Protein AF-0000000075447299 (afdb_homodimer)

InterPro domains:
  IPR018713 ER-bound oxygenase mpaB/mpaB'/Rubber oxygenase, catalytic domain [PF09995] (80-231)
  IPR046366 ER-bound oxygenase mpaB/B' [PTHR36124] (1-357)

Radius of gyration: 29.28 Å; Cα contacts (8 Å, |Δi|>4): 1119; chains: 2; bounding box: 53×84×71 Å

Foldseek 3Di:
DWLQVLLVLLLCCCWFAPVPQLLVLLVLLVLQLCQFALSLVCCLPPACLLPLVCNQQQVVLVSVLLCLLNPDGLQDLSVLLSLLLVLVQCVVCVVVVSDDLLSVLLSLLSNLVSSQVRCCVQALHHDDPSNSQSSQSSSVLSCLLNVRDVCVVQVDDFDATSNRVNVSSVVSNVVSCVPTRAADPSSLSSLVSVLVLQLLLAAPVCSVLSNLLVVLVSDDSSCRSNVHDHHDPVSNCVNVVVSVVVSVCCNPPDDTDPGTDDQKDQQDPPPRFIAGLDGRAAQARAAQDPCQCDPPSNVRSVNRVGDGHVPPPCVSVPPHDDSLCRGDPVRRVHCPVVSVVSSVSSNVSRTRGGRHDDPPD/DWLQVLLVLLLCCCWFAPVPQLLVLLVLLVLQLCQFALSLVCCLPPACLLPLVCNQQQVVLVSVLLCLLNPDGLQDLSVLLSLLLVLVQCVVCVVVVSDDLLSVLLSLLSNLVSSQVRCCPQALHHDDPSNSQSSQSSSVLSCLLNVRCVCVVQVDDFDATSNRVNVSSVVSNVVSCVPTRAADPSSLSSLVSVLVLQLLLFAPVCSVLSNQLVVLVSDDSSCRSNVHDHHDPVSNCVNVVVSVVVSVCCNPPDDTDPGTDDQKDQQDPPPRFIAGLDGRAAQARAAQDPCQCDPPSNVRSVNRVGDGHVPPPCVSVPPHDDSLCRGDPVRRVHCPVVSVVSSVSSNVSRTRGHPHDDPPD

Organism: Fusarium oxysporum f. sp. cubense (strain race 4) (NCBI:txid2502994)

Nearest PDB structures (foldseek):
  8s1j-assembly1_A  TM=8.094E-01  e=3.006E-05  Stenotrophomonas maltophilia
  5o1m-assembly1_A  TM=6.918E-01  e=5.631E-04  Streptomyces sp. K30
  2voi-assembly1_A  TM=2.640E-01  e=9.684E+00  Mus musculus
  8s1j-assembly1_A  TM=8.095E-01  e=4.199E-05  Stenotrophomonas maltophilia
  5o1m-assembly1_A  TM=6.885E-01  e=8.599E-04  Streptomyces sp. K30

Secondary structure (DSSP, 8-state):
--HHHHHHHHHHIIIIISHHHHHHHHHHHHHHHTTBHHHHHHHHHHSSTTSTTTHHHHHHHHHHHHHHHHHS-TT-HHHHHHHHHHHHHHHHHHHTTSS-HHHHHHHHHHHHHHHHHHHHHHSSSPPPHHHHHHHHHHHHHHHHHTT--HHHHHS----SSHHHHHHHHHHHHHHHHHHHB---HHHHHHHHHHHHHHHHTS-GGGHHHHHHHHHHHHHHHHHHHHTPPPPPHHHHHHHHHHHHHHHHHHHHTPPPPSS----BPPPPTTT--B-BS--SSS-TT----HHHHHSHHHHHHHHTT-PPEEEE-GGG-TT-B-GGG-S-GGGTT--HHHHHHHHHHHHHH---S--S-----/--HHHHHHHHHHIIIIISHHHHHHHHHHHHHHHTTBHHHHHHHHHHSSTTSTTTHHHHHHHHHHHHHHHHHS-TT-HHHHHHHHHHHHHHHHHHHTTSS-HHHHHHHHHHHHHHHHHHHHHHSSSPPPHHHHHHHHHHHHHHHHHTT--HHHHHS----SSHHHHHHHHHHHHHHHHHHHB---HHHHHHHHHHHHHHHHTS-GGGHHHHHHHHHHHHHHHHHHHHTPPPPPHHHHHHHHHHHHHHHHHHHHTPPPPSS----BPPPPTTT--B-BS--SSS-TT----HHHHHSHHHHHHHHTT-PPEEEE-GGG-TT-B-GGG-S-GGGTT--HHHHHHHHHHHHHH---S--S-----

pLDDT: mean 91.8, std 7.38, range [33.31, 98.69]

Sequence (722 aa):
MTNQDAFQVVQNIARFEFPLFYDLAVRLALFETYAVQNVAHVLYGGSDLANRKKAPKRYADTEAVYVCFANFPPTSPVLHKAVARTNFLHAPYIKSGKIKQEDLLYVLYASFAEPVRFLNIYEYRKLTGMEVASLSTLWKYVADMMDIDYRTVLGKNEWTDGLEFFEDMTRFGGDYEDKYLRPTPEIQKLGHVLMEMLLDSYPKIASPLGYPAACVLMGPRLRRAFGFPEPGLAITVLTYSLLLVRKLIVRYLCLPRLAPSIYLSDPDEQTGRIKSYHYMKEPFYVPPTFWQRWNPEAIITWLSGGLLPGDGGPSMKSEGFLFEDLGPDKVVGKGVEETKGFEAIVKTKAFAGCPYKSSENMTNQDAFQVVQNIARFEFPLFYDLAVRLALFETYAVQNVAHVLYGGSDLANRKKAPKRYADTEAVYVCFANFPPTSPVLHKAVARTNFLHAPYIKSGKIKQEDLLYVLYASFAEPVRFLNIYEYRKLTGMEVASLSTLWKYVADMMDIDYRTVLGKNEWTDGLEFFEDMTRFGGDYEDKYLRPTPEIQKLGHVLMEMLLDSYPKIASPLGYPAACVLMGPRLRRAFGFPEPGLAITVLTYSLLLVRKLIVRYLCLPRLAPSIYLSDPDEQTGRIKSYHYMKEPFYVPPTFWQRWNPEAIITWLSGGLLPGDGGPSMKSEGFLFEDLGPDKVVGKGVEETKGFEAIVKTKAFAGCPYKSSEN

Structure (mmCIF, N/CA/C/O backbone):
data_AF-0000000075447299-model_v1
#
loop_
_entity.id
_entity.type
_entity.pdbx_description
1 polymer "ER-bound oxygenase mpaB/mpaB'/Rubber oxygenase catalytic domain-containing protein"
#
loop_
_atom_site.group_PDB
_atom_site.id
_atom_site.type_symbol
_atom_site.label_atom_id
_atom_site.label_alt_id
_atom_site.label_comp_id
_atom_site.label_asym_id
_atom_site.label_entity_id
_atom_site.label_seq_id
_atom_site.pdbx_PDB_ins_code
_atom_site.Cartn_x
_atom_site.Cartn_y
_atom_site.Cartn_z
_atom_site.occupancy
_atom_site.B_iso_or_equiv
_atom_site.auth_seq_id
_atom_site.auth_comp_id
_atom_site.auth_asym_id
_atom_site.auth_atom_id
_atom_site.pdbx_PDB_model_num
ATOM 1 N N . MET A 1 1 ? 4.699 32.562 -8.969 1 93 1 MET A N 1
ATOM 2 C CA . MET A 1 1 ? 3.787 32.812 -7.855 1 93 1 MET A CA 1
ATOM 3 C C . MET A 1 1 ? 4.551 33.219 -6.602 1 93 1 MET A C 1
ATOM 5 O O . MET A 1 1 ? 5.613 32.688 -6.309 1 93 1 MET A O 1
ATOM 9 N N . THR A 1 2 ? 4.051 34.188 -5.863 1 96.62 2 THR A N 1
ATOM 10 C CA . THR A 1 2 ? 4.691 34.625 -4.625 1 96.62 2 THR A CA 1
ATOM 11 C C . THR A 1 2 ? 4.25 33.75 -3.451 1 96.62 2 THR A C 1
ATOM 13 O O . THR A 1 2 ? 3.268 33 -3.555 1 96.62 2 THR A O 1
ATOM 16 N N . ASN A 1 3 ? 5.02 33.781 -2.373 1 97.75 3 ASN A N 1
ATOM 17 C CA . ASN A 1 3 ? 4.598 33.125 -1.153 1 97.75 3 ASN A CA 1
ATOM 18 C C . ASN A 1 3 ? 3.236 33.594 -0.676 1 97.75 3 ASN A C 1
ATOM 20 O O . ASN A 1 3 ? 2.424 32.812 -0.186 1 97.75 3 ASN A O 1
ATOM 24 N N . GLN A 1 4 ? 3.014 34.906 -0.818 1 97.75 4 GLN A N 1
ATOM 25 C CA . GLN A 1 4 ? 1.732 35.5 -0.434 1 97.75 4 GLN A CA 1
ATOM 26 C C . GLN A 1 4 ? 0.6 34.969 -1.305 1 97.75 4 GLN A C 1
ATOM 28 O O . GLN A 1 4 ? -0.485 34.656 -0.804 1 97.75 4 GLN A O 1
ATOM 33 N N . ASP A 1 5 ? 0.887 34.875 -2.588 1 97.75 5 ASP A N 1
ATOM 34 C CA . ASP A 1 5 ? -0.101 34.281 -3.494 1 97.75 5 ASP A CA 1
ATOM 35 C C . ASP A 1 5 ? -0.436 32.844 -3.096 1 97.75 5 ASP A C 1
ATOM 37 O O . ASP A 1 5 ? -1.606 32.469 -3.072 1 97.75 5 ASP A O 1
ATOM 41 N N . ALA A 1 6 ? 0.582 32.094 -2.859 1 98.12 6 ALA A N 1
ATOM 42 C CA . ALA A 1 6 ? 0.397 30.703 -2.469 1 98.12 6 ALA A CA 1
ATOM 43 C C . ALA A 1 6 ? -0.437 30.594 -1.194 1 98.12 6 ALA A C 1
ATOM 45 O O . ALA A 1 6 ? -1.342 29.766 -1.105 1 98.12 6 ALA A O 1
ATOM 46 N N . PHE A 1 7 ? -0.138 31.453 -0.275 1 97.81 7 PHE A N 1
ATOM 47 C CA . PHE A 1 7 ? -0.872 31.484 0.985 1 97.81 7 PHE A CA 1
ATOM 48 C C . PHE A 1 7 ? -2.355 31.734 0.74 1 97.81 7 PHE A C 1
ATOM 50 O O . PHE A 1 7 ? -3.207 31.031 1.294 1 97.81 7 PHE A O 1
ATOM 57 N N . GLN A 1 8 ? -2.648 32.656 -0.088 1 97.75 8 GLN A N 1
ATOM 58 C CA . GLN A 1 8 ? -4.039 33 -0.354 1 97.75 8 GLN A CA 1
ATOM 59 C C . GLN A 1 8 ? -4.785 31.844 -1.012 1 97.75 8 GLN A C 1
ATOM 61 O O . GLN A 1 8 ? -5.941 31.578 -0.683 1 97.75 8 GLN A O 1
ATOM 66 N N . VAL A 1 9 ? -4.137 31.188 -1.918 1 98.06 9 VAL A N 1
ATOM 67 C CA . VAL A 1 9 ? -4.746 30.047 -2.594 1 98.06 9 VAL A CA 1
ATOM 68 C C . VAL A 1 9 ? -5.008 28.922 -1.587 1 98.06 9 VAL A C 1
ATOM 70 O O . VAL A 1 9 ? -6.082 28.312 -1.583 1 98.06 9 VAL A O 1
ATOM 73 N N . VAL A 1 10 ? -4.062 28.641 -0.715 1 97.94 10 VAL A N 1
ATOM 74 C CA . VAL A 1 10 ? -4.199 27.562 0.264 1 97.94 10 VAL A CA 1
ATOM 75 C C . VAL A 1 10 ? -5.281 27.922 1.279 1 97.94 10 VAL A C 1
ATOM 77 O O . VAL A 1 10 ? -6.02 27.062 1.749 1 97.94 10 VAL A O 1
ATOM 80 N N . GLN A 1 11 ? -5.383 29.203 1.574 1 96 11 GLN A N 1
ATOM 81 C CA . GLN A 1 11 ? -6.457 29.656 2.457 1 96 11 GLN A CA 1
ATOM 82 C C . GLN A 1 11 ? -7.824 29.328 1.862 1 96 11 GLN A C 1
ATOM 84 O O . GLN A 1 11 ? -8.742 28.922 2.582 1 96 11 GLN A O 1
ATOM 89 N N . ASN A 1 12 ? -7.902 29.562 0.616 1 96.5 12 ASN A N 1
ATOM 90 C CA . ASN A 1 12 ? -9.156 29.234 -0.054 1 96.5 12 ASN A CA 1
ATOM 91 C C . ASN A 1 12 ? -9.445 27.734 0.006 1 96.5 12 ASN A C 1
ATOM 93 O O . ASN A 1 12 ? -10.594 27.328 0.215 1 96.5 12 ASN A O 1
ATOM 97 N N . ILE A 1 13 ? -8.453 26.906 -0.137 1 96.94 13 ILE A N 1
ATOM 98 C CA . ILE A 1 13 ? -8.586 25.453 -0.084 1 96.94 13 ILE A CA 1
ATOM 99 C C . ILE A 1 13 ? -9.016 25.016 1.318 1 96.94 13 ILE A C 1
ATOM 101 O O . ILE A 1 13 ? -9.984 24.281 1.478 1 96.94 13 ILE A O 1
ATOM 105 N N . ALA A 1 14 ? -8.367 25.578 2.307 1 95.5 14 ALA A N 1
ATOM 106 C CA . ALA A 1 14 ? -8.477 25.109 3.684 1 95.5 14 ALA A CA 1
ATOM 107 C C . ALA A 1 14 ? -9.727 25.672 4.355 1 95.5 14 ALA A C 1
ATOM 109 O O . ALA A 1 14 ? -10.289 25.047 5.262 1 95.5 14 ALA A O 1
ATOM 110 N N . ARG A 1 15 ? -10.203 26.844 3.871 1 94.31 15 ARG A N 1
ATOM 111 C CA . ARG A 1 15 ? -11.258 27.516 4.625 1 94.31 15 ARG A CA 1
ATOM 112 C C . ARG A 1 15 ? -12.562 27.531 3.84 1 94.31 15 ARG A C 1
ATOM 114 O O . ARG A 1 15 ? -13.648 27.656 4.422 1 94.31 15 ARG A O 1
ATOM 121 N N . PHE A 1 16 ? -12.438 27.359 2.523 1 94.5 16 PHE A N 1
ATOM 122 C CA . PHE A 1 16 ? -13.641 27.531 1.721 1 94.5 16 PHE A CA 1
ATOM 123 C C . PHE A 1 16 ? -13.914 26.266 0.898 1 94.5 16 PHE A C 1
ATOM 125 O O . PHE A 1 16 ? -14.969 25.641 1.046 1 94.5 16 PHE A O 1
ATOM 132 N N . GLU A 1 17 ? -12.992 25.781 0.147 1 94.62 17 GLU A N 1
ATOM 133 C CA . GLU A 1 17 ? -13.25 24.75 -0.856 1 94.62 17 GLU A CA 1
ATOM 134 C C . GLU A 1 17 ? -13.328 23.359 -0.218 1 94.62 17 GLU A C 1
ATOM 136 O O . GLU A 1 17 ? -14.25 22.594 -0.497 1 94.62 17 GLU A O 1
ATOM 141 N N . PHE A 1 18 ? -12.305 23.078 0.611 1 96.38 18 PHE A N 1
ATOM 142 C CA . PHE A 1 18 ? -12.195 21.703 1.104 1 96.38 18 PHE A CA 1
ATOM 143 C C . PHE A 1 18 ? -11.836 21.688 2.584 1 96.38 18 PHE A C 1
ATOM 145 O O . PHE A 1 18 ? -10.898 21 2.994 1 96.38 18 PHE A O 1
ATOM 152 N N . PRO A 1 19 ? -12.492 22.406 3.445 1 93.12 19 PRO A N 1
ATOM 153 C CA . PRO A 1 19 ? -12.039 22.516 4.832 1 93.12 19 PRO A CA 1
ATOM 154 C C . PRO A 1 19 ? -11.992 21.172 5.555 1 93.12 19 PRO A C 1
ATOM 156 O O . PRO A 1 19 ? -10.969 20.812 6.145 1 93.12 19 PRO A O 1
ATOM 159 N N . LEU A 1 20 ? -13.031 20.359 5.465 1 91.19 20 LEU A N 1
ATOM 160 C CA . LEU A 1 20 ? -13.125 19.094 6.203 1 91.19 20 LEU A CA 1
ATOM 161 C C . LEU A 1 20 ? -12.07 18.109 5.715 1 91.19 20 LEU A C 1
ATOM 163 O O . LEU A 1 20 ? -11.312 17.562 6.516 1 91.19 20 LEU A O 1
ATOM 167 N N . PHE A 1 21 ? -11.984 17.922 4.406 1 95.44 21 PHE A N 1
ATOM 168 C CA . PHE A 1 21 ? -11.117 16.875 3.875 1 95.44 21 PHE A CA 1
ATOM 169 C C . PHE A 1 21 ? -9.672 17.344 3.807 1 95.44 21 PHE A C 1
ATOM 171 O O . PHE A 1 21 ? -8.742 16.531 3.842 1 95.44 21 PHE A O 1
ATOM 178 N N . TYR A 1 22 ? -9.469 18.672 3.732 1 95.69 22 TYR A N 1
ATOM 179 C CA . TYR A 1 22 ? -8.102 19.156 3.881 1 95.69 22 TYR A CA 1
ATOM 180 C C . TYR A 1 22 ? -7.566 18.859 5.277 1 95.69 22 TYR A C 1
ATOM 182 O O . TYR A 1 22 ? -6.441 18.375 5.43 1 95.69 22 TYR A O 1
ATOM 190 N N . ASP A 1 23 ? -8.352 19.125 6.258 1 92.25 23 ASP A N 1
ATOM 191 C CA . ASP A 1 23 ? -7.977 18.828 7.633 1 92.25 23 ASP A CA 1
ATOM 192 C C . ASP A 1 23 ? -7.703 17.328 7.816 1 92.25 23 ASP A C 1
ATOM 194 O O . ASP A 1 23 ? -6.688 16.953 8.398 1 92.25 23 ASP A O 1
ATOM 198 N N . LEU A 1 24 ? -8.625 16.531 7.332 1 91.19 24 LEU A N 1
ATOM 199 C CA . LEU A 1 24 ? -8.469 15.086 7.445 1 91.19 24 LEU A CA 1
ATOM 200 C C . LEU A 1 24 ? -7.203 14.617 6.738 1 91.19 24 LEU A C 1
ATOM 202 O O . LEU A 1 24 ? -6.5 13.734 7.238 1 91.19 24 LEU A O 1
ATOM 206 N N . ALA A 1 25 ? -6.973 15.172 5.578 1 95.62 25 ALA A N 1
ATOM 207 C CA . ALA A 1 25 ? -5.797 14.797 4.797 1 95.62 25 ALA A CA 1
ATOM 208 C C . ALA A 1 25 ? -4.512 15.141 5.551 1 95.62 25 ALA A C 1
ATOM 210 O O . ALA A 1 25 ? -3.541 14.383 5.508 1 95.62 25 ALA A O 1
ATOM 211 N N . VAL A 1 26 ? -4.473 16.234 6.184 1 93.69 26 VAL A N 1
ATOM 212 C CA . VAL A 1 26 ? -3.305 16.641 6.961 1 93.69 26 VAL A CA 1
ATOM 213 C C . VAL A 1 26 ? -3.127 15.703 8.156 1 93.69 26 VAL A C 1
ATOM 215 O O . VAL A 1 26 ? -2 15.344 8.508 1 93.69 26 VAL A O 1
ATOM 218 N N . ARG A 1 27 ? -4.211 15.32 8.75 1 88.94 27 ARG A N 1
ATOM 219 C CA . ARG A 1 27 ? -4.148 14.359 9.844 1 88.94 27 ARG A CA 1
ATOM 220 C C . ARG A 1 27 ? -3.594 13.023 9.367 1 88.94 27 ARG A C 1
ATOM 222 O O . ARG A 1 27 ? -2.791 12.391 10.055 1 88.94 27 ARG A O 1
ATOM 229 N N . LEU A 1 28 ? -4.07 12.625 8.25 1 91.88 28 LEU A N 1
ATOM 230 C CA . LEU A 1 28 ? -3.559 11.383 7.668 1 91.88 28 LEU A CA 1
ATOM 231 C C . LEU A 1 28 ? -2.068 11.5 7.363 1 91.88 28 LEU A C 1
ATOM 233 O O . LEU A 1 28 ? -1.315 10.539 7.543 1 91.88 28 LEU A O 1
ATOM 237 N N . ALA A 1 29 ? -1.699 12.656 6.852 1 94.56 29 ALA A N 1
ATOM 238 C CA . ALA A 1 29 ? -0.283 12.922 6.605 1 94.56 29 ALA A CA 1
ATOM 239 C C . ALA A 1 29 ? 0.537 12.734 7.879 1 94.56 29 ALA A C 1
ATOM 241 O O . ALA A 1 29 ? 1.611 12.133 7.855 1 94.56 29 ALA A O 1
ATOM 242 N N . LEU A 1 30 ? 0.061 13.258 8.945 1 90.5 30 LEU A N 1
ATOM 243 C CA . LEU A 1 30 ? 0.747 13.125 10.227 1 90.5 30 LEU A CA 1
ATOM 244 C C . LEU A 1 30 ? 0.858 11.656 10.633 1 90.5 30 LEU A C 1
ATOM 246 O O . LEU A 1 30 ? 1.905 11.219 11.117 1 90.5 30 LEU A O 1
ATOM 250 N N . PHE A 1 31 ? -0.173 10.914 10.406 1 89 31 PHE A N 1
ATOM 251 C CA . PHE A 1 31 ? -0.156 9.484 10.695 1 89 31 PHE A CA 1
ATOM 252 C C . PHE A 1 31 ? 0.911 8.781 9.867 1 89 31 PHE A C 1
ATOM 254 O O . PHE A 1 31 ? 1.61 7.898 10.375 1 89 31 PHE A O 1
ATOM 261 N N . GLU A 1 32 ? 0.984 9.148 8.664 1 94.06 32 GLU A N 1
ATOM 262 C CA . GLU A 1 32 ? 1.965 8.562 7.758 1 94.06 32 GLU A CA 1
ATOM 263 C C . GLU A 1 32 ? 3.389 8.805 8.25 1 94.06 32 GLU A C 1
ATOM 265 O O . GLU A 1 32 ? 4.25 7.93 8.133 1 94.06 32 GLU A O 1
ATOM 270 N N . THR A 1 33 ? 3.615 9.969 8.805 1 95.19 33 THR A N 1
ATOM 271 C CA . THR A 1 33 ? 4.961 10.305 9.258 1 95.19 33 THR A CA 1
ATOM 272 C C . THR A 1 33 ? 5.328 9.508 10.5 1 95.19 33 THR A C 1
ATOM 274 O O . THR A 1 33 ? 6.508 9.312 10.797 1 95.19 33 THR A O 1
ATOM 277 N N . TYR A 1 34 ? 4.312 9 11.203 1 94.38 34 TYR A N 1
ATOM 278 C CA . TYR A 1 34 ? 4.562 8.18 12.391 1 94.38 34 TYR A CA 1
ATOM 279 C C . TYR A 1 34 ? 4.938 6.758 11.992 1 94.38 34 TYR A C 1
ATOM 281 O O . TYR A 1 34 ? 5.406 5.98 12.828 1 94.38 34 TYR A O 1
ATOM 289 N N . ALA A 1 35 ? 4.828 6.457 10.742 1 96 35 ALA A N 1
ATOM 290 C CA . ALA A 1 35 ? 5.035 5.09 10.266 1 96 35 ALA A CA 1
ATOM 291 C C . ALA A 1 35 ? 6.43 4.922 9.672 1 96 35 ALA A C 1
ATOM 293 O O . ALA A 1 35 ? 6.75 3.867 9.117 1 96 35 ALA A O 1
ATOM 294 N N . VAL A 1 36 ? 7.246 5.949 9.727 1 96.31 36 VAL A N 1
ATOM 295 C CA . VAL A 1 36 ? 8.609 5.812 9.227 1 96.31 36 VAL A CA 1
ATOM 296 C C . VAL A 1 36 ? 9.578 5.688 10.391 1 96.31 36 VAL A C 1
ATOM 298 O O . VAL A 1 36 ? 9.43 6.371 11.406 1 96.31 36 VAL A O 1
ATOM 301 N N . GLN A 1 37 ? 10.531 4.836 10.289 1 94.75 37 GLN A N 1
ATOM 302 C CA . GLN A 1 37 ? 11.375 4.32 11.367 1 94.75 37 GLN A CA 1
ATOM 303 C C . GLN A 1 37 ? 12.055 5.453 12.125 1 94.75 37 GLN A C 1
ATOM 305 O O . GLN A 1 37 ? 11.945 5.547 13.344 1 94.75 37 GLN A O 1
ATOM 310 N N . ASN A 1 38 ? 12.703 6.383 11.461 1 92.56 38 ASN A N 1
ATOM 311 C CA . ASN A 1 38 ? 13.469 7.441 12.109 1 92.56 38 ASN A CA 1
ATOM 312 C C . ASN A 1 38 ? 12.578 8.375 12.914 1 92.56 38 ASN A C 1
ATOM 314 O O . ASN A 1 38 ? 12.906 8.734 14.047 1 92.56 38 ASN A O 1
ATOM 318 N N . VAL A 1 39 ? 11.469 8.742 12.352 1 93.88 39 VAL A N 1
ATOM 319 C CA . VAL A 1 39 ? 10.523 9.633 13.008 1 93.88 39 VAL A CA 1
ATOM 320 C C . VAL A 1 39 ? 9.867 8.922 14.188 1 93.88 39 VAL A C 1
ATOM 322 O O . VAL A 1 39 ? 9.758 9.484 15.281 1 93.88 39 VAL A O 1
ATOM 325 N N . ALA A 1 40 ? 9.516 7.691 13.953 1 94.81 40 ALA A N 1
ATOM 326 C CA . ALA A 1 40 ? 8.867 6.898 15 1 94.81 40 ALA A CA 1
ATOM 327 C C . ALA A 1 40 ? 9.797 6.719 16.203 1 94.81 40 ALA A C 1
ATOM 329 O O . ALA A 1 40 ? 9.336 6.73 17.344 1 94.81 40 ALA A O 1
ATOM 330 N N . HIS A 1 41 ? 11.023 6.477 15.953 1 93.31 41 HIS A N 1
ATOM 331 C CA . HIS A 1 41 ? 11.992 6.285 17.031 1 93.31 41 HIS A CA 1
ATOM 332 C C . HIS A 1 41 ? 12.047 7.5 17.953 1 93.31 41 HIS A C 1
ATOM 334 O O . HIS A 1 41 ? 12.039 7.359 19.172 1 93.31 41 HIS A O 1
ATOM 340 N N . VAL A 1 42 ? 12.062 8.656 17.344 1 91.69 42 VAL A N 1
ATOM 341 C CA . VAL A 1 42 ? 12.117 9.891 18.125 1 91.69 42 VAL A CA 1
ATOM 342 C C . VAL A 1 42 ? 10.805 10.102 18.875 1 91.69 42 VAL A C 1
ATOM 344 O O . VAL A 1 42 ? 10.805 10.492 20.047 1 91.69 42 VAL A O 1
ATOM 347 N N . LEU A 1 43 ? 9.711 9.82 18.203 1 90.38 43 LEU A N 1
ATOM 348 C CA . LEU A 1 43 ? 8.398 10.031 18.812 1 90.38 43 LEU A CA 1
ATOM 349 C C . LEU A 1 43 ? 8.156 9.039 19.938 1 90.38 43 LEU A C 1
ATOM 351 O O . LEU A 1 43 ? 7.555 9.391 20.953 1 90.38 43 LEU A O 1
ATOM 355 N N . TYR A 1 44 ? 8.562 7.852 19.781 1 89.94 44 TYR A N 1
ATOM 356 C CA . TYR A 1 44 ? 8.375 6.816 20.797 1 89.94 44 TYR A CA 1
ATOM 357 C C . TYR A 1 44 ? 9.219 7.105 22.031 1 89.94 44 TYR A C 1
ATOM 359 O O . TYR A 1 44 ? 8.758 6.926 23.156 1 89.94 44 TYR A O 1
ATOM 367 N N . GLY A 1 45 ? 10.469 7.453 21.844 1 83.81 45 GLY A N 1
ATOM 368 C CA . GLY A 1 45 ? 11.406 7.629 22.938 1 83.81 45 GLY A CA 1
ATOM 369 C C . GLY A 1 45 ? 11.352 9.016 23.562 1 83.81 45 GLY A C 1
ATOM 370 O O . GLY A 1 45 ? 11.586 9.172 24.766 1 83.81 45 GLY A O 1
ATOM 371 N N . GLY A 1 46 ? 11.078 9.961 22.75 1 76.94 46 GLY A N 1
ATOM 372 C CA . GLY A 1 46 ? 11.305 11.328 23.188 1 76.94 46 GLY A CA 1
ATOM 373 C C . GLY A 1 46 ? 10.023 12.141 23.297 1 76.94 46 GLY A C 1
ATOM 374 O O . GLY A 1 46 ? 10.031 13.242 23.859 1 76.94 46 GLY A O 1
ATOM 375 N N . SER A 1 47 ? 9.055 11.492 22.766 1 76.25 47 SER A N 1
ATOM 376 C CA . SER A 1 47 ? 7.828 12.273 22.75 1 76.25 47 SER A CA 1
ATOM 377 C C . SER A 1 47 ? 6.77 11.672 23.672 1 76.25 47 SER A C 1
ATOM 379 O O . SER A 1 47 ? 6.992 10.617 24.266 1 76.25 47 SER A O 1
ATOM 381 N N . ASP A 1 48 ? 5.734 12.414 23.844 1 81.31 48 ASP A N 1
ATOM 382 C CA . ASP A 1 48 ? 4.637 12 24.719 1 81.31 48 ASP A CA 1
ATOM 383 C C . ASP A 1 48 ? 3.6 11.188 23.953 1 81.31 48 ASP A C 1
ATOM 385 O O . ASP A 1 48 ? 2.59 10.758 24.516 1 81.31 48 ASP A O 1
ATOM 389 N N . LEU A 1 49 ? 3.908 10.883 22.734 1 83.12 49 LEU A N 1
ATOM 390 C CA . LEU A 1 49 ? 2.889 10.297 21.875 1 83.12 49 LEU A CA 1
ATOM 391 C C . LEU A 1 49 ? 2.695 8.812 22.188 1 83.12 49 LEU A C 1
ATOM 393 O O . LEU A 1 49 ? 1.612 8.266 21.969 1 83.12 49 LEU A O 1
ATOM 397 N N . ALA A 1 50 ? 3.697 8.164 22.672 1 86.25 50 ALA A N 1
ATOM 398 C CA . ALA A 1 50 ? 3.602 6.734 22.969 1 86.25 50 ALA A CA 1
ATOM 399 C C . ALA A 1 50 ? 2.83 6.496 24.266 1 86.25 50 ALA A C 1
ATOM 401 O O . ALA A 1 50 ? 2.432 5.367 24.547 1 86.25 50 ALA A O 1
ATOM 402 N N . ASN A 1 51 ? 2.719 7.594 24.969 1 87 51 ASN A N 1
ATOM 403 C CA . ASN A 1 51 ? 1.973 7.523 26.234 1 87 51 ASN A CA 1
ATOM 404 C C . ASN A 1 51 ? 0.508 7.906 26.031 1 87 51 ASN A C 1
ATOM 406 O O . ASN A 1 51 ? 0.196 9.062 25.766 1 87 51 ASN A O 1
ATOM 410 N N . ARG A 1 52 ? -0.368 7.051 26.344 1 84.44 52 ARG A N 1
ATOM 411 C CA . ARG A 1 52 ? -1.797 7.211 26.094 1 84.44 52 ARG A CA 1
ATOM 412 C C . ARG A 1 52 ? -2.354 8.414 26.844 1 84.44 52 ARG A C 1
ATOM 414 O O . ARG A 1 52 ? -3.264 9.094 26.359 1 84.44 52 ARG A O 1
ATOM 421 N N . LYS A 1 53 ? -1.852 8.641 27.984 1 85.62 53 LYS A N 1
ATOM 422 C CA . LYS A 1 53 ? -2.359 9.727 28.812 1 85.62 53 LYS A CA 1
ATOM 423 C C . LYS A 1 53 ? -1.878 11.086 28.312 1 85.62 53 LYS A C 1
ATOM 425 O O . LYS A 1 53 ? -2.57 12.094 28.453 1 85.62 53 LYS A O 1
ATOM 430 N N . LYS A 1 54 ? -0.75 11.07 27.641 1 89.44 54 LYS A N 1
ATOM 431 C CA . LYS A 1 54 ? -0.148 12.336 27.219 1 89.44 54 LYS A CA 1
ATOM 432 C C . LYS A 1 54 ? -0.352 12.57 25.734 1 89.44 54 LYS A C 1
ATOM 434 O O . LYS A 1 54 ? -0.189 13.688 25.25 1 89.44 54 LYS A O 1
ATOM 439 N N . ALA A 1 55 ? -0.78 11.594 25.047 1 89.06 55 ALA A N 1
ATOM 440 C CA . ALA A 1 55 ? -0.866 11.617 23.594 1 89.06 55 ALA A CA 1
ATOM 441 C C . ALA A 1 55 ? -1.865 12.664 23.125 1 89.06 55 ALA A C 1
ATOM 443 O O . ALA A 1 55 ? -1.615 13.367 22.141 1 89.06 55 ALA A O 1
ATOM 444 N N . PRO A 1 56 ? -2.975 12.867 23.859 1 87.88 56 PRO A N 1
ATOM 445 C CA . PRO A 1 56 ? -3.949 13.844 23.359 1 87.88 56 PRO A CA 1
ATOM 446 C C . PRO A 1 56 ? -3.395 15.266 23.328 1 87.88 56 PRO A C 1
ATOM 448 O O . PRO A 1 56 ? -3.596 15.992 22.359 1 87.88 56 PRO A O 1
ATOM 451 N N . LYS A 1 57 ? -2.725 15.633 24.344 1 90 57 LYS A N 1
ATOM 452 C CA . LYS A 1 57 ? -2.137 16.969 24.344 1 90 57 LYS A CA 1
ATOM 453 C C . LYS A 1 57 ? -1.068 17.094 23.266 1 90 57 LYS A C 1
ATOM 455 O O . LYS A 1 57 ? -0.988 18.125 22.578 1 90 57 LYS A O 1
ATOM 460 N N . ARG A 1 58 ? -0.225 16.094 23.203 1 90.31 58 ARG A N 1
ATOM 461 C CA . ARG A 1 58 ? 0.822 16.109 22.188 1 90.31 58 ARG A CA 1
ATOM 462 C C . ARG A 1 58 ? 0.229 16.266 20.781 1 90.31 58 ARG A C 1
ATOM 464 O O . ARG A 1 58 ? 0.778 16.984 19.953 1 90.31 58 ARG A O 1
ATOM 471 N N . TYR A 1 59 ? -0.825 15.594 20.594 1 88.69 59 TYR A N 1
ATOM 472 C CA . TYR A 1 59 ? -1.512 15.703 19.312 1 88.69 59 TYR A CA 1
ATOM 473 C C . TYR A 1 59 ? -2.1 17.094 19.125 1 88.69 59 TYR A C 1
ATOM 475 O O . TYR A 1 59 ? -1.979 17.688 18.047 1 88.69 59 TYR A O 1
ATOM 483 N N . ALA A 1 60 ? -2.721 17.625 20.109 1 90.06 60 ALA A N 1
ATOM 484 C CA . ALA A 1 60 ? -3.32 18.969 20.047 1 90.06 60 ALA A CA 1
ATOM 485 C C . ALA A 1 60 ? -2.264 20.031 19.797 1 90.06 60 ALA A C 1
ATOM 487 O O . ALA A 1 60 ? -2.51 20.984 19.047 1 90.06 60 ALA A O 1
ATOM 488 N N . ASP A 1 61 ? -1.123 19.859 20.438 1 93.25 61 ASP A N 1
ATOM 489 C CA . ASP A 1 61 ? -0.021 20.797 20.234 1 93.25 61 ASP A CA 1
ATOM 490 C C . ASP A 1 61 ? 0.424 20.781 18.766 1 93.25 61 ASP A C 1
ATOM 492 O O . ASP A 1 61 ? 0.648 21.844 18.188 1 93.25 61 ASP A O 1
ATOM 496 N N . THR A 1 62 ? 0.521 19.594 18.234 1 92.75 62 THR A N 1
ATOM 497 C CA . THR A 1 62 ? 0.931 19.453 16.844 1 92.75 62 THR A CA 1
ATOM 498 C C . THR A 1 62 ? -0.109 20.062 15.914 1 92.75 62 THR A C 1
ATOM 500 O O . THR A 1 62 ? 0.241 20.766 14.961 1 92.75 62 THR A O 1
ATOM 503 N N . GLU A 1 63 ? -1.277 19.797 16.188 1 91.31 63 GLU A N 1
ATOM 504 C CA 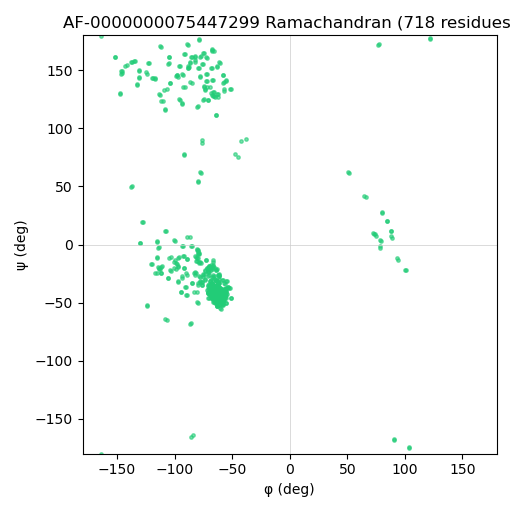. GLU A 1 63 ? -2.359 20.344 15.383 1 91.31 63 GLU A CA 1
ATOM 505 C C . GLU A 1 63 ? -2.346 21.875 15.406 1 91.31 63 GLU A C 1
ATOM 507 O O . GLU A 1 63 ? -2.52 22.516 14.367 1 91.31 63 GLU A O 1
ATOM 512 N N . ALA A 1 64 ? -2.143 22.438 16.547 1 92.94 64 ALA A N 1
ATOM 513 C CA . ALA A 1 64 ? -2.107 23.891 16.688 1 92.94 64 ALA A CA 1
ATOM 514 C C . ALA A 1 64 ? -1.021 24.516 15.812 1 92.94 64 ALA A C 1
ATOM 516 O O . ALA A 1 64 ? -1.267 25.5 15.109 1 92.94 64 ALA A O 1
ATOM 517 N N . VAL A 1 65 ? 0.076 23.922 15.844 1 94.38 65 VAL A N 1
ATOM 518 C CA . VAL A 1 65 ? 1.204 24.422 15.07 1 94.38 65 VAL A CA 1
ATOM 519 C C . VAL A 1 65 ? 0.922 24.266 13.578 1 94.38 65 VAL A C 1
ATOM 521 O O . VAL A 1 65 ? 1.158 25.188 12.797 1 94.38 65 VAL A O 1
ATOM 524 N N . TYR A 1 66 ? 0.383 23.141 13.188 1 93.69 66 TYR A N 1
ATOM 525 C CA . TYR A 1 66 ? 0.097 22.875 11.789 1 93.69 66 TYR A CA 1
ATOM 526 C C . TYR A 1 66 ? -0.939 23.844 11.242 1 93.69 66 TYR A C 1
ATOM 528 O O . TYR A 1 66 ? -0.812 24.328 10.117 1 93.69 66 TYR A O 1
ATOM 536 N N . VAL A 1 67 ? -1.918 24.094 12.039 1 93 67 VAL A N 1
ATOM 537 C CA . VAL A 1 67 ? -2.947 25.031 11.602 1 93 67 VAL A CA 1
ATOM 538 C C . VAL A 1 67 ? -2.354 26.422 11.477 1 93 67 VAL A C 1
ATOM 540 O O . VAL A 1 67 ? -2.703 27.172 10.562 1 93 67 VAL A O 1
ATOM 543 N N . CYS A 1 68 ? -1.416 26.828 12.32 1 94.06 68 CYS A N 1
ATOM 544 C CA . CYS A 1 68 ? -0.747 28.125 12.219 1 94.06 68 CYS A CA 1
ATOM 545 C C . CYS A 1 68 ? -0.013 28.25 10.891 1 94.06 68 CYS A C 1
ATOM 547 O O . CYS A 1 68 ? -0.04 29.312 10.266 1 94.06 68 CYS A O 1
ATOM 549 N N . PHE A 1 69 ? 0.568 27.172 10.438 1 94.06 69 PHE A N 1
ATOM 550 C CA . PHE A 1 69 ? 1.342 27.188 9.203 1 94.06 69 PHE A CA 1
ATOM 551 C C . PHE A 1 69 ? 0.458 27.547 8.016 1 94.06 69 PHE A C 1
ATOM 553 O O . PHE A 1 69 ? 0.903 28.219 7.086 1 94.06 69 PHE A O 1
ATOM 560 N N . ALA A 1 70 ? -0.762 27.141 8.078 1 90.88 70 ALA A N 1
ATOM 561 C CA . ALA A 1 70 ? -1.655 27.328 6.938 1 90.88 70 ALA A CA 1
ATOM 562 C C . ALA A 1 70 ? -2.539 28.562 7.133 1 90.88 70 ALA A C 1
ATOM 564 O O . ALA A 1 70 ? -3.117 29.078 6.176 1 90.88 70 ALA A O 1
ATOM 565 N N . ASN A 1 71 ? -2.633 29.078 8.344 1 92.06 71 ASN A N 1
ATOM 566 C CA . ASN A 1 71 ? -3.646 30.078 8.656 1 92.06 71 ASN A CA 1
ATOM 567 C C . ASN A 1 71 ? -3.064 31.484 8.648 1 92.06 71 ASN A C 1
ATOM 569 O O . ASN A 1 71 ? -3.805 32.469 8.555 1 92.06 71 ASN A O 1
ATOM 573 N N . PHE A 1 72 ? -1.756 31.641 8.789 1 94.88 72 PHE A N 1
ATOM 574 C CA . PHE A 1 72 ? -1.157 32.969 8.867 1 94.88 72 PHE A CA 1
ATOM 575 C C . PHE A 1 72 ? -0.215 33.188 7.691 1 94.88 72 PHE A C 1
ATOM 577 O O . PHE A 1 72 ? 0.473 32.281 7.246 1 94.88 72 PHE A O 1
ATOM 584 N N . PRO A 1 73 ? -0.226 34.406 7.207 1 95.94 73 PRO A N 1
ATOM 585 C CA . PRO A 1 73 ? 0.577 34.688 6.02 1 95.94 73 PRO A CA 1
ATOM 586 C C . PRO A 1 73 ? 2.078 34.562 6.273 1 95.94 73 PRO A C 1
ATOM 588 O O . PRO A 1 73 ? 2.516 34.562 7.426 1 95.94 73 PRO A O 1
ATOM 591 N N . PRO A 1 74 ? 2.865 34.531 5.242 1 96.06 74 PRO A N 1
ATOM 592 C CA . PRO A 1 74 ? 4.289 34.188 5.332 1 96.06 74 PRO A CA 1
ATOM 593 C C . PRO A 1 74 ? 5.074 35.156 6.203 1 96.06 74 PRO A C 1
ATOM 595 O O . PRO A 1 74 ? 6.09 34.781 6.789 1 96.06 74 PRO A O 1
ATOM 598 N N . THR A 1 75 ? 4.648 36.375 6.336 1 95.62 75 THR A N 1
ATOM 599 C CA . THR A 1 75 ? 5.422 37.375 7.086 1 95.62 75 THR A CA 1
ATOM 600 C C . THR A 1 75 ? 4.746 37.688 8.422 1 95.62 75 THR A C 1
ATOM 602 O O . THR A 1 75 ? 5.078 38.688 9.07 1 95.62 75 THR A O 1
ATOM 605 N N . SER A 1 76 ? 3.799 36.906 8.789 1 95.69 76 SER A N 1
ATOM 606 C CA . SER A 1 76 ? 3.088 37.125 10.047 1 95.69 76 SER A CA 1
ATOM 607 C C . SER A 1 76 ? 3.975 36.781 11.242 1 95.69 76 SER A C 1
ATOM 609 O O . SER A 1 76 ? 4.645 35.75 11.258 1 95.69 76 SER A O 1
ATOM 611 N N . PRO A 1 77 ? 3.951 37.656 12.258 1 95.06 77 PRO A N 1
ATOM 612 C CA . PRO A 1 77 ? 4.691 37.312 13.484 1 95.06 77 PRO A CA 1
ATOM 613 C C . PRO A 1 77 ? 4.188 36.062 14.164 1 95.06 77 PRO A C 1
ATOM 615 O O . PRO A 1 77 ? 4.973 35.344 14.789 1 95.06 77 PRO A O 1
ATOM 618 N N . VAL A 1 78 ? 2.928 35.75 14.047 1 96.06 78 VAL A N 1
ATOM 619 C CA . VAL A 1 78 ? 2.363 34.562 14.656 1 96.06 78 VAL A CA 1
ATOM 620 C C . VAL A 1 78 ? 2.973 33.312 14 1 96.06 78 VAL A C 1
ATOM 622 O O . VAL A 1 78 ? 3.359 32.375 14.695 1 96.06 78 VAL A O 1
ATOM 625 N N . LEU A 1 79 ? 3.021 33.344 12.672 1 96.81 79 LEU A N 1
ATOM 626 C CA . LEU A 1 79 ? 3.652 32.25 11.969 1 96.81 79 LEU A CA 1
ATOM 627 C C . LEU A 1 79 ? 5.109 32.094 12.383 1 96.81 79 LEU A C 1
ATOM 629 O O . LEU A 1 79 ? 5.59 30.969 12.586 1 96.81 79 LEU A O 1
ATOM 633 N N . HIS A 1 80 ? 5.812 33.219 12.539 1 97.44 80 HIS A N 1
ATOM 634 C CA . HIS A 1 80 ? 7.215 33.188 12.93 1 97.44 80 HIS A CA 1
ATOM 635 C C . HIS A 1 80 ? 7.391 32.531 14.297 1 97.44 80 HIS A C 1
ATOM 637 O O . HIS A 1 80 ? 8.312 31.75 14.5 1 97.44 80 HIS A O 1
ATOM 643 N N . LYS A 1 81 ? 6.508 32.844 15.188 1 96.25 81 LYS A N 1
ATOM 644 C CA . LYS A 1 81 ? 6.562 32.25 16.531 1 96.25 81 LYS A CA 1
ATOM 645 C C . LYS A 1 81 ? 6.293 30.766 16.484 1 96.25 81 LYS A C 1
ATOM 647 O O . LYS A 1 81 ? 6.926 30 17.219 1 96.25 81 LYS A O 1
ATOM 652 N N . ALA A 1 82 ? 5.305 30.375 15.703 1 96.75 82 ALA A N 1
ATOM 653 C CA . ALA A 1 82 ? 4.996 28.953 15.555 1 96.75 82 ALA A CA 1
ATOM 654 C C . ALA A 1 82 ? 6.207 28.188 15.039 1 96.75 82 ALA A C 1
ATOM 656 O O . ALA A 1 82 ? 6.551 27.125 15.578 1 96.75 82 ALA A O 1
ATOM 657 N N . VAL A 1 83 ? 6.855 28.703 13.984 1 97.69 83 VAL A N 1
ATOM 658 C CA . VAL A 1 83 ? 8.023 28.062 13.391 1 97.69 83 VAL A CA 1
ATOM 659 C C . VAL A 1 83 ? 9.172 28.047 14.398 1 97.69 83 VAL A C 1
ATOM 661 O O . VAL A 1 83 ? 9.859 27.031 14.547 1 97.69 83 VAL A O 1
ATOM 664 N N . ALA A 1 84 ? 9.359 29.172 15.078 1 97.31 84 ALA A N 1
ATOM 665 C CA . ALA A 1 84 ? 10.43 29.281 16.062 1 97.31 84 ALA A CA 1
ATOM 666 C C . ALA A 1 84 ? 10.266 28.25 17.172 1 97.31 84 ALA A C 1
ATOM 668 O O . ALA A 1 84 ? 11.242 27.625 17.594 1 97.31 84 ALA A O 1
ATOM 669 N N . ARG A 1 85 ? 9.055 28.125 17.719 1 96.56 85 ARG A N 1
ATOM 670 C CA . ARG A 1 85 ? 8.797 27.141 18.766 1 96.56 85 ARG A CA 1
ATOM 671 C C . ARG A 1 85 ? 9.062 25.734 18.25 1 96.56 85 ARG A C 1
ATOM 673 O O . ARG A 1 85 ? 9.625 24.906 18.969 1 96.56 85 ARG A O 1
ATOM 680 N N . THR A 1 86 ? 8.641 25.438 17.047 1 96.31 86 THR A N 1
ATOM 681 C CA . THR A 1 86 ? 8.891 24.141 16.422 1 96.31 86 THR A CA 1
ATOM 682 C C . THR A 1 86 ? 10.391 23.875 16.328 1 96.31 86 THR A C 1
ATOM 684 O O . THR A 1 86 ? 10.852 22.781 16.656 1 96.31 86 THR A O 1
ATOM 687 N N . ASN A 1 87 ? 11.117 24.906 15.859 1 96.62 87 ASN A N 1
ATOM 688 C CA . ASN A 1 87 ? 12.57 24.766 15.766 1 96.62 87 ASN A CA 1
ATOM 689 C C . ASN A 1 87 ? 13.195 24.5 17.125 1 96.62 87 ASN A C 1
ATOM 691 O O . ASN A 1 87 ? 14.094 23.672 17.25 1 96.62 87 ASN A O 1
ATOM 695 N N . PHE A 1 88 ? 12.758 25.203 18.109 1 95.81 88 PHE A N 1
ATOM 696 C CA . PHE A 1 88 ? 13.266 25.031 19.469 1 95.81 88 PHE A CA 1
ATOM 697 C C . PHE A 1 88 ? 13.055 23.594 19.938 1 95.81 88 PHE A C 1
ATOM 699 O O . PHE A 1 88 ? 13.984 22.969 20.469 1 95.81 88 PHE A O 1
ATOM 706 N N . LEU A 1 89 ? 11.875 23.078 19.734 1 93.44 89 LEU A N 1
ATOM 707 C CA . LEU A 1 89 ? 11.523 21.734 20.203 1 93.44 89 LEU A CA 1
ATOM 708 C C . LEU A 1 89 ? 12.312 20.672 19.453 1 93.44 89 LEU A C 1
ATOM 710 O O . LEU A 1 89 ? 12.578 19.594 20 1 93.44 89 LEU A O 1
ATOM 714 N N . HIS A 1 90 ? 12.734 20.922 18.203 1 94.31 90 HIS A N 1
ATOM 715 C CA . HIS A 1 90 ? 13.422 19.938 17.375 1 94.31 90 HIS A CA 1
ATOM 716 C C . HIS A 1 90 ? 14.93 20.047 17.547 1 94.31 90 HIS A C 1
ATOM 718 O O . HIS A 1 90 ? 15.656 19.078 17.25 1 94.31 90 HIS A O 1
ATOM 724 N N . ALA A 1 91 ? 15.414 21.141 18.016 1 94.81 91 ALA A N 1
ATOM 725 C CA . ALA A 1 91 ? 16.844 21.484 18.016 1 94.81 91 ALA A CA 1
ATOM 726 C C . ALA A 1 91 ? 17.656 20.422 18.766 1 94.81 91 ALA A C 1
ATOM 728 O O . ALA A 1 91 ? 18.688 19.969 18.266 1 94.81 91 ALA A O 1
ATOM 729 N N . PRO A 1 92 ? 17.219 19.984 19.984 1 92.94 92 PRO A N 1
ATOM 730 C CA . PRO A 1 92 ? 18.031 19.016 20.703 1 92.94 92 PRO A CA 1
ATOM 731 C C . PRO A 1 92 ? 18.172 17.688 19.953 1 92.94 92 PRO A C 1
ATOM 733 O O . PRO A 1 92 ? 19.219 17.047 20 1 92.94 92 PRO A O 1
ATOM 736 N N . TYR A 1 93 ? 17.234 17.297 19.234 1 93.81 93 TYR A N 1
ATOM 737 C CA . TYR A 1 93 ? 17.234 16.031 18.516 1 93.81 93 TYR A CA 1
ATOM 738 C C . TYR A 1 93 ? 18.047 16.141 17.234 1 93.81 93 TYR A C 1
ATOM 740 O O . TYR A 1 93 ? 18.641 15.156 16.781 1 93.81 93 TYR A O 1
ATOM 748 N N . ILE A 1 94 ? 17.984 17.297 16.625 1 94.88 94 ILE A N 1
ATOM 749 C CA . ILE A 1 94 ? 18.812 17.547 15.453 1 94.88 94 ILE A CA 1
ATOM 750 C C . ILE A 1 94 ? 20.297 17.547 15.852 1 94.88 94 ILE A C 1
ATOM 752 O O . ILE A 1 94 ? 21.125 16.906 15.203 1 94.88 94 ILE A O 1
ATOM 756 N N . LYS A 1 95 ? 20.578 18.219 16.922 1 95.06 95 LYS A N 1
ATOM 757 C CA . LYS A 1 95 ? 21.953 18.328 17.422 1 95.06 95 LYS A CA 1
ATOM 758 C C . LYS A 1 95 ? 22.5 16.953 17.781 1 95.06 95 LYS A C 1
ATOM 760 O O . LYS A 1 95 ? 23.688 16.672 17.547 1 95.06 95 LYS A O 1
ATOM 765 N N . SER A 1 96 ? 21.688 16.078 18.328 1 94.12 96 SER A N 1
ATOM 766 C CA . SER A 1 96 ? 22.125 14.75 18.75 1 94.12 96 SER A CA 1
ATOM 767 C C . SER A 1 96 ? 22.156 13.773 17.578 1 94.12 96 SER A C 1
ATOM 769 O O . SER A 1 96 ? 22.594 12.633 17.734 1 94.12 96 SER A O 1
ATOM 771 N N . GLY A 1 97 ? 21.625 14.148 16.438 1 93.44 97 GLY A N 1
ATOM 772 C CA . GLY A 1 97 ? 21.656 13.297 15.258 1 93.44 97 GLY A CA 1
ATOM 773 C C . GLY A 1 97 ? 20.469 12.352 15.172 1 93.44 97 GLY A C 1
ATOM 774 O O . GLY A 1 97 ? 20.391 11.523 14.258 1 93.44 97 GLY A O 1
ATOM 775 N N . LYS A 1 98 ? 19.562 12.539 16.094 1 93.25 98 LYS A N 1
ATOM 776 C CA . LYS A 1 98 ? 18.406 11.656 16.109 1 93.25 98 LYS A CA 1
ATOM 777 C C . LYS A 1 98 ? 17.391 12.047 15.031 1 93.25 98 LYS A C 1
ATOM 779 O O . LYS A 1 98 ? 16.609 11.211 14.578 1 93.25 98 LYS A O 1
ATOM 784 N N . ILE A 1 99 ? 17.312 13.336 14.719 1 95.25 99 ILE A N 1
ATOM 785 C CA . ILE A 1 99 ? 16.531 13.836 13.594 1 95.25 99 ILE A CA 1
ATOM 786 C C . ILE A 1 99 ? 17.469 14.312 12.484 1 95.25 99 ILE A C 1
ATOM 788 O O . ILE A 1 99 ? 18.281 15.211 12.688 1 95.25 99 ILE A O 1
ATOM 792 N N . LYS A 1 100 ? 17.406 13.695 11.414 1 95.88 100 LYS A N 1
ATOM 793 C CA . LYS A 1 100 ? 18.188 14.078 10.25 1 95.88 100 LYS A CA 1
ATOM 794 C C . LYS A 1 100 ? 17.406 15.039 9.352 1 95.88 100 LYS A C 1
ATOM 796 O O . LYS A 1 100 ? 16.188 15.141 9.469 1 95.88 100 LYS A O 1
ATOM 801 N N . GLN A 1 101 ? 18.078 15.688 8.477 1 96.69 101 GLN A N 1
ATOM 802 C CA . GLN A 1 101 ? 17.469 16.625 7.551 1 96.69 101 GLN A CA 1
ATOM 803 C C . GLN A 1 101 ? 16.484 15.93 6.621 1 96.69 101 GLN A C 1
ATOM 805 O O . GLN A 1 101 ? 15.445 16.5 6.273 1 96.69 101 GLN A O 1
ATOM 810 N N . GLU A 1 102 ? 16.797 14.727 6.195 1 96.81 102 GLU A N 1
ATOM 811 C CA . GLU A 1 102 ? 15.898 13.984 5.32 1 96.81 102 GLU A CA 1
ATOM 812 C C . GLU A 1 102 ? 14.578 13.664 6.023 1 96.81 102 GLU A C 1
ATOM 814 O O . GLU A 1 102 ? 13.531 13.586 5.387 1 96.81 102 GLU A O 1
ATOM 819 N N . ASP A 1 103 ? 14.656 13.492 7.367 1 97 103 ASP A N 1
ATOM 820 C CA . ASP A 1 103 ? 13.438 13.242 8.133 1 97 103 ASP A CA 1
ATOM 821 C C . ASP A 1 103 ? 12.523 14.461 8.133 1 97 103 ASP A C 1
ATOM 823 O O . ASP A 1 103 ? 11.312 14.344 7.934 1 97 103 ASP A O 1
ATOM 827 N N . LEU A 1 104 ? 13.125 15.609 8.383 1 96.94 104 LEU A N 1
ATOM 828 C CA . LEU A 1 104 ? 12.375 16.859 8.375 1 96.94 104 LEU A CA 1
ATOM 829 C C . LEU A 1 104 ? 11.75 17.109 7.004 1 96.94 104 LEU A C 1
ATOM 831 O O . LEU A 1 104 ? 10.594 17.516 6.91 1 96.94 104 LEU A O 1
ATOM 835 N N . LEU A 1 105 ? 12.578 16.875 5.996 1 97.12 105 LEU A N 1
ATOM 836 C CA . LEU A 1 105 ? 12.109 17.094 4.633 1 97.12 105 LEU A CA 1
ATOM 837 C C . LEU A 1 105 ? 10.945 16.156 4.309 1 97.12 105 LEU A C 1
ATOM 839 O O . LEU A 1 105 ? 10 16.562 3.619 1 97.12 105 LEU A O 1
ATOM 843 N N . TYR A 1 106 ? 10.977 14.93 4.754 1 97.56 106 TYR A N 1
ATOM 844 C CA . TYR A 1 106 ? 9.891 13.984 4.5 1 97.56 106 TYR A CA 1
ATOM 845 C C . TYR A 1 106 ? 8.602 14.445 5.164 1 97.56 106 TYR A C 1
ATOM 847 O O . TYR A 1 106 ? 7.523 14.359 4.57 1 97.56 106 TYR A O 1
ATOM 855 N N . VAL A 1 107 ? 8.727 14.875 6.418 1 97.06 107 VAL A N 1
ATOM 856 C CA . VAL A 1 107 ? 7.535 15.344 7.121 1 97.06 107 VAL A CA 1
ATOM 857 C C . VAL A 1 107 ? 6.922 16.516 6.367 1 97.06 107 VAL A C 1
ATOM 859 O O . VAL A 1 107 ? 5.703 16.594 6.199 1 97.06 107 VAL A O 1
ATOM 862 N N . LEU A 1 108 ? 7.75 17.438 5.887 1 95.69 108 LEU A N 1
ATOM 863 C CA . LEU A 1 108 ? 7.281 18.562 5.082 1 95.69 108 LEU A CA 1
ATOM 864 C C . LEU A 1 108 ? 6.598 18.062 3.809 1 95.69 108 LEU A C 1
ATOM 866 O O . LEU A 1 108 ? 5.512 18.531 3.463 1 95.69 108 LEU A O 1
ATOM 870 N N . TYR A 1 109 ? 7.18 17.109 3.178 1 97.31 109 TYR A N 1
ATOM 871 C CA . TYR A 1 109 ? 6.629 16.516 1.962 1 97.31 109 TYR A CA 1
ATOM 872 C C . TYR A 1 109 ? 5.25 15.922 2.223 1 97.31 109 TYR A C 1
ATOM 874 O O . TYR A 1 109 ? 4.297 16.203 1.496 1 97.31 109 TYR A O 1
ATOM 882 N N . ALA A 1 110 ? 5.176 15.039 3.201 1 97.5 110 ALA A N 1
ATOM 883 C CA . ALA A 1 110 ? 3.918 14.367 3.51 1 97.5 110 ALA A CA 1
ATOM 884 C C . ALA A 1 110 ? 2.805 15.383 3.77 1 97.5 110 ALA A C 1
ATOM 886 O O . ALA A 1 110 ? 1.646 15.141 3.426 1 97.5 110 ALA A O 1
ATOM 887 N N . SER A 1 111 ? 3.152 16.547 4.309 1 97.19 111 SER A N 1
ATOM 888 C CA . SER A 1 111 ? 2.195 17.547 4.754 1 97.19 111 SER A CA 1
ATOM 889 C C . SER A 1 111 ? 1.502 18.219 3.566 1 97.19 111 SER A C 1
ATOM 891 O O . SER A 1 111 ? 0.431 18.797 3.719 1 97.19 111 SER A O 1
ATOM 893 N N . PHE A 1 112 ? 2.117 18.156 2.41 1 97.62 112 PHE A N 1
ATOM 894 C CA . PHE A 1 112 ? 1.393 18.719 1.276 1 97.62 112 PHE A CA 1
ATOM 895 C C . PHE A 1 112 ? 1.08 17.641 0.244 1 97.62 112 PHE A C 1
ATOM 897 O O . PHE A 1 112 ? 0.115 17.766 -0.514 1 97.62 112 PHE A O 1
ATOM 904 N N . ALA A 1 113 ? 1.814 16.578 0.17 1 97.81 113 ALA A N 1
ATOM 905 C CA . ALA A 1 113 ? 1.597 15.531 -0.831 1 97.81 113 ALA A CA 1
ATOM 906 C C . ALA A 1 113 ? 0.314 14.758 -0.545 1 97.81 113 ALA A C 1
ATOM 908 O O . ALA A 1 113 ? -0.461 14.469 -1.46 1 97.81 113 ALA A O 1
ATOM 909 N N . GLU A 1 114 ? 0.104 14.375 0.696 1 97 114 GLU A N 1
ATOM 910 C CA . GLU A 1 114 ? -1.084 13.602 1.052 1 97 114 GLU A CA 1
ATOM 911 C C . GLU A 1 114 ? -2.357 14.414 0.827 1 97 114 GLU A C 1
ATOM 913 O O . GLU A 1 114 ? -3.332 13.906 0.271 1 97 114 GLU A O 1
ATOM 918 N N . PRO A 1 115 ? -2.367 15.664 1.25 1 97.81 115 PRO A N 1
ATOM 919 C CA . PRO A 1 115 ? -3.547 16.469 0.923 1 97.81 115 PRO A CA 1
ATOM 920 C C . PRO A 1 115 ? -3.818 16.531 -0.579 1 97.81 115 PRO A C 1
ATOM 922 O O . PRO A 1 115 ? -4.973 16.453 -1.006 1 97.81 115 PRO A O 1
ATOM 925 N N . VAL A 1 116 ? -2.781 16.719 -1.376 1 98.38 116 VAL A N 1
ATOM 926 C CA . VAL A 1 116 ? -2.969 16.75 -2.822 1 98.38 116 VAL A CA 1
ATOM 927 C C . VAL A 1 116 ? -3.602 15.445 -3.297 1 98.38 116 VAL A C 1
ATOM 929 O O . VAL A 1 116 ? -4.594 15.461 -4.027 1 98.38 116 VAL A O 1
ATOM 932 N N . ARG A 1 117 ? -3.098 14.344 -2.881 1 96.94 117 ARG A N 1
ATOM 933 C CA . ARG A 1 117 ? -3.613 13.039 -3.287 1 96.94 117 ARG A CA 1
ATOM 934 C C . ARG A 1 117 ? -5.047 12.844 -2.807 1 96.94 117 ARG A C 1
ATOM 936 O O . ARG A 1 117 ? -5.922 12.461 -3.586 1 96.94 117 ARG A O 1
ATOM 943 N N . PHE A 1 118 ? -5.254 13.039 -1.547 1 97.5 118 PHE A N 1
ATOM 944 C CA . PHE A 1 118 ? -6.523 12.773 -0.887 1 97.5 118 PHE A CA 1
ATOM 945 C C . PHE A 1 118 ? -7.641 13.609 -1.5 1 97.5 118 PHE A C 1
ATOM 947 O O . PHE A 1 118 ? -8.719 13.094 -1.8 1 97.5 118 PHE A O 1
ATOM 954 N N . LEU A 1 119 ? -7.375 14.875 -1.646 1 98.31 119 LEU A N 1
ATOM 955 C CA . LEU A 1 119 ? -8.383 15.766 -2.207 1 98.31 119 LEU A CA 1
ATOM 956 C C . LEU A 1 119 ? -8.711 15.383 -3.646 1 98.31 119 LEU A C 1
ATOM 958 O O . LEU A 1 119 ? -9.875 15.398 -4.051 1 98.31 119 LEU A O 1
ATOM 962 N N . ASN A 1 120 ? -7.707 15.062 -4.41 1 97.81 120 ASN A N 1
ATOM 963 C CA . ASN A 1 120 ? -7.906 14.703 -5.812 1 97.81 120 ASN A CA 1
ATOM 964 C C . ASN A 1 120 ? -8.773 13.461 -5.957 1 97.81 120 ASN A C 1
ATOM 966 O O . ASN A 1 120 ? -9.484 13.305 -6.953 1 97.81 120 ASN A O 1
ATOM 970 N N . ILE A 1 121 ? -8.758 12.648 -4.969 1 97.12 121 ILE A N 1
ATOM 971 C CA . ILE A 1 121 ? -9.477 11.383 -5.059 1 97.12 121 ILE A CA 1
ATOM 972 C C . ILE A 1 121 ? -10.867 11.547 -4.449 1 97.12 121 ILE A C 1
ATOM 974 O O . ILE A 1 121 ? -11.859 11.086 -5.023 1 97.12 121 ILE A O 1
ATOM 978 N N . TYR A 1 122 ? -10.992 12.25 -3.352 1 97.62 122 TYR A N 1
ATOM 979 C CA . TYR A 1 122 ? -12.188 12.086 -2.531 1 97.62 122 TYR A CA 1
ATOM 980 C C . TYR A 1 122 ? -13.055 13.344 -2.568 1 97.62 122 TYR A C 1
ATOM 982 O O . TYR A 1 122 ? -14.219 13.32 -2.17 1 97.62 122 TYR A O 1
ATOM 990 N N . GLU A 1 123 ? -12.5 14.445 -2.951 1 97.44 123 GLU A N 1
ATOM 991 C CA . GLU A 1 123 ? -13.289 15.68 -2.957 1 97.44 123 GLU A CA 1
ATOM 992 C C . GLU A 1 123 ? -14.023 15.859 -4.281 1 97.44 123 GLU A C 1
ATOM 994 O O . GLU A 1 123 ? -13.797 15.102 -5.23 1 97.44 123 GLU A O 1
ATOM 999 N N . TYR A 1 124 ? -14.883 16.828 -4.367 1 95.81 124 TYR A N 1
ATOM 1000 C CA . TYR A 1 124 ? -15.867 16.969 -5.43 1 95.81 124 TYR A CA 1
ATOM 1001 C C . TYR A 1 124 ? -15.203 17.391 -6.738 1 95.81 124 TYR A C 1
ATOM 1003 O O . TYR A 1 124 ? -15.789 17.25 -7.812 1 95.81 124 TYR A O 1
ATOM 1011 N N . ARG A 1 125 ? -13.961 17.828 -6.711 1 96.25 125 ARG A N 1
ATOM 1012 C CA . ARG A 1 125 ? -13.164 18.125 -7.895 1 96.25 125 ARG A CA 1
ATOM 1013 C C . ARG A 1 125 ? -11.68 17.938 -7.617 1 96.25 125 ARG A C 1
ATOM 1015 O O . ARG A 1 125 ? -11.25 17.938 -6.461 1 96.25 125 ARG A O 1
ATOM 1022 N N . LYS A 1 126 ? -10.93 17.812 -8.672 1 97.19 126 LYS A N 1
ATOM 1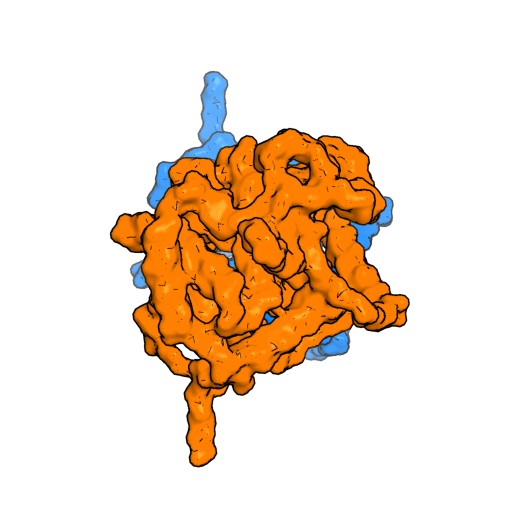023 C CA . LYS A 1 126 ? -9.477 17.734 -8.555 1 97.19 126 LYS A CA 1
ATOM 1024 C C . LYS A 1 126 ? -8.867 19.125 -8.344 1 97.19 126 LYS A C 1
ATOM 1026 O O . LYS A 1 126 ? -9.438 20.125 -8.758 1 97.19 126 LYS A O 1
ATOM 1031 N N . LEU A 1 127 ? -7.742 19.125 -7.684 1 98.44 127 LEU A N 1
ATOM 1032 C CA . LEU A 1 127 ? -6.98 20.359 -7.559 1 98.44 127 LEU A CA 1
ATOM 1033 C C . LEU A 1 127 ? -6.426 20.797 -8.914 1 98.44 127 LEU A C 1
ATOM 1035 O O . LEU A 1 127 ? -6.008 19.969 -9.719 1 98.44 127 LEU A O 1
ATOM 1039 N N . THR A 1 128 ? -6.438 22.078 -9.141 1 98.19 128 THR A N 1
ATOM 1040 C CA . THR A 1 128 ? -5.77 22.625 -10.32 1 98.19 128 THR A CA 1
ATOM 1041 C C . THR A 1 128 ? -4.258 22.625 -10.125 1 98.19 128 THR A C 1
ATOM 1043 O O . THR A 1 128 ? -3.766 22.5 -9 1 98.19 128 THR A O 1
ATOM 1046 N N . GLY A 1 129 ? -3.6 22.797 -11.242 1 97.94 129 GLY A N 1
ATOM 1047 C CA . GLY A 1 129 ? -2.152 22.922 -11.164 1 97.94 129 GLY A CA 1
ATOM 1048 C C . GLY A 1 129 ? -1.694 24.047 -10.25 1 97.94 129 GLY A C 1
ATOM 1049 O O . GLY A 1 129 ? -0.708 23.891 -9.523 1 97.94 129 GLY A O 1
ATOM 1050 N N . MET A 1 130 ? -2.383 25.094 -10.32 1 98 130 MET A N 1
ATOM 1051 C CA . MET A 1 130 ? -2.066 26.25 -9.484 1 98 130 MET A CA 1
ATOM 1052 C C . MET A 1 130 ? -2.244 25.922 -8.008 1 98 130 MET A C 1
ATOM 1054 O O . MET A 1 130 ? -1.432 26.328 -7.172 1 98 130 MET A O 1
ATOM 1058 N N . GLU A 1 131 ? -3.275 25.203 -7.691 1 98.56 131 GLU A N 1
ATOM 1059 C CA . GLU A 1 131 ? -3.535 24.828 -6.309 1 98.56 131 GLU A CA 1
ATOM 1060 C C . GLU A 1 131 ? -2.463 23.875 -5.789 1 98.56 131 GLU A C 1
ATOM 1062 O O . GLU A 1 131 ? -2.006 24 -4.652 1 98.56 131 GLU A O 1
ATOM 1067 N N . VAL A 1 132 ? -2.072 22.938 -6.617 1 98.62 132 VAL A N 1
ATOM 1068 C CA . VAL A 1 132 ? -1.01 22.016 -6.242 1 98.62 132 VAL A CA 1
ATOM 1069 C C . VAL A 1 132 ? 0.292 22.781 -6.02 1 98.62 132 VAL A C 1
ATOM 1071 O O . VAL A 1 132 ? 0.978 22.562 -5.016 1 98.62 132 VAL A O 1
ATOM 1074 N N . ALA A 1 133 ? 0.595 23.672 -6.93 1 98.5 133 ALA A N 1
ATOM 1075 C CA . ALA A 1 133 ? 1.791 24.5 -6.812 1 98.5 133 ALA A CA 1
ATOM 1076 C C . ALA A 1 133 ? 1.749 25.344 -5.539 1 98.5 133 ALA A C 1
ATOM 1078 O O . ALA A 1 133 ? 2.777 25.562 -4.891 1 98.5 133 ALA A O 1
ATOM 1079 N N . SER A 1 134 ? 0.619 25.828 -5.199 1 98.56 134 SER A N 1
ATOM 1080 C CA . SER A 1 134 ? 0.469 26.672 -4.023 1 98.56 134 SER A CA 1
ATOM 1081 C C . SER A 1 134 ? 0.667 25.875 -2.736 1 98.56 134 SER A C 1
ATOM 1083 O O . SER A 1 134 ? 1.3 26.359 -1.794 1 98.56 134 SER A O 1
ATOM 1085 N N . LEU A 1 135 ? 0.109 24.688 -2.697 1 98.5 135 LEU A N 1
ATOM 1086 C CA . LEU A 1 135 ? 0.287 23.828 -1.524 1 98.5 135 LEU A CA 1
ATOM 1087 C C . LEU A 1 135 ? 1.762 23.516 -1.299 1 98.5 135 LEU A C 1
ATOM 1089 O O . LEU A 1 135 ? 2.262 23.641 -0.177 1 98.5 135 LEU A O 1
ATOM 1093 N N . SER A 1 136 ? 2.434 23.172 -2.377 1 98.06 136 SER A N 1
ATOM 1094 C CA . SER A 1 136 ? 3.854 22.859 -2.25 1 98.06 136 SER A CA 1
ATOM 1095 C C . SER A 1 136 ? 4.66 24.094 -1.895 1 98.06 136 SER A C 1
ATOM 1097 O O . SER A 1 136 ? 5.605 24.031 -1.105 1 98.06 136 SER A O 1
ATOM 1099 N N . THR A 1 137 ? 4.297 25.25 -2.426 1 98.12 137 THR A N 1
ATOM 1100 C CA . THR A 1 137 ? 5 26.5 -2.162 1 98.12 137 THR A CA 1
ATOM 1101 C C . THR A 1 137 ? 4.836 26.922 -0.704 1 98.12 137 THR A C 1
ATOM 1103 O O . THR A 1 137 ? 5.781 27.406 -0.081 1 98.12 137 THR A O 1
ATOM 1106 N N . LEU A 1 138 ? 3.682 26.766 -0.178 1 97.94 138 LEU A N 1
ATOM 1107 C CA . LEU A 1 138 ? 3.453 27.094 1.224 1 97.94 138 LEU A CA 1
ATOM 1108 C C . LEU A 1 138 ? 4.379 26.297 2.131 1 97.94 138 LEU A C 1
ATOM 1110 O O . LEU A 1 138 ? 5.059 26.859 2.99 1 97.94 138 LEU A O 1
ATOM 1114 N N . TRP A 1 139 ? 4.398 25.062 1.934 1 96.56 139 TRP A N 1
ATOM 1115 C CA . TRP A 1 139 ? 5.219 24.219 2.791 1 96.56 139 TRP A CA 1
ATOM 1116 C C . TRP A 1 139 ? 6.703 24.438 2.516 1 96.56 139 TRP A C 1
ATOM 1118 O O . TRP A 1 139 ? 7.539 24.25 3.402 1 96.56 139 TRP A O 1
ATOM 1128 N N . LYS A 1 140 ? 7.016 24.859 1.302 1 96.69 140 LYS A N 1
ATOM 1129 C CA . LYS A 1 140 ? 8.398 25.203 1.001 1 96.69 140 LYS A CA 1
ATOM 1130 C C . LYS A 1 140 ? 8.859 26.391 1.828 1 96.69 140 LYS A C 1
ATOM 1132 O O . LYS A 1 140 ? 9.961 26.375 2.391 1 96.69 140 LYS A O 1
ATOM 1137 N N . TYR A 1 141 ? 8.039 27.469 1.855 1 96.62 141 TYR A N 1
ATOM 1138 C CA . TYR A 1 141 ? 8.523 28.609 2.605 1 96.62 141 TYR A CA 1
ATOM 1139 C C . TYR A 1 141 ? 8.5 28.344 4.105 1 96.62 141 TYR A C 1
ATOM 1141 O O . TYR A 1 141 ? 9.25 28.953 4.867 1 96.62 141 TYR A O 1
ATOM 1149 N N . VAL A 1 142 ? 7.656 27.391 4.609 1 96.62 142 VAL A N 1
ATOM 1150 C CA . VAL A 1 142 ? 7.766 26.922 5.988 1 96.62 142 VAL A CA 1
ATOM 1151 C C . VAL A 1 142 ? 9.102 26.219 6.191 1 96.62 142 VAL A C 1
ATOM 1153 O O . VAL A 1 142 ? 9.797 26.484 7.176 1 96.62 142 VAL A O 1
ATOM 1156 N N . ALA A 1 143 ? 9.414 25.391 5.273 1 95.81 143 ALA A N 1
ATOM 1157 C CA . ALA A 1 143 ? 10.688 24.672 5.32 1 95.81 143 ALA A CA 1
ATOM 1158 C C . ALA A 1 143 ? 11.859 25.656 5.32 1 95.81 143 ALA A C 1
ATOM 1160 O O . ALA A 1 143 ? 12.852 25.438 6.02 1 95.81 143 ALA A O 1
ATOM 1161 N N . ASP A 1 144 ? 11.742 26.688 4.488 1 96.06 144 ASP A N 1
ATOM 1162 C CA . ASP A 1 144 ? 12.781 27.719 4.438 1 96.06 144 ASP A CA 1
ATOM 1163 C C . ASP A 1 144 ? 12.945 28.391 5.793 1 96.06 144 ASP A C 1
ATOM 1165 O O . ASP A 1 144 ? 14.07 28.594 6.266 1 96.06 144 ASP A O 1
ATOM 1169 N N . MET A 1 145 ? 11.883 28.719 6.41 1 96.69 145 MET A N 1
ATOM 1170 C CA . MET A 1 145 ? 11.914 29.375 7.715 1 96.69 145 MET A CA 1
ATOM 1171 C C . MET A 1 145 ? 12.461 28.438 8.781 1 96.69 145 MET A C 1
ATOM 1173 O O . MET A 1 145 ? 13.109 28.891 9.734 1 96.69 145 MET A O 1
ATOM 1177 N N . MET A 1 146 ? 12.219 27.125 8.609 1 96.25 146 MET A N 1
ATOM 1178 C CA . MET A 1 146 ? 12.742 26.141 9.547 1 96.25 146 MET A CA 1
ATOM 1179 C C . MET A 1 146 ? 14.211 25.844 9.258 1 96.25 146 MET A C 1
ATOM 1181 O O . MET A 1 146 ? 14.852 25.094 9.992 1 96.25 146 MET A O 1
ATOM 1185 N N . ASP A 1 147 ? 14.688 26.391 8.156 1 94.12 147 ASP A N 1
ATOM 1186 C CA . ASP A 1 147 ? 16.078 26.266 7.742 1 94.12 147 ASP A CA 1
ATOM 1187 C C . ASP A 1 147 ? 16.422 24.812 7.422 1 94.12 147 ASP A C 1
ATOM 1189 O O . ASP A 1 147 ? 17.484 24.312 7.805 1 94.12 147 ASP A O 1
ATOM 1193 N N . ILE A 1 148 ? 15.531 24.141 6.762 1 94.5 148 ILE A N 1
ATOM 1194 C CA . ILE A 1 148 ? 15.766 22.766 6.344 1 94.5 148 ILE A CA 1
ATOM 1195 C C . ILE A 1 148 ? 16.734 22.734 5.164 1 94.5 148 ILE A C 1
ATOM 1197 O O . ILE A 1 148 ? 16.609 23.531 4.234 1 94.5 148 ILE A O 1
ATOM 1201 N N . ASP A 1 149 ? 17.672 21.859 5.18 1 92.75 149 ASP A N 1
ATOM 1202 C CA . ASP A 1 149 ? 18.734 21.781 4.195 1 92.75 149 ASP A CA 1
ATOM 1203 C C . ASP A 1 149 ? 18.359 20.844 3.051 1 92.75 149 ASP A C 1
ATOM 1205 O O . ASP A 1 149 ? 18.859 19.719 2.975 1 92.75 149 ASP A O 1
ATOM 1209 N N . TYR A 1 150 ? 17.562 21.25 2.145 1 91.44 150 TYR A N 1
ATOM 1210 C CA . TYR A 1 150 ? 17.188 20.344 1.061 1 91.44 150 TYR A CA 1
ATOM 1211 C C . TYR A 1 150 ? 18.266 20.297 -0.017 1 91.44 150 TYR A C 1
ATOM 1213 O O . TYR A 1 150 ? 18.297 19.375 -0.827 1 91.44 150 TYR A O 1
ATOM 1221 N N . ARG A 1 151 ? 19.266 21.25 -0.039 1 92.75 151 ARG A N 1
ATOM 1222 C CA . ARG A 1 151 ? 20.359 21.203 -0.995 1 92.75 151 ARG A CA 1
ATOM 1223 C C . ARG A 1 151 ? 21.172 19.906 -0.847 1 92.75 151 ARG A C 1
ATOM 1225 O O . ARG A 1 151 ? 21.453 19.234 -1.837 1 92.75 151 ARG A O 1
ATOM 1232 N N . THR A 1 152 ? 21.484 19.641 0.357 1 94.12 152 THR A N 1
ATOM 1233 C CA . THR A 1 152 ? 22.281 18.453 0.634 1 94.12 152 THR A CA 1
ATOM 1234 C C . THR A 1 152 ? 21.469 17.188 0.38 1 94.12 152 THR A C 1
ATOM 1236 O O . THR A 1 152 ? 22.016 16.188 -0.099 1 94.12 152 THR A O 1
ATOM 1239 N N . VAL A 1 153 ? 20.172 17.188 0.656 1 95.75 153 VAL A N 1
ATOM 1240 C CA . VAL A 1 153 ? 19.344 16 0.596 1 95.75 153 VAL A CA 1
ATOM 1241 C C . VAL A 1 153 ? 18.891 15.75 -0.844 1 95.75 153 VAL A C 1
ATOM 1243 O O . VAL A 1 153 ? 18.938 14.609 -1.321 1 95.75 153 VAL A O 1
ATOM 1246 N N . LEU A 1 154 ? 18.531 16.812 -1.542 1 96.25 154 LEU A N 1
ATOM 1247 C CA . LEU A 1 154 ? 17.969 16.672 -2.883 1 96.25 154 LEU A CA 1
ATOM 1248 C C . LEU A 1 154 ? 19.031 16.953 -3.943 1 96.25 154 LEU A C 1
ATOM 1250 O O . LEU A 1 154 ? 18.812 16.688 -5.129 1 96.25 154 LEU A O 1
ATOM 1254 N N . GLY A 1 155 ? 20.141 17.547 -3.553 1 94.81 155 GLY A N 1
ATOM 1255 C CA . GLY A 1 155 ? 21.172 17.906 -4.496 1 94.81 155 GLY A CA 1
ATOM 1256 C C . GLY A 1 155 ? 20.828 19.125 -5.332 1 94.81 155 GLY A C 1
ATOM 1257 O O . GLY A 1 155 ? 21.422 19.344 -6.395 1 94.81 155 GLY A O 1
ATOM 1258 N N . LYS A 1 156 ? 19.766 19.75 -4.996 1 93.12 156 LYS A N 1
ATOM 1259 C CA . LYS A 1 156 ? 19.297 20.938 -5.707 1 93.12 156 LYS A CA 1
ATOM 1260 C C . LYS A 1 156 ? 18.625 21.922 -4.754 1 93.12 156 LYS A C 1
ATOM 1262 O O . LYS A 1 156 ? 18.078 21.516 -3.727 1 93.12 156 LYS A O 1
ATOM 1267 N N . ASN A 1 157 ? 18.703 23.297 -5.031 1 90.94 157 ASN A N 1
ATOM 1268 C CA . ASN A 1 157 ? 18.141 24.281 -4.121 1 90.94 157 ASN A CA 1
ATOM 1269 C C . ASN A 1 157 ? 17.25 25.281 -4.859 1 90.94 157 ASN A C 1
ATOM 1271 O O . ASN A 1 157 ? 16.719 26.203 -4.25 1 90.94 157 ASN A O 1
ATOM 1275 N N . GLU A 1 158 ? 17.094 25.125 -6.141 1 94.31 158 GLU A N 1
ATOM 1276 C CA . GLU A 1 158 ? 16.266 26.031 -6.941 1 94.31 158 GLU A CA 1
ATOM 1277 C C . GLU A 1 158 ? 15.297 25.25 -7.824 1 94.31 158 GLU A C 1
ATOM 1279 O O . GLU A 1 158 ? 15.625 24.156 -8.312 1 94.31 158 GLU A O 1
ATOM 1284 N N . TRP A 1 159 ? 14.141 25.766 -7.984 1 96.75 159 TRP A N 1
ATOM 1285 C CA . TRP A 1 159 ? 13.109 25.203 -8.852 1 96.75 159 TRP A CA 1
ATOM 1286 C C . TRP A 1 159 ? 12.453 26.281 -9.703 1 96.75 159 TRP A C 1
ATOM 1288 O O . TRP A 1 159 ? 12.461 27.453 -9.344 1 96.75 159 TRP A O 1
ATOM 1298 N N . THR A 1 160 ? 11.82 25.875 -10.859 1 96.31 160 THR A N 1
ATOM 1299 C CA . THR A 1 160 ? 11.148 26.812 -11.758 1 96.31 160 THR A CA 1
ATOM 1300 C C . THR A 1 160 ? 9.805 27.25 -11.18 1 96.31 160 THR A C 1
ATOM 1302 O O . THR A 1 160 ? 9.344 28.359 -11.438 1 96.31 160 THR A O 1
ATOM 1305 N N . ASP A 1 161 ? 9.195 26.391 -10.539 1 96.69 161 ASP A N 1
ATOM 1306 C CA . ASP A 1 161 ? 7.906 26.688 -9.922 1 96.69 161 ASP A CA 1
ATOM 1307 C C . ASP A 1 161 ? 7.539 25.625 -8.883 1 96.69 161 ASP A C 1
ATOM 1309 O O . ASP A 1 161 ? 8.328 24.734 -8.602 1 96.69 161 ASP A O 1
ATOM 1313 N N . GLY A 1 162 ? 6.414 25.859 -8.32 1 97.25 162 GLY A N 1
ATOM 1314 C CA . GLY A 1 162 ? 5.961 24.953 -7.27 1 97.25 162 GLY A CA 1
ATOM 1315 C C . GLY A 1 162 ? 5.66 23.547 -7.766 1 97.25 162 GLY A C 1
ATOM 1316 O O . GLY A 1 162 ? 5.723 22.594 -6.996 1 97.25 162 GLY A O 1
ATOM 1317 N N . LEU A 1 163 ? 5.301 23.406 -9.047 1 97.81 163 LEU A N 1
ATOM 1318 C CA . LEU A 1 163 ? 5 22.094 -9.609 1 97.81 163 LEU A CA 1
ATOM 1319 C C . LEU A 1 163 ? 6.27 21.25 -9.758 1 97.81 163 LEU A C 1
ATOM 1321 O O . LEU A 1 163 ? 6.262 20.047 -9.477 1 97.81 163 LEU A O 1
ATOM 1325 N N . GLU A 1 164 ? 7.324 21.891 -10.195 1 97.5 164 GLU A N 1
ATOM 1326 C CA . GLU A 1 164 ? 8.602 21.188 -10.273 1 97.5 164 GLU A CA 1
ATOM 1327 C C . GLU A 1 164 ? 9.07 20.75 -8.891 1 97.5 164 GLU A C 1
ATOM 1329 O O . GLU A 1 164 ? 9.57 19.641 -8.719 1 97.5 164 GLU A O 1
ATOM 1334 N N . PHE A 1 165 ? 8.922 21.656 -7.914 1 97.31 165 PHE A N 1
ATOM 1335 C CA . PHE A 1 165 ? 9.258 21.312 -6.535 1 97.31 165 PHE A CA 1
ATOM 1336 C C . PHE A 1 165 ? 8.438 20.125 -6.055 1 97.31 165 PHE A C 1
ATOM 1338 O O . PHE A 1 165 ? 8.984 19.188 -5.457 1 97.31 165 PHE A O 1
ATOM 1345 N N . PHE A 1 166 ? 7.184 20.156 -6.363 1 97.75 166 PHE A N 1
ATOM 1346 C CA . PHE A 1 166 ? 6.289 19.078 -5.988 1 97.75 166 PHE A CA 1
ATOM 1347 C C . PHE A 1 166 ? 6.754 17.75 -6.59 1 97.75 166 PHE A C 1
ATOM 1349 O O . PHE A 1 166 ? 6.773 16.719 -5.91 1 97.75 166 PHE A O 1
ATOM 1356 N N . GLU A 1 167 ? 7.117 17.766 -7.789 1 97 167 GLU A N 1
ATOM 1357 C CA . GLU A 1 167 ? 7.559 16.562 -8.492 1 97 167 GLU A CA 1
ATOM 1358 C C . GLU A 1 167 ? 8.836 15.992 -7.871 1 97 167 GLU A C 1
ATOM 1360 O O . GLU A 1 167 ? 8.938 14.789 -7.629 1 97 167 GLU A O 1
ATOM 1365 N N . ASP A 1 168 ? 9.797 16.859 -7.609 1 97.12 168 ASP A N 1
ATOM 1366 C CA . ASP A 1 168 ? 11.055 16.422 -7.004 1 97.12 168 ASP A CA 1
ATOM 1367 C C . ASP A 1 168 ? 10.828 15.859 -5.602 1 97.12 168 ASP A C 1
ATOM 1369 O O . ASP A 1 168 ? 11.398 14.836 -5.234 1 97.12 168 ASP A O 1
ATOM 1373 N N . MET A 1 169 ? 9.969 16.547 -4.883 1 97.56 169 MET A N 1
ATOM 1374 C CA . MET A 1 169 ? 9.68 16.109 -3.523 1 97.56 169 MET A CA 1
ATOM 1375 C C . MET A 1 169 ? 8.93 14.781 -3.535 1 97.56 169 MET A C 1
ATOM 1377 O O . MET A 1 169 ? 9.109 13.953 -2.645 1 97.56 169 MET A O 1
ATOM 1381 N N . THR A 1 170 ? 8.094 14.586 -4.523 1 96.62 170 THR A N 1
ATOM 1382 C CA . THR A 1 170 ? 7.359 13.328 -4.652 1 96.62 170 THR A CA 1
ATOM 1383 C C . THR A 1 170 ? 8.312 12.164 -4.902 1 96.62 170 THR A C 1
ATOM 1385 O O . THR A 1 170 ? 8.156 11.094 -4.312 1 96.62 170 THR A O 1
ATOM 1388 N N . ARG A 1 171 ? 9.266 12.391 -5.758 1 94.5 171 ARG A N 1
ATOM 1389 C CA . ARG A 1 171 ? 10.281 11.367 -5.996 1 94.5 171 ARG A CA 1
ATOM 1390 C C . ARG A 1 171 ? 11.062 11.078 -4.727 1 94.5 171 ARG A C 1
ATOM 1392 O O . ARG A 1 171 ? 11.242 9.914 -4.355 1 94.5 171 ARG A O 1
ATOM 1399 N N . PHE A 1 172 ? 11.508 12.094 -4.062 1 97 172 PHE A N 1
ATOM 1400 C CA . PHE A 1 172 ? 12.234 11.953 -2.807 1 97 172 PHE A CA 1
ATOM 1401 C C . PHE A 1 172 ? 11.391 11.219 -1.772 1 97 172 PHE A C 1
ATOM 1403 O O . PHE A 1 172 ? 11.859 10.266 -1.143 1 97 172 PHE A O 1
ATOM 1410 N N . GLY A 1 173 ? 10.148 11.711 -1.572 1 96.56 173 GLY A N 1
ATOM 1411 C CA . GLY A 1 173 ? 9.273 11.117 -0.581 1 96.56 173 GLY A CA 1
ATOM 1412 C C . GLY A 1 173 ? 9.023 9.633 -0.816 1 96.56 173 GLY A C 1
ATOM 1413 O O . GLY A 1 173 ? 9.055 8.836 0.125 1 96.56 173 GLY A O 1
ATOM 1414 N N . GLY A 1 174 ? 8.773 9.289 -2.066 1 93.31 174 GLY A N 1
ATOM 1415 C CA . GLY A 1 174 ? 8.602 7.887 -2.418 1 93.31 174 GLY A CA 1
ATOM 1416 C C . GLY A 1 174 ? 9.805 7.031 -2.059 1 93.31 174 GLY A C 1
ATOM 1417 O O . GLY A 1 174 ? 9.656 5.957 -1.471 1 93.31 174 GLY A O 1
ATOM 1418 N N . ASP A 1 175 ? 10.969 7.496 -2.393 1 93.25 175 ASP A N 1
ATOM 1419 C CA . ASP A 1 175 ? 12.203 6.777 -2.086 1 93.25 175 ASP A CA 1
ATOM 1420 C C . ASP A 1 175 ? 12.398 6.648 -0.577 1 93.25 175 ASP A C 1
ATOM 1422 O O . ASP A 1 175 ? 12.844 5.602 -0.092 1 93.25 175 ASP A O 1
ATOM 1426 N N . TYR A 1 176 ? 12.141 7.73 0.066 1 95.94 176 TYR A N 1
ATOM 1427 C CA . TYR A 1 176 ? 12.266 7.746 1.52 1 95.94 176 TYR A CA 1
ATOM 1428 C C . TYR A 1 176 ? 11.352 6.703 2.158 1 95.94 176 TYR A C 1
ATOM 1430 O O . TYR A 1 176 ? 11.773 5.965 3.047 1 95.94 176 TYR A O 1
ATOM 1438 N N . GLU A 1 177 ? 10.148 6.641 1.734 1 94.44 177 GLU A N 1
ATOM 1439 C CA . GLU A 1 177 ? 9.188 5.68 2.266 1 94.44 177 GLU A CA 1
ATOM 1440 C C . GLU A 1 177 ? 9.602 4.246 1.95 1 94.44 177 GLU A C 1
ATOM 1442 O O . GLU A 1 177 ? 9.406 3.342 2.766 1 94.44 177 GLU A O 1
ATOM 1447 N N . ASP A 1 178 ? 10.125 4.035 0.776 1 90.94 178 ASP A N 1
ATOM 1448 C CA . ASP A 1 178 ? 10.602 2.711 0.393 1 90.94 178 ASP A CA 1
ATOM 1449 C C . ASP A 1 178 ? 11.68 2.215 1.355 1 90.94 178 ASP A C 1
ATOM 1451 O O . ASP A 1 178 ? 11.789 1.014 1.612 1 90.94 178 ASP A O 1
ATOM 1455 N N . LYS A 1 179 ? 12.375 3.119 1.874 1 92.06 179 LYS A N 1
ATOM 1456 C CA . LYS A 1 179 ? 13.508 2.768 2.725 1 92.06 179 LYS A CA 1
ATOM 1457 C C . LYS A 1 179 ? 13.086 2.641 4.184 1 92.06 179 LYS A C 1
ATOM 1459 O O . LYS A 1 179 ? 13.555 1.753 4.898 1 92.06 179 LYS A O 1
ATOM 1464 N N . TYR A 1 180 ? 12.148 3.52 4.566 1 95 180 TYR A N 1
ATOM 1465 C CA . TYR A 1 180 ? 12.031 3.68 6.012 1 95 180 TYR A CA 1
ATOM 1466 C C . TYR A 1 180 ? 10.625 3.314 6.484 1 95 180 TYR A C 1
ATOM 1468 O O . TYR A 1 180 ? 10.383 3.191 7.684 1 95 180 TYR A O 1
ATOM 1476 N N . LEU A 1 181 ? 9.672 3.242 5.637 1 93.94 181 LEU A N 1
ATOM 1477 C CA . LEU A 1 181 ? 8.328 2.844 6.023 1 93.94 181 LEU A CA 1
ATOM 1478 C C . LEU A 1 181 ? 8.242 1.336 6.242 1 93.94 181 LEU A C 1
ATOM 1480 O O . LEU A 1 181 ? 7.941 0.586 5.309 1 93.94 181 LEU A O 1
ATOM 1484 N N . ARG A 1 182 ? 8.531 0.876 7.406 1 91.69 182 ARG A N 1
ATOM 1485 C CA . ARG A 1 182 ? 8.602 -0.533 7.781 1 91.69 182 ARG A CA 1
ATOM 1486 C C . ARG A 1 182 ? 8.047 -0.755 9.18 1 91.69 182 ARG A C 1
ATOM 1488 O O . ARG A 1 182 ? 8.133 0.128 10.039 1 91.69 182 ARG A O 1
ATOM 1495 N N . PRO A 1 183 ? 7.598 -1.955 9.375 1 94.19 183 PRO A N 1
ATOM 1496 C CA . PRO A 1 183 ? 7.07 -2.229 10.711 1 94.19 183 PRO A CA 1
ATOM 1497 C C . PRO A 1 183 ? 8.172 -2.365 11.766 1 94.19 183 PRO A C 1
ATOM 1499 O O . PRO A 1 183 ? 9.195 -3 11.508 1 94.19 183 PRO A O 1
ATOM 1502 N N . THR A 1 184 ? 8.055 -1.771 12.844 1 94.81 184 THR A N 1
ATOM 1503 C CA . THR A 1 184 ? 8.828 -1.944 14.07 1 94.81 184 THR A CA 1
ATOM 1504 C C . THR A 1 184 ? 7.91 -1.933 15.289 1 94.81 184 THR A C 1
ATOM 1506 O O . THR A 1 184 ? 6.781 -1.439 15.219 1 94.81 184 THR A O 1
ATOM 1509 N N . PRO A 1 185 ? 8.359 -2.512 16.344 1 94.5 185 PRO A N 1
ATOM 1510 C CA . PRO A 1 185 ? 7.535 -2.48 17.547 1 94.5 185 PRO A CA 1
ATOM 1511 C C . PRO A 1 185 ? 7.137 -1.063 17.969 1 94.5 185 PRO A C 1
ATOM 1513 O O . PRO A 1 185 ? 6.008 -0.838 18.406 1 94.5 185 PRO A O 1
ATOM 1516 N N . GLU A 1 186 ? 8.047 -0.125 17.797 1 94.62 186 GLU A N 1
ATOM 1517 C CA . GLU A 1 186 ? 7.766 1.268 18.125 1 94.62 186 GLU A CA 1
ATOM 1518 C C . GLU A 1 186 ? 6.648 1.83 17.25 1 94.62 186 GLU A C 1
ATOM 1520 O O . GLU A 1 186 ? 5.734 2.49 17.75 1 94.62 186 GLU A O 1
ATOM 1525 N N . ILE A 1 187 ? 6.75 1.594 15.992 1 96.5 187 ILE A N 1
ATOM 1526 C CA . ILE A 1 187 ? 5.77 2.09 15.039 1 96.5 187 ILE A CA 1
ATOM 1527 C C . ILE A 1 187 ? 4.406 1.474 15.328 1 96.5 187 ILE A C 1
ATOM 1529 O O . ILE A 1 187 ? 3.385 2.168 15.312 1 96.5 187 ILE A O 1
ATOM 1533 N N . GLN A 1 188 ? 4.391 0.225 15.625 1 96.31 188 GLN A N 1
ATOM 1534 C CA . GLN A 1 188 ? 3.135 -0.462 15.906 1 96.31 188 GLN A CA 1
ATOM 1535 C C . GLN A 1 188 ? 2.49 0.07 17.188 1 96.31 188 GLN A C 1
ATOM 1537 O O . GLN A 1 188 ? 1.273 0.258 17.234 1 96.31 188 GLN A O 1
ATOM 1542 N N . LYS A 1 189 ? 3.262 0.304 18.156 1 95 189 LYS A N 1
ATOM 1543 C CA . LYS A 1 189 ? 2.744 0.884 19.391 1 95 189 LYS A CA 1
ATOM 1544 C C . LYS A 1 189 ? 2.145 2.266 19.141 1 95 189 LYS A C 1
ATOM 1546 O O . LYS A 1 189 ? 1.05 2.568 19.625 1 95 189 LYS A O 1
ATOM 1551 N N . LEU A 1 190 ? 2.875 3.104 18.422 1 94.06 190 LEU A N 1
ATOM 1552 C CA . LEU A 1 190 ? 2.383 4.438 18.094 1 94.06 190 LEU A CA 1
ATOM 1553 C C . LEU A 1 190 ? 1.067 4.355 17.312 1 94.06 190 LEU A C 1
ATOM 1555 O O . LEU A 1 190 ? 0.127 5.098 17.609 1 94.06 190 LEU A O 1
ATOM 1559 N N . GLY A 1 191 ? 1.053 3.461 16.344 1 94.06 191 GLY A N 1
ATOM 1560 C CA . GLY A 1 191 ? -0.164 3.273 15.57 1 94.06 191 GLY A CA 1
ATOM 1561 C C . GLY A 1 191 ? -1.364 2.91 16.422 1 94.06 191 GLY A C 1
ATOM 1562 O O . GLY A 1 191 ? -2.459 3.439 16.219 1 94.06 191 GLY A O 1
ATOM 1563 N N . HIS A 1 192 ? -1.164 2.053 17.344 1 93.31 192 HIS A N 1
ATOM 1564 C CA . HIS A 1 192 ? -2.254 1.613 18.203 1 93.31 192 HIS A CA 1
ATOM 1565 C C . HIS A 1 192 ? -2.75 2.752 19.094 1 93.31 192 HIS A C 1
ATOM 1567 O O . HIS A 1 192 ? -3.955 2.902 19.297 1 93.31 192 HIS A O 1
ATOM 1573 N N . VAL A 1 193 ? -1.837 3.555 19.578 1 90.94 193 VAL A N 1
ATOM 1574 C CA . VAL A 1 193 ? -2.213 4.699 20.391 1 90.94 193 VAL A CA 1
ATOM 1575 C C . VAL A 1 193 ? -3.031 5.688 19.562 1 90.94 193 VAL A C 1
ATOM 1577 O O . VAL A 1 193 ? -4.062 6.188 20.031 1 90.94 193 VAL A O 1
ATOM 1580 N N . LEU A 1 194 ? -2.561 5.938 18.422 1 88.12 194 LEU A N 1
ATOM 1581 C CA . LEU A 1 194 ? -3.242 6.887 17.547 1 88.12 194 LEU A CA 1
ATOM 1582 C C . LEU A 1 194 ? -4.617 6.363 17.141 1 88.12 194 LEU A C 1
ATOM 1584 O O . LEU A 1 194 ? -5.59 7.125 17.109 1 88.12 194 LEU A O 1
ATOM 1588 N N . MET A 1 195 ? -4.672 5.105 16.812 1 89.12 195 MET A N 1
ATOM 1589 C CA . MET A 1 195 ? -5.949 4.492 16.469 1 89.12 195 MET A CA 1
ATOM 1590 C C . MET A 1 195 ? -6.938 4.582 17.625 1 89.12 195 MET A C 1
ATOM 1592 O O . MET A 1 195 ? -8.102 4.918 17.422 1 89.12 195 MET A O 1
ATOM 1596 N N . GLU A 1 196 ? -6.449 4.348 18.734 1 87.19 196 GLU A N 1
ATOM 1597 C CA . GLU A 1 196 ? -7.301 4.453 19.906 1 87.19 196 GLU A CA 1
ATOM 1598 C C . GLU A 1 196 ? -7.809 5.879 20.094 1 87.19 196 GLU A C 1
ATOM 1600 O O . GLU A 1 196 ? -8.984 6.086 20.422 1 87.19 196 GLU A O 1
ATOM 1605 N N . MET A 1 197 ? -6.93 6.832 19.953 1 84.31 197 MET A N 1
ATOM 1606 C CA . MET A 1 197 ? -7.32 8.234 20.078 1 84.31 197 MET A CA 1
ATOM 1607 C C . MET A 1 197 ? -8.367 8.602 19.031 1 84.31 197 MET A C 1
ATOM 1609 O O . MET A 1 197 ? -9.328 9.312 19.328 1 84.31 197 MET A O 1
ATOM 1613 N N . LEU A 1 198 ? -8.156 8.109 17.859 1 82.88 198 LEU A N 1
ATOM 1614 C CA . LEU A 1 198 ? -9.094 8.375 16.766 1 82.88 198 LEU A CA 1
ATOM 1615 C C . LEU A 1 198 ? -10.469 7.781 17.078 1 82.88 198 LEU A C 1
ATOM 1617 O O . LEU A 1 198 ? -11.484 8.453 16.922 1 82.88 198 LEU A O 1
ATOM 1621 N N . LEU A 1 199 ? -10.492 6.578 17.562 1 83.5 199 LEU A N 1
ATOM 1622 C CA . LEU A 1 199 ? -11.742 5.875 17.812 1 83.5 199 LEU A CA 1
ATOM 1623 C C . LEU A 1 199 ? -12.445 6.445 19.047 1 83.5 199 LEU A C 1
ATOM 1625 O O . LEU A 1 199 ? -13.672 6.43 19.125 1 83.5 199 LEU A O 1
ATOM 1629 N N . ASP A 1 200 ? -11.688 6.93 19.922 1 78.75 200 ASP A N 1
ATOM 1630 C CA . ASP A 1 200 ? -12.242 7.492 21.141 1 78.75 200 ASP A CA 1
ATOM 1631 C C . ASP A 1 200 ? -12.992 8.797 20.859 1 78.75 200 ASP A C 1
ATOM 1633 O O . ASP A 1 200 ? -13.773 9.258 21.688 1 78.75 200 ASP A O 1
ATOM 1637 N N . SER A 1 201 ? -12.695 9.367 19.75 1 74 201 SER A N 1
ATOM 1638 C CA . SER A 1 201 ? -13.344 10.617 19.375 1 74 201 SER A CA 1
ATOM 1639 C C . SER A 1 201 ? -14.734 10.375 18.812 1 74 201 SER A C 1
ATOM 1641 O O . SER A 1 201 ? -15.477 11.32 18.547 1 74 201 SER A O 1
ATOM 1643 N N . TYR A 1 202 ? -15.148 9.055 18.625 1 75.81 202 TYR A N 1
ATOM 1644 C CA . TYR A 1 202 ? -16.453 8.688 18.094 1 75.81 202 TYR A CA 1
ATOM 1645 C C . TYR A 1 202 ? -17.219 7.801 19.062 1 75.81 202 TYR A C 1
ATOM 1647 O O . TYR A 1 202 ? -16.609 7.176 19.938 1 75.81 202 TYR A O 1
ATOM 1655 N N . PRO A 1 203 ? -18.562 7.82 18.922 1 75.5 203 PRO A N 1
ATOM 1656 C CA . PRO A 1 203 ? -19.344 6.961 19.797 1 75.5 203 PRO A CA 1
ATOM 1657 C C . PRO A 1 203 ? -18.922 5.492 19.734 1 75.5 203 PRO A C 1
ATOM 1659 O O . PRO A 1 203 ? -18.594 4.996 18.641 1 75.5 203 PRO A O 1
ATOM 1662 N N . LYS A 1 204 ? -18.922 4.852 20.828 1 77.25 204 LYS A N 1
ATOM 1663 C CA . LYS A 1 204 ? -18.469 3.469 20.938 1 77.25 204 LYS A CA 1
ATOM 1664 C C . LYS A 1 204 ? -19.25 2.559 20 1 77.25 204 LYS A C 1
ATOM 1666 O O . LYS A 1 204 ? -18.703 1.574 19.484 1 77.25 204 LYS A O 1
ATOM 1671 N N . ILE A 1 205 ? -20.469 2.9 19.828 1 76.75 205 ILE A N 1
ATOM 1672 C CA . ILE A 1 205 ? -21.328 2.084 18.969 1 76.75 205 ILE A CA 1
ATOM 1673 C C . ILE A 1 205 ? -20.797 2.125 17.531 1 76.75 205 ILE A C 1
ATOM 1675 O O . ILE A 1 205 ? -21.047 1.207 16.75 1 76.75 205 ILE A O 1
ATOM 1679 N N . ALA A 1 206 ? -20.031 3.146 17.219 1 79.94 206 ALA A N 1
ATOM 1680 C CA . ALA A 1 206 ? -19.516 3.326 15.867 1 79.94 206 ALA A CA 1
ATOM 1681 C C . ALA A 1 206 ? -18.156 2.676 15.703 1 79.94 206 ALA A C 1
ATOM 1683 O O . ALA A 1 206 ? -17.656 2.531 14.586 1 79.94 206 ALA A O 1
ATOM 1684 N N . SER A 1 207 ? -17.656 2.287 16.797 1 77.62 207 SER A N 1
ATOM 1685 C CA . SER A 1 207 ? -16.266 1.812 16.797 1 77.62 207 SER A CA 1
ATOM 1686 C C . SER A 1 207 ? -16.109 0.582 15.922 1 77.62 207 SER A C 1
ATOM 1688 O O . SER A 1 207 ? -15.133 0.476 15.172 1 77.62 207 SER A O 1
ATOM 1690 N N . PRO A 1 208 ? -17.094 -0.309 15.93 1 82.25 208 PRO A N 1
ATOM 1691 C CA . PRO A 1 208 ? -16.906 -1.5 15.102 1 82.25 208 PRO A CA 1
ATOM 1692 C C . PRO A 1 208 ? -16.844 -1.173 13.609 1 82.25 208 PRO A C 1
ATOM 1694 O O . PRO A 1 208 ? -16.219 -1.919 12.844 1 82.25 208 PRO A O 1
ATOM 1697 N N . LEU A 1 209 ? -17.359 -0.035 13.289 1 88.06 209 LEU A N 1
ATOM 1698 C CA . LEU A 1 209 ? -17.328 0.389 11.891 1 88.06 209 LEU A CA 1
ATOM 1699 C C . LEU A 1 209 ? -16.141 1.334 11.648 1 88.06 209 LEU A C 1
ATOM 1701 O O . LEU A 1 209 ? -15.578 1.354 10.555 1 88.06 209 LEU A O 1
ATOM 1705 N N . GLY A 1 210 ? -15.859 2.072 12.711 1 90 210 GLY A N 1
ATOM 1706 C CA . GLY A 1 210 ? -14.82 3.078 12.578 1 90 210 GLY A CA 1
ATOM 1707 C C . GLY A 1 210 ? -13.438 2.484 12.383 1 90 210 GLY A C 1
ATOM 1708 O O . GLY A 1 210 ? -12.672 2.947 11.539 1 90 210 GLY A O 1
ATOM 1709 N N . TYR A 1 211 ? -13.164 1.422 13.148 1 92.19 211 TYR A N 1
ATOM 1710 C CA . TYR A 1 211 ? -11.852 0.796 13.102 1 92.19 211 TYR A CA 1
ATOM 1711 C C . TYR A 1 211 ? -11.562 0.22 11.727 1 92.19 211 TYR A C 1
ATOM 1713 O O . TYR A 1 211 ? -10.578 0.595 11.078 1 92.19 211 TYR A O 1
ATOM 1721 N N . PRO A 1 212 ? -12.453 -0.613 11.156 1 94.88 212 PRO A N 1
ATOM 1722 C CA . PRO A 1 212 ? -12.141 -1.147 9.836 1 94.88 212 PRO A CA 1
ATOM 1723 C C . PRO A 1 212 ? -12.188 -0.081 8.742 1 94.88 212 PRO A C 1
ATOM 1725 O O . PRO A 1 212 ? -11.445 -0.167 7.758 1 94.88 212 PRO A O 1
ATOM 1728 N N . ALA A 1 213 ? -13.008 0.873 8.906 1 95 213 ALA A N 1
ATOM 1729 C CA . ALA A 1 213 ? -13.055 1.961 7.934 1 95 213 ALA A CA 1
ATOM 1730 C C . ALA A 1 213 ? -11.734 2.732 7.91 1 95 213 ALA A C 1
ATOM 1732 O O . ALA A 1 213 ? -11.242 3.102 6.84 1 95 213 ALA A O 1
ATOM 1733 N N . ALA A 1 214 ? -11.242 3.01 9.133 1 93.44 214 ALA A N 1
ATOM 1734 C CA . ALA A 1 214 ? -9.938 3.654 9.219 1 93.44 214 ALA A CA 1
ATOM 1735 C C . ALA A 1 214 ? -8.859 2.811 8.547 1 93.44 214 ALA A C 1
ATOM 1737 O O . ALA A 1 214 ? -7.984 3.344 7.855 1 93.44 214 ALA A O 1
ATOM 1738 N N . CYS A 1 215 ? -8.953 1.517 8.695 1 95.25 215 CYS A N 1
ATOM 1739 C CA . CYS A 1 215 ? -8 0.604 8.078 1 95.25 215 CYS A CA 1
ATOM 1740 C C . CYS A 1 215 ? -8.102 0.655 6.555 1 95.25 215 CYS A C 1
ATOM 1742 O O . CYS A 1 215 ? -7.102 0.509 5.855 1 95.25 215 CYS A O 1
ATOM 1744 N N . VAL A 1 216 ? -9.328 0.833 6.035 1 96.25 216 VAL A N 1
ATOM 1745 C CA . VAL A 1 216 ? -9.516 0.971 4.594 1 96.25 216 VAL A CA 1
ATOM 1746 C C . VAL A 1 216 ? -8.781 2.215 4.094 1 96.25 216 VAL A C 1
ATOM 1748 O O . VAL A 1 216 ? -8.031 2.148 3.117 1 96.25 216 VAL A O 1
ATOM 1751 N N . LEU A 1 217 ? -8.867 3.24 4.789 1 93.44 217 LEU A N 1
ATOM 1752 C CA . LEU A 1 217 ? -8.344 4.527 4.352 1 93.44 217 LEU A CA 1
ATOM 1753 C C . LEU A 1 217 ? -6.824 4.566 4.496 1 93.44 217 LEU A C 1
ATOM 1755 O O . LEU A 1 217 ? -6.141 5.25 3.727 1 93.44 217 LEU A O 1
ATOM 1759 N N . MET A 1 218 ? -6.297 3.914 5.434 1 92.75 218 MET A N 1
ATOM 1760 C CA . MET A 1 218 ? -4.855 3.861 5.664 1 92.75 218 MET A CA 1
ATOM 1761 C C . MET A 1 218 ? -4.141 3.195 4.496 1 92.75 218 MET A C 1
ATOM 1763 O O . MET A 1 218 ? -3.006 3.553 4.168 1 92.75 218 MET A O 1
ATOM 1767 N N . GLY A 1 219 ? -4.793 2.275 3.848 1 91.12 219 GLY A N 1
ATOM 1768 C CA . GLY A 1 219 ? -4.148 1.524 2.783 1 91.12 219 GLY A CA 1
ATOM 1769 C C . GLY A 1 219 ? -3.213 0.446 3.299 1 91.12 219 GLY A C 1
ATOM 1770 O O . GLY A 1 219 ? -2.902 0.403 4.488 1 91.12 219 GLY A O 1
ATOM 1771 N N . PRO A 1 220 ? -2.729 -0.348 2.445 1 91.38 220 PRO A N 1
ATOM 1772 C CA . PRO A 1 220 ? -1.959 -1.523 2.861 1 91.38 220 PRO A CA 1
ATOM 1773 C C . PRO A 1 220 ? -0.59 -1.16 3.432 1 91.38 220 PRO A C 1
ATOM 1775 O O . PRO A 1 220 ? -0.097 -1.834 4.34 1 91.38 220 PRO A O 1
ATOM 1778 N N . ARG A 1 221 ? 0.04 -0.188 2.936 1 89.81 221 ARG A N 1
ATOM 1779 C CA . ARG A 1 221 ? 1.382 0.161 3.391 1 89.81 221 ARG A CA 1
ATOM 1780 C C . ARG A 1 221 ? 1.368 0.603 4.852 1 89.81 221 ARG A C 1
ATOM 1782 O O . ARG A 1 221 ? 2.178 0.133 5.652 1 89.81 221 ARG A O 1
ATOM 1789 N N . LEU A 1 222 ? 0.49 1.506 5.113 1 93.5 222 LEU A N 1
ATOM 1790 C CA . LEU A 1 222 ? 0.397 1.991 6.484 1 93.5 222 LEU A CA 1
ATOM 1791 C C . LEU A 1 222 ? -0.119 0.898 7.414 1 93.5 222 LEU A C 1
ATOM 1793 O O . LEU A 1 222 ? 0.334 0.782 8.555 1 93.5 222 LEU A O 1
ATOM 1797 N N . ARG A 1 223 ? -1.055 0.11 6.945 1 94.94 223 ARG A N 1
ATOM 1798 C CA . ARG A 1 223 ? -1.568 -0.986 7.762 1 94.94 223 ARG A CA 1
ATOM 1799 C C . ARG A 1 223 ? -0.452 -1.95 8.148 1 94.94 223 ARG A C 1
ATOM 1801 O O . ARG A 1 223 ? -0.371 -2.383 9.297 1 94.94 223 ARG A O 1
ATOM 1808 N N . ARG A 1 224 ? 0.326 -2.236 7.207 1 93.19 224 ARG A N 1
ATOM 1809 C CA . ARG A 1 224 ? 1.437 -3.137 7.496 1 93.19 224 ARG A CA 1
ATOM 1810 C C . ARG A 1 224 ? 2.389 -2.523 8.516 1 93.19 224 ARG A C 1
ATOM 1812 O O . ARG A 1 224 ? 2.816 -3.193 9.461 1 93.19 224 ARG A O 1
ATOM 1819 N N . ALA A 1 225 ? 2.775 -1.269 8.281 1 94.69 225 ALA A N 1
ATOM 1820 C CA . ALA A 1 225 ? 3.705 -0.596 9.18 1 94.69 225 ALA A CA 1
ATOM 1821 C C . ALA A 1 225 ? 3.176 -0.597 10.617 1 94.69 225 ALA A C 1
ATOM 1823 O O . ALA A 1 225 ? 3.91 -0.916 11.555 1 94.69 225 ALA A O 1
ATOM 1824 N N . PHE A 1 226 ? 1.883 -0.359 10.766 1 96.25 226 PHE A N 1
ATOM 1825 C CA . PHE A 1 226 ? 1.294 -0.226 12.086 1 96.25 226 PHE A CA 1
ATOM 1826 C C . PHE A 1 226 ? 0.83 -1.579 12.617 1 96.25 226 PHE A C 1
ATOM 1828 O O . PHE A 1 226 ? 0.465 -1.704 13.781 1 96.25 226 PHE A O 1
ATOM 1835 N N . GLY A 1 227 ? 0.793 -2.609 11.719 1 94.94 227 GLY A N 1
ATOM 1836 C CA . GLY A 1 227 ? 0.38 -3.945 12.117 1 94.94 227 GLY A CA 1
ATOM 1837 C C . GLY A 1 227 ? -1.126 -4.102 12.203 1 94.94 227 GLY A C 1
ATOM 1838 O O . GLY A 1 227 ? -1.632 -4.836 13.055 1 94.94 227 GLY A O 1
ATOM 1839 N N . PHE A 1 228 ? -1.873 -3.342 11.445 1 95.56 228 PHE A N 1
ATOM 1840 C CA . PHE A 1 228 ? -3.33 -3.424 11.43 1 95.56 228 PHE A CA 1
ATOM 1841 C C . PHE A 1 228 ? -3.805 -4.461 10.422 1 95.56 228 PHE A C 1
ATOM 1843 O O . PHE A 1 228 ? -3.135 -4.715 9.422 1 95.56 228 PHE A O 1
ATOM 1850 N N . PRO A 1 229 ? -4.91 -5.043 10.641 1 94.12 229 PRO A N 1
ATOM 1851 C CA . PRO A 1 229 ? -5.41 -6.094 9.758 1 94.12 229 PRO A CA 1
ATOM 1852 C C . PRO A 1 229 ? -5.973 -5.543 8.445 1 94.12 229 PRO A C 1
ATOM 1854 O O . PRO A 1 229 ? -6.348 -4.371 8.375 1 94.12 229 PRO A O 1
ATOM 1857 N N . GLU A 1 230 ? -5.98 -6.363 7.43 1 94 230 GLU A N 1
ATOM 1858 C CA . GLU A 1 230 ? -6.664 -6.035 6.184 1 94 230 GLU A CA 1
ATOM 1859 C C . GLU A 1 230 ? -8.18 -6.082 6.355 1 94 230 GLU A C 1
ATOM 1861 O O . GLU A 1 230 ? -8.727 -7.074 6.848 1 94 230 GLU A O 1
ATOM 1866 N N . PRO A 1 231 ? -8.828 -4.969 6.016 1 95.69 231 PRO A N 1
ATOM 1867 C CA . PRO A 1 231 ? -10.281 -4.93 6.184 1 95.69 231 PRO A CA 1
ATOM 1868 C C . PRO A 1 231 ? -11.016 -5.867 5.227 1 95.69 231 PRO A C 1
ATOM 1870 O O . PRO A 1 231 ? -10.484 -6.207 4.164 1 95.69 231 PRO A O 1
ATOM 1873 N N . GLY A 1 232 ? -12.18 -6.332 5.648 1 95.44 232 GLY A N 1
ATOM 1874 C CA . GLY A 1 232 ? -13.008 -7.156 4.781 1 95.44 232 GLY A CA 1
ATOM 1875 C C . GLY A 1 232 ? -13.57 -6.398 3.594 1 95.44 232 GLY A C 1
ATOM 1876 O O . GLY A 1 232 ? -13.508 -5.168 3.549 1 95.44 232 GLY A O 1
ATOM 1877 N N . LEU A 1 233 ? -14.094 -7.16 2.688 1 97.56 233 LEU A N 1
ATOM 1878 C CA . LEU A 1 233 ? -14.586 -6.594 1.438 1 97.56 233 LEU A CA 1
ATOM 1879 C C . LEU A 1 233 ? -15.82 -5.723 1.684 1 97.56 233 LEU A C 1
ATOM 1881 O O . LEU A 1 233 ? -15.953 -4.652 1.089 1 97.56 233 LEU A O 1
ATOM 1885 N N . ALA A 1 234 ? -16.703 -6.129 2.521 1 97.12 234 ALA A N 1
ATOM 1886 C CA . ALA A 1 234 ? -17.953 -5.406 2.766 1 97.12 234 ALA A CA 1
ATOM 1887 C C . ALA A 1 234 ? -17.672 -4.016 3.332 1 97.12 234 ALA A C 1
ATOM 1889 O O . ALA A 1 234 ? -18.266 -3.031 2.885 1 97.12 234 ALA A O 1
ATOM 1890 N N . ILE A 1 235 ? -16.812 -3.928 4.324 1 96.88 235 ILE A N 1
ATOM 1891 C CA . ILE A 1 235 ? -16.5 -2.639 4.93 1 96.88 235 ILE A CA 1
ATOM 1892 C C . ILE A 1 235 ? -15.734 -1.77 3.936 1 96.88 235 ILE A C 1
ATOM 1894 O O . ILE A 1 235 ? -15.875 -0.544 3.936 1 96.88 235 ILE A O 1
ATOM 1898 N N . THR A 1 236 ? -14.914 -2.377 3.121 1 98 236 THR A N 1
ATOM 1899 C CA . THR A 1 236 ? -14.211 -1.653 2.066 1 98 236 THR A CA 1
ATOM 1900 C C . THR A 1 236 ? -15.203 -1.007 1.104 1 98 236 THR A C 1
ATOM 1902 O O . THR A 1 236 ? -15.109 0.19 0.821 1 98 236 THR A O 1
ATOM 1905 N N . VAL A 1 237 ? -16.172 -1.773 0.645 1 98.06 237 VAL A N 1
ATOM 1906 C CA . VAL A 1 237 ? -17.203 -1.273 -0.26 1 98.06 237 VAL A CA 1
ATOM 1907 C C . VAL A 1 237 ? -18 -0.164 0.425 1 98.06 237 VAL A C 1
ATOM 1909 O O . VAL A 1 237 ? -18.234 0.892 -0.164 1 98.06 237 VAL A O 1
ATOM 1912 N N . LEU A 1 238 ? -18.359 -0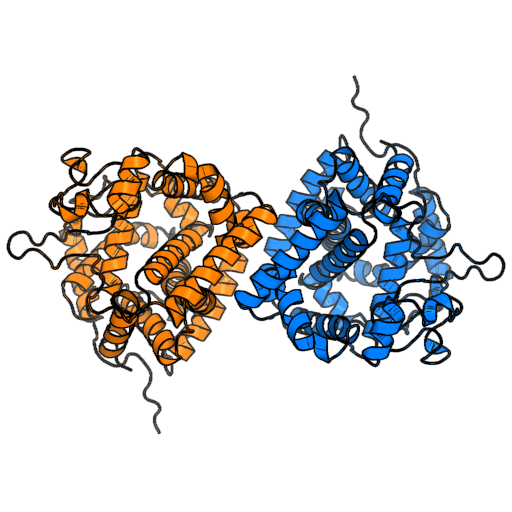.469 1.642 1 97.5 238 LEU A N 1
ATOM 1913 C CA . LEU A 1 238 ? -19.156 0.513 2.377 1 97.5 238 LEU A CA 1
ATOM 1914 C C . LEU A 1 238 ? -18.391 1.829 2.512 1 97.5 238 LEU A C 1
ATOM 1916 O O . LEU A 1 238 ? -18.953 2.9 2.254 1 97.5 238 LEU A O 1
ATOM 1920 N N . THR A 1 239 ? -17.172 1.783 2.898 1 97.19 239 THR A N 1
ATOM 1921 C CA . THR A 1 239 ? -16.344 2.965 3.139 1 97.19 239 THR A CA 1
ATOM 1922 C C . THR A 1 239 ? -16.188 3.785 1.859 1 97.19 239 THR A C 1
ATOM 1924 O O . THR A 1 239 ? -16.484 4.98 1.844 1 97.19 239 THR A O 1
ATOM 1927 N N . TYR A 1 240 ? -15.797 3.197 0.786 1 98.06 240 TYR A N 1
ATOM 1928 C CA . TYR A 1 240 ? -15.57 3.92 -0.46 1 98.06 240 TYR A CA 1
ATOM 1929 C C . TYR A 1 240 ? -16.891 4.41 -1.056 1 98.06 240 TYR A C 1
ATOM 1931 O O . TYR A 1 240 ? -16.938 5.473 -1.677 1 98.06 240 TYR A O 1
ATOM 1939 N N . SER A 1 241 ? -17.906 3.605 -0.915 1 98 241 SER A N 1
ATOM 1940 C CA . SER A 1 241 ? -19.203 4.039 -1.422 1 98 241 SER A CA 1
ATOM 1941 C C . SER A 1 241 ? -19.703 5.281 -0.688 1 98 241 SER A C 1
ATOM 1943 O O . SER A 1 241 ? -20.25 6.195 -1.306 1 98 241 SER A O 1
ATOM 1945 N N . LEU A 1 242 ? -19.547 5.242 0.65 1 96.94 242 LEU A N 1
ATOM 1946 C CA . LEU A 1 242 ? -19.938 6.414 1.426 1 96.94 242 LEU A CA 1
ATOM 1947 C C . LEU A 1 242 ? -19.141 7.641 1.008 1 96.94 242 LEU A C 1
ATOM 1949 O O . LEU A 1 242 ? -19.688 8.742 0.921 1 96.94 242 LEU A O 1
ATOM 1953 N N . LEU A 1 243 ? -17.906 7.5 0.746 1 97.62 243 LEU A N 1
ATOM 1954 C CA . LEU A 1 243 ? -17.062 8.594 0.282 1 97.62 243 LEU A CA 1
ATOM 1955 C C . LEU A 1 243 ? -17.516 9.086 -1.093 1 97.62 243 LEU A C 1
ATOM 1957 O O . LEU A 1 243 ? -17.516 10.289 -1.36 1 97.62 243 LEU A O 1
ATOM 1961 N N . LEU A 1 244 ? -17.859 8.102 -1.95 1 98.19 244 LEU A N 1
ATOM 1962 C CA . LEU A 1 244 ? -18.328 8.469 -3.279 1 98.19 244 LEU A CA 1
ATOM 1963 C C . LEU A 1 244 ? -19.641 9.234 -3.193 1 98.19 244 LEU A C 1
ATOM 1965 O O . LEU A 1 244 ? -19.828 10.227 -3.898 1 98.19 244 LEU A O 1
ATOM 1969 N N . VAL A 1 245 ? -20.547 8.711 -2.404 1 97.81 245 VAL A N 1
ATOM 1970 C CA . VAL A 1 245 ? -21.828 9.391 -2.211 1 97.81 245 VAL A CA 1
ATOM 1971 C C . VAL A 1 245 ? -21.594 10.812 -1.71 1 97.81 245 VAL A C 1
ATOM 1973 O O . VAL A 1 245 ? -22.203 11.758 -2.211 1 97.81 245 VAL A O 1
ATOM 1976 N N . ARG A 1 246 ? -20.719 11.016 -0.744 1 97.06 246 ARG A N 1
ATOM 1977 C CA . ARG A 1 246 ? -20.406 12.352 -0.257 1 97.06 246 ARG A CA 1
ATOM 1978 C C . ARG A 1 246 ? -19.859 13.234 -1.384 1 97.06 246 ARG A C 1
ATOM 1980 O O . ARG A 1 246 ? -20.266 14.391 -1.521 1 97.06 246 ARG A O 1
ATOM 1987 N N . LYS A 1 247 ? -18.938 12.695 -2.061 1 97.62 247 LYS A N 1
ATOM 1988 C CA . LYS A 1 247 ? -18.344 13.406 -3.184 1 97.62 247 LYS A CA 1
ATOM 1989 C C . LYS A 1 247 ? -19.406 13.93 -4.137 1 97.62 247 LYS A C 1
ATOM 1991 O O . LYS A 1 247 ? -19.391 15.102 -4.52 1 97.62 247 LYS A O 1
ATOM 1996 N N . LEU A 1 248 ? -20.375 13.102 -4.473 1 97.44 248 LEU A N 1
ATOM 1997 C CA . LEU A 1 248 ? -21.438 13.461 -5.41 1 97.44 248 LEU A CA 1
ATOM 1998 C C . LEU A 1 248 ? -22.406 14.469 -4.785 1 97.44 248 LEU A C 1
ATOM 2000 O O . LEU A 1 248 ? -22.859 15.398 -5.453 1 97.44 248 LEU A O 1
ATOM 2004 N N . ILE A 1 249 ? -22.672 14.273 -3.551 1 96.75 249 ILE A N 1
ATOM 2005 C CA . ILE A 1 249 ? -23.578 15.188 -2.857 1 96.75 249 ILE A CA 1
ATOM 2006 C C . ILE A 1 249 ? -22.953 16.578 -2.797 1 96.75 249 ILE A C 1
ATOM 2008 O O . ILE A 1 249 ? -23.609 17.578 -3.105 1 96.75 249 ILE A O 1
ATOM 2012 N N . VAL A 1 250 ? -21.688 16.672 -2.391 1 95.56 250 VAL A N 1
ATOM 2013 C CA . VAL A 1 250 ? -21.016 17.953 -2.277 1 95.56 250 VAL A CA 1
ATOM 2014 C C . VAL A 1 250 ? -20.922 18.609 -3.652 1 95.56 250 VAL A C 1
ATOM 2016 O O . VAL A 1 250 ? -21.109 19.828 -3.783 1 95.56 250 VAL A O 1
ATOM 2019 N N . ARG A 1 251 ? -20.688 17.828 -4.656 1 95.62 251 ARG A N 1
ATOM 2020 C CA . ARG A 1 251 ? -20.484 18.359 -6.004 1 95.62 251 ARG A CA 1
ATOM 2021 C C . ARG A 1 251 ? -21.797 18.891 -6.578 1 95.62 251 ARG A C 1
ATOM 2023 O O . ARG A 1 251 ? -21.828 19.969 -7.18 1 95.62 251 ARG A O 1
ATOM 2030 N N . TYR A 1 252 ? -22.891 18.234 -6.395 1 96.06 252 TYR A N 1
ATOM 2031 C CA . TYR A 1 252 ? -24.078 18.531 -7.184 1 96.06 252 TYR A CA 1
ATOM 2032 C C . TYR A 1 252 ? -25.172 19.141 -6.312 1 96.06 252 TYR A C 1
ATOM 2034 O O . TYR A 1 252 ? -26.047 19.844 -6.812 1 96.06 252 TYR A O 1
ATOM 2042 N N . LEU A 1 253 ? -25.094 18.844 -5.012 1 95.44 253 LEU A N 1
ATOM 2043 C CA . LEU A 1 253 ? -26.25 19.219 -4.211 1 95.44 253 LEU A CA 1
ATOM 2044 C C . LEU A 1 253 ? -25.891 20.312 -3.217 1 95.44 253 LEU A C 1
ATOM 2046 O O . LEU A 1 253 ? -26.781 20.969 -2.656 1 95.44 253 LEU A O 1
ATOM 2050 N N . CYS A 1 254 ? -24.703 20.5 -2.908 1 92.69 254 CYS A N 1
ATOM 2051 C CA . CYS A 1 254 ? -24.312 21.516 -1.933 1 92.69 254 CYS A CA 1
ATOM 2052 C C . CYS A 1 254 ? -23.984 22.828 -2.619 1 92.69 254 CYS A C 1
ATOM 2054 O O . CYS A 1 254 ? -23.438 22.844 -3.725 1 92.69 254 CYS A O 1
ATOM 2056 N N . LEU A 1 255 ? -24.281 23.922 -1.974 1 89.19 255 LEU A N 1
ATOM 2057 C CA . LEU A 1 255 ? -23.906 25.25 -2.434 1 89.19 255 LEU A CA 1
ATOM 2058 C C . LEU A 1 255 ? -22.516 25.625 -1.948 1 89.19 255 LEU A C 1
ATOM 2060 O O . LEU A 1 255 ? -22.016 25.047 -0.984 1 89.19 255 LEU A O 1
ATOM 2064 N N . PRO A 1 256 ? -21.891 26.547 -2.646 1 88 256 PRO A N 1
ATOM 2065 C CA . PRO A 1 256 ? -20.578 27 -2.162 1 88 256 PRO A CA 1
ATOM 2066 C C . PRO A 1 256 ? -20.641 27.562 -0.746 1 88 256 PRO A C 1
ATOM 2068 O O . PRO A 1 256 ? -21.672 28.125 -0.346 1 88 256 PRO A O 1
ATOM 2071 N N . ARG A 1 257 ? -19.562 27.328 -0.027 1 89.44 257 ARG A N 1
ATOM 2072 C CA . ARG A 1 257 ? -19.469 27.875 1.324 1 89.44 257 ARG A CA 1
ATOM 2073 C C . ARG A 1 257 ? -19.406 29.391 1.299 1 89.44 257 ARG A C 1
ATOM 2075 O O . ARG A 1 257 ? -18.625 29.969 0.541 1 89.44 257 ARG A O 1
ATOM 2082 N N . LEU A 1 258 ? -20.219 30.016 2.111 1 89 258 LEU A N 1
ATOM 2083 C CA . LEU A 1 258 ? -20.266 31.469 2.16 1 89 258 LEU A CA 1
ATOM 2084 C C . LEU A 1 258 ? -19.344 32 3.26 1 89 258 LEU A C 1
ATOM 2086 O O . LEU A 1 258 ? -18.875 33.156 3.178 1 89 258 LEU A O 1
ATOM 2090 N N . ALA A 1 259 ? -19.125 31.25 4.285 1 91.12 259 ALA A N 1
ATOM 2091 C CA . ALA A 1 259 ? -18.25 31.656 5.395 1 91.12 259 ALA A CA 1
ATOM 2092 C C . ALA A 1 259 ? -17.078 30.703 5.531 1 91.12 259 ALA A C 1
ATOM 2094 O O . ALA A 1 259 ? -17.203 29.484 5.332 1 91.12 259 ALA A O 1
ATOM 2095 N N . PRO A 1 260 ? -15.984 31.297 5.867 1 91.38 260 PRO A N 1
ATOM 2096 C CA . PRO A 1 260 ? -14.789 30.453 5.992 1 91.38 260 PRO A CA 1
ATOM 2097 C C . PRO A 1 260 ? -14.836 29.547 7.223 1 91.38 260 PRO A C 1
ATOM 2099 O O . PRO A 1 260 ? -15.445 29.906 8.234 1 91.38 260 PRO A O 1
ATOM 2102 N N . SER A 1 261 ? -14.289 28.438 7.078 1 89.56 261 SER A N 1
ATOM 2103 C CA . SER A 1 261 ? -14.047 27.594 8.25 1 89.56 261 SER A CA 1
ATOM 2104 C C . SER A 1 261 ? -12.875 28.125 9.07 1 89.56 261 SER A C 1
ATOM 2106 O O . SER A 1 261 ? -11.781 28.328 8.547 1 89.56 261 SER A O 1
ATOM 2108 N N . ILE A 1 262 ? -13.094 28.375 10.336 1 88.38 262 ILE A N 1
ATOM 2109 C CA . ILE A 1 262 ? -12.078 28.938 11.219 1 88.38 262 ILE A CA 1
ATOM 2110 C C . ILE A 1 262 ? -11.625 27.891 12.234 1 88.38 262 ILE A C 1
ATOM 2112 O O . ILE A 1 262 ? -12.445 27.344 12.984 1 88.38 262 ILE A O 1
ATOM 2116 N N . TYR A 1 263 ? -10.367 27.625 12.266 1 88.94 263 TYR A N 1
ATOM 2117 C CA . TYR A 1 263 ? -9.844 26.594 13.156 1 88.94 263 TYR A CA 1
ATOM 2118 C C . TYR A 1 263 ? -9.117 27.203 14.344 1 88.94 263 TYR A C 1
ATOM 2120 O O . TYR A 1 263 ? -9.031 26.594 15.414 1 88.94 263 TYR A O 1
ATOM 2128 N N . LEU A 1 264 ? -8.562 28.375 14.148 1 92.31 264 LEU A N 1
ATOM 2129 C CA . LEU A 1 264 ? -7.871 29.109 15.203 1 92.31 264 LEU A CA 1
ATOM 2130 C C . LEU A 1 264 ? -8.344 30.547 15.266 1 92.31 264 LEU A C 1
ATOM 2132 O O . LEU A 1 264 ? -8.68 31.141 14.234 1 92.31 264 LEU A O 1
ATOM 2136 N N . SER A 1 265 ? -8.297 31.078 16.469 1 92.38 265 SER A N 1
ATOM 2137 C CA . SER A 1 265 ? -8.578 32.5 16.641 1 92.38 265 SER A CA 1
ATOM 2138 C C . SER A 1 265 ? -7.348 33.344 16.344 1 92.38 265 SER A C 1
ATOM 2140 O O . SER A 1 265 ? -6.23 32.812 16.297 1 92.38 265 SER A O 1
ATOM 2142 N N . ASP A 1 266 ? -7.641 34.562 16.031 1 92.06 266 ASP A N 1
ATOM 2143 C CA . ASP A 1 266 ? -6.523 35.5 16.094 1 92.06 266 ASP A CA 1
ATOM 2144 C C . ASP A 1 266 ? -5.977 35.625 17.516 1 92.06 266 ASP A C 1
ATOM 2146 O O . ASP A 1 266 ? -6.684 35.344 18.484 1 92.06 266 ASP A O 1
ATOM 2150 N N . PRO A 1 267 ? -4.684 35.969 17.609 1 94 267 PRO A N 1
ATOM 2151 C CA . PRO A 1 267 ? -4.164 36.188 18.969 1 94 267 PRO A CA 1
ATOM 2152 C C . PRO A 1 267 ? -4.945 37.25 19.75 1 94 267 PRO A C 1
ATOM 2154 O O . PRO A 1 267 ? -5.266 38.281 19.203 1 94 267 PRO A O 1
ATOM 2157 N N . ASP A 1 268 ? -5.262 36.844 20.984 1 94.44 268 ASP A N 1
ATOM 2158 C CA . ASP A 1 268 ? -5.922 37.812 21.859 1 94.44 268 ASP A CA 1
ATOM 2159 C C . ASP A 1 268 ? -5.07 39.062 22.016 1 94.44 268 ASP A C 1
ATOM 2161 O O . ASP A 1 268 ? -3.855 38.969 22.219 1 94.44 268 ASP A O 1
ATOM 2165 N N . GLU A 1 269 ? -5.68 40.219 22.016 1 92.69 269 GLU A N 1
ATOM 2166 C CA . GLU A 1 269 ? -4.957 41.469 22.047 1 92.69 269 GLU A CA 1
ATOM 2167 C C . GLU A 1 269 ? -4.242 41.656 23.391 1 92.69 269 GLU A C 1
ATOM 2169 O O . GLU A 1 269 ? -3.148 42.219 23.438 1 92.69 269 GLU A O 1
ATOM 2174 N N . GLN A 1 270 ? -4.824 41.219 24.422 1 92.88 270 GLN A N 1
ATOM 2175 C CA . GLN A 1 270 ? -4.289 41.438 25.75 1 92.88 270 GLN A CA 1
ATOM 2176 C C . GLN A 1 270 ? -3.332 40.344 26.172 1 92.88 270 GLN A C 1
ATOM 2178 O O . GLN A 1 270 ? -2.23 40.594 26.641 1 92.88 270 GLN A O 1
ATOM 2183 N N . THR A 1 271 ? -3.705 39.125 25.906 1 92.69 271 THR A N 1
ATOM 2184 C CA . THR A 1 271 ? -2.951 38 26.453 1 92.69 271 THR A CA 1
ATOM 2185 C C . THR A 1 271 ? -2.062 37.375 25.391 1 92.69 271 THR A C 1
ATOM 2187 O O . THR A 1 271 ? -1.108 36.656 25.703 1 92.69 271 THR A O 1
ATOM 2190 N N . GLY A 1 272 ? -2.396 37.562 24.125 1 93.81 272 GLY A N 1
ATOM 2191 C CA . GLY A 1 272 ? -1.658 36.938 23.031 1 93.81 272 GLY A CA 1
ATOM 2192 C C . GLY A 1 272 ? -2.023 35.5 22.812 1 93.81 272 GLY A C 1
ATOM 2193 O O . GLY A 1 272 ? -1.472 34.844 21.938 1 93.81 272 GLY A O 1
ATOM 2194 N N . ARG A 1 273 ? -2.975 35.031 23.578 1 95.81 273 ARG A N 1
ATOM 2195 C CA . ARG A 1 273 ? -3.352 33.625 23.5 1 95.81 273 ARG A CA 1
ATOM 2196 C C . ARG A 1 273 ? -4.227 33.344 22.281 1 95.81 273 ARG A C 1
ATOM 2198 O O . ARG A 1 273 ? -5.008 34.219 21.875 1 95.81 273 ARG A O 1
ATOM 2205 N N . ILE A 1 274 ? -4.051 32.188 21.719 1 96.19 274 ILE A N 1
ATOM 2206 C CA . ILE A 1 274 ? -4.793 31.75 20.531 1 96.19 274 ILE A CA 1
ATOM 2207 C C . ILE A 1 274 ? -5.691 30.578 20.906 1 96.19 274 ILE A C 1
ATOM 2209 O O . ILE A 1 274 ? -5.25 29.625 21.562 1 96.19 274 ILE A O 1
ATOM 2213 N N . LYS A 1 275 ? -6.906 30.641 20.578 1 94.69 275 LYS A N 1
ATOM 2214 C CA . LYS A 1 275 ? -7.867 29.594 20.891 1 94.69 275 LYS A CA 1
ATOM 2215 C C . LYS A 1 275 ? -8.086 28.672 19.688 1 94.69 275 LYS A C 1
ATOM 2217 O O . LYS A 1 275 ? -8.016 29.125 18.547 1 94.69 275 LYS A O 1
ATOM 2222 N N . SER A 1 276 ? -8.281 27.453 19.984 1 91.75 276 SER A N 1
ATOM 2223 C CA . SER A 1 276 ? -8.625 26.469 18.969 1 91.75 276 SER A CA 1
ATOM 2224 C C . SER A 1 276 ? -10.125 26.219 18.922 1 91.75 276 SER A C 1
ATOM 2226 O O . SER A 1 276 ? -10.797 26.234 19.969 1 91.75 276 SER A O 1
ATOM 2228 N N . TYR A 1 277 ? -10.664 25.953 17.719 1 87.62 277 TYR A N 1
ATOM 2229 C CA . TYR A 1 277 ? -12.102 25.719 17.594 1 87.62 277 TYR A CA 1
ATOM 2230 C C . TYR A 1 277 ? -12.391 24.297 17.141 1 87.62 277 TYR A C 1
ATOM 2232 O O . TYR A 1 277 ? -13.531 23.953 16.844 1 87.62 277 TYR A O 1
ATOM 2240 N N . HIS A 1 278 ? -11.398 23.531 17 1 82.38 278 HIS A N 1
ATOM 2241 C CA . HIS A 1 278 ? -11.531 22.125 16.641 1 82.38 278 HIS A CA 1
ATOM 2242 C C . HIS A 1 278 ? -10.664 21.25 17.547 1 82.38 278 HIS A C 1
ATOM 2244 O O . HIS A 1 278 ? -9.586 21.672 17.969 1 82.38 278 HIS A O 1
ATOM 2250 N N . TYR A 1 279 ? -11.305 20.172 17.891 1 79.81 279 TYR A N 1
ATOM 2251 C CA . TYR A 1 279 ? -10.547 19.219 18.719 1 79.81 279 TYR A CA 1
ATOM 2252 C C . TYR A 1 279 ? -10.953 17.781 18.406 1 79.81 279 TYR A C 1
ATOM 2254 O O . TYR A 1 279 ? -12.062 17.531 17.938 1 79.81 279 TYR A O 1
ATOM 2262 N N . MET A 1 280 ? -10.125 16.844 18.469 1 70.69 280 MET A N 1
ATOM 2263 C CA . MET A 1 280 ? -10.406 15.445 18.203 1 70.69 280 MET A CA 1
ATOM 2264 C C . MET A 1 280 ? -10.938 14.75 19.453 1 70.69 280 MET A C 1
ATOM 2266 O O . MET A 1 280 ? -12.055 14.219 19.453 1 70.69 280 MET A O 1
ATOM 2270 N N . LYS A 1 281 ? -10.094 14.57 20.547 1 74.5 281 LYS A N 1
ATOM 2271 C CA . LYS A 1 281 ? -10.445 13.797 21.734 1 74.5 281 LYS A CA 1
ATOM 2272 C C . LYS A 1 281 ? -10.695 14.703 22.938 1 74.5 281 LYS A C 1
ATOM 2274 O O . LYS A 1 281 ? -11.836 14.844 23.391 1 74.5 281 LYS A O 1
ATOM 2279 N N . GLU A 1 282 ? -9.719 15.344 23.312 1 83.31 282 GLU A N 1
ATOM 2280 C CA . GLU A 1 282 ? -9.789 16.266 24.438 1 83.31 282 GLU A CA 1
ATOM 2281 C C . GLU A 1 282 ? -9.703 17.719 23.984 1 83.31 282 GLU A C 1
ATOM 2283 O O . GLU A 1 282 ? -8.914 18.047 23.094 1 83.31 282 GLU A O 1
ATOM 2288 N N . PRO A 1 283 ? -10.57 18.5 24.484 1 89.06 283 PRO A N 1
ATOM 2289 C CA . PRO A 1 283 ? -10.695 19.859 23.984 1 89.06 283 PRO A CA 1
ATOM 2290 C C . PRO A 1 283 ? -9.602 20.797 24.5 1 89.06 283 PRO A C 1
ATOM 2292 O O . PRO A 1 283 ? -9.898 21.812 25.125 1 89.06 283 PRO A O 1
ATOM 2295 N N . PHE A 1 284 ? -8.422 20.5 24.188 1 89.06 284 PHE A N 1
ATOM 2296 C CA . PHE A 1 284 ? -7.301 21.375 24.531 1 89.06 284 PHE A CA 1
ATOM 2297 C C . PHE A 1 284 ? -7.395 22.703 23.781 1 89.06 284 PHE A C 1
ATOM 2299 O O . PHE A 1 284 ? -7.562 22.719 22.562 1 89.06 284 PHE A O 1
ATOM 2306 N N . TYR A 1 285 ? -7.312 23.844 24.578 1 93.62 285 TYR A N 1
ATOM 2307 C CA . TYR A 1 285 ? -7.203 25.203 24.047 1 93.62 285 TYR A CA 1
ATOM 2308 C C . TYR A 1 285 ? -8.531 25.656 23.453 1 93.62 285 TYR A C 1
ATOM 2310 O O . TYR A 1 285 ? -8.562 26.625 22.672 1 93.62 285 TYR A O 1
ATOM 2318 N N . VAL A 1 286 ? -9.602 24.922 23.641 1 92.19 286 VAL A N 1
ATOM 2319 C CA . VAL A 1 286 ? -10.922 25.219 23.094 1 92.19 286 VAL A CA 1
ATOM 2320 C C . VAL A 1 286 ? -11.758 25.969 24.125 1 92.19 286 VAL A C 1
ATOM 2322 O O . VAL A 1 286 ? -11.93 25.484 25.25 1 92.19 286 VAL A O 1
ATOM 2325 N N . PRO A 1 287 ? -12.234 27.109 23.75 1 92.25 287 PRO A N 1
ATOM 2326 C CA . PRO A 1 287 ? -13.062 27.844 24.703 1 92.25 287 PRO A CA 1
ATOM 2327 C C . PRO A 1 287 ? -14.438 27.219 24.906 1 92.25 287 PRO A C 1
ATOM 2329 O O . PRO A 1 287 ? -15.031 26.703 23.953 1 92.25 287 PRO A O 1
ATOM 2332 N N . PRO A 1 288 ? -14.898 27.219 26.094 1 91.75 288 PRO A N 1
ATOM 2333 C CA . PRO A 1 288 ? -16.203 26.609 26.391 1 91.75 288 PRO A CA 1
ATOM 2334 C C . PRO A 1 288 ? -17.375 27.516 26.031 1 91.75 288 PRO A C 1
ATOM 2336 O O . PRO A 1 288 ? -18.25 27.75 26.875 1 91.75 288 PRO A O 1
ATOM 2339 N N . THR A 1 289 ? -17.406 27.953 24.859 1 89.25 289 THR A N 1
ATOM 2340 C CA . THR A 1 289 ? -18.547 28.75 24.406 1 89.25 289 THR A CA 1
ATOM 2341 C C . THR A 1 289 ? -19.734 27.844 24.109 1 89.25 289 THR A C 1
ATOM 2343 O O . THR A 1 289 ? -19.594 26.625 24 1 89.25 289 THR A O 1
ATOM 2346 N N . PHE A 1 290 ? -20.906 28.484 24.062 1 86.5 290 PHE A N 1
ATOM 2347 C CA . PHE A 1 290 ? -22.125 27.734 23.781 1 86.5 290 PHE A CA 1
ATOM 2348 C C . PHE A 1 290 ? -22 26.969 22.469 1 86.5 290 PHE A C 1
ATOM 2350 O O . PHE A 1 290 ? -22.328 25.781 22.406 1 86.5 290 PHE A O 1
ATOM 2357 N N . TRP A 1 291 ? -21.469 27.594 21.484 1 82.62 291 TRP A N 1
ATOM 2358 C CA . TRP A 1 291 ? -21.375 26.969 20.172 1 82.62 291 TRP A CA 1
ATOM 2359 C C . TRP A 1 291 ? -20.359 25.844 20.172 1 82.62 291 TRP A C 1
ATOM 2361 O O . TRP A 1 291 ? -20.531 24.844 19.469 1 82.62 291 TRP A O 1
ATOM 2371 N N . GLN A 1 292 ? -19.344 25.984 20.906 1 85.25 292 GLN A N 1
ATOM 2372 C CA . GLN A 1 292 ? -18.312 24.953 20.938 1 85.25 292 GLN A CA 1
ATOM 2373 C C . GLN A 1 292 ? -18.781 23.734 21.75 1 85.25 292 GLN A C 1
ATOM 2375 O O . GLN A 1 292 ? -18.344 22.609 21.5 1 85.25 292 GLN A O 1
ATOM 2380 N N . ARG A 1 293 ? -19.625 23.953 22.594 1 86.5 293 ARG A N 1
ATOM 2381 C CA . ARG A 1 293 ? -20.062 22.875 23.469 1 86.5 293 ARG A CA 1
ATOM 2382 C C . ARG A 1 293 ? -21.25 22.125 22.859 1 86.5 293 ARG A C 1
ATOM 2384 O O . ARG A 1 293 ? -21.453 20.938 23.125 1 86.5 293 ARG A O 1
ATOM 2391 N N . TRP A 1 294 ? -21.969 22.844 21.984 1 83.75 294 TRP A N 1
ATOM 2392 C CA . TRP A 1 294 ? -23.234 22.219 21.578 1 83.75 294 TRP A CA 1
ATOM 2393 C C . TRP A 1 294 ? -23.359 22.172 20.062 1 83.75 294 TRP A C 1
ATOM 2395 O O . TRP A 1 294 ? -24.484 22.094 19.547 1 83.75 294 TRP A O 1
ATOM 2405 N N . ASN A 1 295 ? -22.281 22.297 19.344 1 80.25 295 ASN A N 1
ATOM 2406 C CA . ASN A 1 295 ? -22.328 22.047 17.922 1 80.25 295 ASN A CA 1
ATOM 2407 C C . ASN A 1 295 ? -22.453 20.547 17.609 1 80.25 295 ASN A C 1
ATOM 2409 O O . ASN A 1 295 ? -22.328 19.719 18.516 1 80.25 295 ASN A O 1
ATOM 2413 N N . PRO A 1 296 ? -22.875 20.203 16.406 1 76.81 296 PRO A N 1
ATOM 2414 C CA . PRO A 1 296 ? -23.125 18.797 16.078 1 76.81 296 PRO A CA 1
ATOM 2415 C C . PRO A 1 296 ? -21.938 17.891 16.375 1 76.81 296 PRO A C 1
ATOM 2417 O O . PRO A 1 296 ? -22.109 16.781 16.875 1 76.81 296 PRO A O 1
ATOM 2420 N N . GLU A 1 297 ? -20.797 18.375 16.156 1 75.25 297 GLU A N 1
ATOM 2421 C CA . GLU A 1 297 ? -19.609 17.578 16.438 1 75.25 297 GLU A CA 1
ATOM 2422 C C . GLU A 1 297 ? -19.438 17.359 17.938 1 75.25 297 GLU A C 1
ATOM 2424 O O . GLU A 1 297 ? -19.062 16.281 18.391 1 75.25 297 GLU A O 1
ATOM 2429 N N . ALA A 1 298 ? -19.672 18.375 18.672 1 79.25 298 ALA A N 1
ATOM 2430 C CA . ALA A 1 298 ? -19.578 18.297 20.125 1 79.25 298 ALA A CA 1
ATOM 2431 C C . ALA A 1 298 ? -20.609 17.328 20.703 1 79.25 298 ALA A C 1
ATOM 2433 O O . ALA A 1 298 ? -20.328 16.609 21.672 1 79.25 298 ALA A O 1
ATOM 2434 N N . ILE A 1 299 ? -21.703 17.312 20.094 1 80.62 299 ILE A N 1
ATOM 2435 C CA . ILE A 1 299 ? -22.75 16.406 20.547 1 80.62 299 ILE A CA 1
ATOM 2436 C C . ILE A 1 299 ? -22.344 14.961 20.312 1 80.62 299 ILE A C 1
ATOM 2438 O O . ILE A 1 299 ? -22.547 14.102 21.172 1 80.62 299 ILE A O 1
ATOM 2442 N N . ILE A 1 300 ? -21.781 14.773 19.203 1 77.56 300 ILE A N 1
ATOM 2443 C CA . ILE A 1 300 ? -21.297 13.43 18.875 1 77.56 300 ILE A CA 1
ATOM 2444 C C . ILE A 1 300 ? -20.219 13.016 19.875 1 77.56 300 ILE A C 1
ATOM 2446 O O . ILE A 1 300 ? -20.203 11.883 20.359 1 77.56 300 ILE A O 1
ATOM 2450 N N . THR A 1 301 ? -19.391 13.93 20.188 1 77.19 301 THR A N 1
ATOM 2451 C CA . THR A 1 301 ? -18.328 13.672 21.156 1 77.19 301 THR A CA 1
ATOM 2452 C C . THR A 1 301 ? -18.922 13.367 22.531 1 77.19 301 THR A C 1
ATOM 2454 O O . THR A 1 301 ? -18.469 12.445 23.219 1 77.19 301 THR A O 1
ATOM 2457 N N . TRP A 1 302 ? -19.906 14.102 22.859 1 79.06 302 TRP A N 1
ATOM 2458 C CA . TRP A 1 302 ? -20.547 13.906 24.156 1 79.06 302 TRP A CA 1
ATOM 2459 C C . TRP A 1 302 ? -21.25 12.555 24.219 1 79.06 302 TRP A C 1
ATOM 2461 O O . TRP A 1 302 ? -21.156 11.852 25.234 1 79.06 302 TRP A O 1
ATOM 2471 N N . LEU A 1 303 ? -21.781 12.211 23.141 1 76.75 303 LEU A N 1
ATOM 2472 C CA . LEU A 1 303 ? -22.469 10.93 23.062 1 76.75 303 LEU A CA 1
ATOM 2473 C C . LEU A 1 303 ? -21.484 9.773 23.156 1 76.75 303 LEU A C 1
ATOM 2475 O O . LEU A 1 303 ? -21.844 8.672 23.578 1 76.75 303 LEU A O 1
ATOM 2479 N N . SER A 1 304 ? -20.266 10.062 22.844 1 77 304 SER A N 1
ATOM 2480 C CA . SER A 1 304 ? -19.234 9.031 22.844 1 77 304 SER A CA 1
ATOM 2481 C C . SER A 1 304 ? -18.516 8.961 24.172 1 77 304 SER A C 1
ATOM 2483 O O . SER A 1 304 ? -17.609 8.141 24.359 1 77 304 SER A O 1
ATOM 2485 N N . GLY A 1 305 ? -18.922 9.82 25.047 1 75.38 305 GLY A N 1
ATOM 2486 C CA . GLY A 1 305 ? -18.281 9.852 26.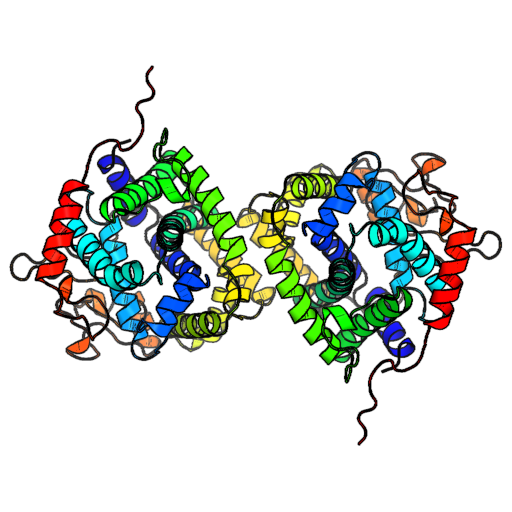359 1 75.38 305 GLY A CA 1
ATOM 2487 C C . GLY A 1 305 ? -17.062 10.75 26.406 1 75.38 305 GLY A C 1
ATOM 2488 O O . GLY A 1 305 ? -16.266 10.664 27.344 1 75.38 305 GLY A O 1
ATOM 2489 N N . GLY A 1 306 ? -16.922 11.523 25.344 1 78.81 306 GLY A N 1
ATOM 2490 C CA . GLY A 1 306 ? -15.805 12.445 25.328 1 78.81 306 GLY A CA 1
ATOM 2491 C C . GLY A 1 306 ? -16.047 13.688 26.156 1 78.81 306 GLY A C 1
ATOM 2492 O O . GLY A 1 306 ? -17.109 13.852 26.75 1 78.81 306 GLY A O 1
ATOM 2493 N N . LEU A 1 307 ? -15.055 14.492 26.203 1 84.94 307 LEU A N 1
ATOM 2494 C CA . LEU A 1 307 ? -15.117 15.711 27 1 84.94 307 LEU A CA 1
ATOM 2495 C C . LEU A 1 307 ? -15.594 16.891 26.156 1 84.94 307 LEU A C 1
ATOM 2497 O O . LEU A 1 307 ? -15.219 17.016 24.984 1 84.94 307 LEU A O 1
ATOM 2501 N N . LEU A 1 308 ? -16.453 17.625 26.703 1 87.5 308 LEU A N 1
ATOM 2502 C CA . LEU A 1 308 ? -16.844 18.875 26.062 1 87.5 308 LEU A CA 1
ATOM 2503 C C . LEU A 1 308 ? -15.922 20.016 26.484 1 87.5 308 LEU A C 1
ATOM 2505 O O . LEU A 1 308 ? -15.312 19.969 27.547 1 87.5 308 LEU A O 1
ATOM 2509 N N . PRO A 1 309 ? -15.844 21 25.516 1 88.69 309 PRO A N 1
ATOM 2510 C CA . PRO A 1 309 ? -15.055 22.156 25.953 1 88.69 309 PRO A CA 1
ATOM 2511 C C . PRO A 1 309 ? -15.492 22.703 27.297 1 88.69 309 PRO A C 1
ATOM 2513 O O . PRO A 1 309 ? -16.688 22.906 27.531 1 88.69 309 PRO A O 1
ATOM 2516 N N . GLY A 1 310 ? -14.523 22.938 28.109 1 86.62 310 GLY A N 1
ATOM 2517 C CA . GLY A 1 310 ? -14.828 23.359 29.453 1 86.62 310 GLY A CA 1
ATOM 2518 C C . GLY A 1 310 ? -14.727 22.234 30.469 1 86.62 310 GLY A C 1
ATOM 2519 O O . GLY A 1 310 ? -14.57 22.484 31.672 1 86.62 310 GLY A O 1
ATOM 2520 N N . ASP A 1 311 ? -14.844 21.109 29.906 1 85.44 311 ASP A N 1
ATOM 2521 C CA . ASP A 1 311 ? -14.656 19.953 30.781 1 85.44 311 ASP A CA 1
ATOM 2522 C C . ASP A 1 311 ? -13.172 19.641 30.953 1 85.44 311 ASP A C 1
ATOM 2524 O O . ASP A 1 311 ? -12.328 20.172 30.219 1 85.44 311 ASP A O 1
ATOM 2528 N N . GLY A 1 312 ? -12.719 18.828 32.031 1 85.19 312 GLY A N 1
ATOM 2529 C CA . GLY A 1 312 ? -11.352 18.375 32.219 1 85.19 312 GLY A CA 1
ATOM 2530 C C . GLY A 1 312 ? -10.539 19.281 33.125 1 85.19 312 GLY A C 1
ATOM 2531 O O . GLY A 1 312 ? -9.391 18.969 33.438 1 85.19 312 GLY A O 1
ATOM 2532 N N . GLY A 1 313 ? -11.133 20.516 33.375 1 86.19 313 GLY A N 1
ATOM 2533 C CA . GLY A 1 313 ? -10.469 21.375 34.344 1 86.19 313 GLY A CA 1
ATOM 2534 C C . GLY A 1 313 ? -9.453 22.312 33.719 1 86.19 313 GLY A C 1
ATOM 2535 O O . GLY A 1 313 ? -9.461 22.531 32.5 1 86.19 313 GLY A O 1
ATOM 2536 N N . PRO A 1 314 ? -8.648 22.953 34.469 1 87.12 314 PRO A N 1
ATOM 2537 C CA . PRO A 1 314 ? -7.688 23.969 34 1 87.12 314 PRO A CA 1
ATOM 2538 C C . PRO A 1 314 ? -6.59 23.391 33.125 1 87.12 314 PRO A C 1
ATOM 2540 O O . PRO A 1 314 ? -5.957 24.125 32.344 1 87.12 314 PRO A O 1
ATOM 2543 N N . SER A 1 315 ? -6.434 22.156 33.188 1 87.31 315 SER A N 1
ATOM 2544 C CA . SER A 1 315 ? -5.383 21.5 32.406 1 87.31 315 SER A CA 1
ATOM 2545 C C . SER A 1 315 ? -5.676 21.578 30.906 1 87.31 315 SER A C 1
ATOM 2547 O O . SER A 1 315 ? -4.77 21.453 30.094 1 87.31 315 SER A O 1
ATOM 2549 N N . MET A 1 316 ? -6.906 21.797 30.5 1 91.06 316 MET A N 1
ATOM 2550 C CA . MET A 1 316 ? -7.301 21.859 29.094 1 91.06 316 MET A CA 1
ATOM 2551 C C . MET A 1 316 ? -6.969 23.219 28.5 1 91.06 316 MET A C 1
ATOM 2553 O O . MET A 1 316 ? -6.965 23.375 27.281 1 91.06 316 MET A O 1
ATOM 2557 N N . LYS A 1 317 ? -6.625 24.188 29.312 1 92.69 317 LYS A N 1
ATOM 2558 C CA . LYS A 1 317 ? -6.246 25.531 28.891 1 92.69 317 LYS A CA 1
ATOM 2559 C C . LYS A 1 317 ? -7.281 26.109 27.938 1 92.69 317 LYS A C 1
ATOM 2561 O O . LYS A 1 317 ? -6.945 26.547 26.828 1 92.69 317 LYS A O 1
ATOM 2566 N N . SER A 1 318 ? -8.492 26.266 28.438 1 92.81 318 SER A N 1
ATOM 2567 C CA . SER A 1 318 ? -9.617 26.734 27.641 1 92.81 318 SER A CA 1
ATOM 2568 C C . SER A 1 318 ? -9.43 28.172 27.188 1 92.81 318 SER A C 1
ATOM 2570 O O . SER A 1 318 ? -10.133 28.656 26.297 1 92.81 318 SER A O 1
ATOM 2572 N N . GLU A 1 319 ? -8.477 28.891 27.812 1 92.12 319 GLU A N 1
ATOM 2573 C CA . GLU A 1 319 ? -8.188 30.281 27.453 1 92.12 319 GLU A CA 1
ATOM 2574 C C . GLU A 1 319 ? -7.316 30.359 26.203 1 92.12 319 GLU A C 1
ATOM 2576 O O . GLU A 1 319 ? -7.07 31.438 25.672 1 92.12 319 GLU A O 1
ATOM 2581 N N . GLY A 1 320 ? -6.879 29.25 25.688 1 94.62 320 GLY A N 1
ATOM 2582 C CA . GLY A 1 320 ? -6.016 29.219 24.516 1 94.62 320 GLY A CA 1
ATOM 2583 C C . GLY A 1 320 ? -4.562 28.938 24.859 1 94.62 320 GLY A C 1
ATOM 2584 O O . GLY A 1 320 ? -4.234 28.656 26 1 94.62 320 GLY A O 1
ATOM 2585 N N . PHE A 1 321 ? -3.74 29 23.922 1 95.25 321 PHE A N 1
ATOM 2586 C CA . PHE A 1 321 ? -2.34 28.656 24.141 1 95.25 321 PHE A CA 1
ATOM 2587 C C . PHE A 1 321 ? -1.431 29.812 23.734 1 95.25 321 PHE A C 1
ATOM 2589 O O . PHE A 1 321 ? -1.802 30.625 22.891 1 95.25 321 PHE A O 1
ATOM 2596 N N . LEU A 1 322 ? -0.376 29.922 24.438 1 94.69 322 LEU A N 1
ATOM 2597 C CA . LEU A 1 322 ? 0.819 30.609 23.938 1 94.69 322 LEU A CA 1
ATOM 2598 C C . LEU A 1 322 ? 1.8 29.609 23.328 1 94.69 322 LEU A C 1
ATOM 2600 O O . LEU A 1 322 ? 1.745 28.406 23.641 1 94.69 322 LEU A O 1
ATOM 2604 N N . PHE A 1 323 ? 2.59 30 22.453 1 94.5 323 PHE A N 1
ATOM 2605 C CA . PHE A 1 323 ? 3.49 29.062 21.797 1 94.5 323 PHE A CA 1
ATOM 2606 C C . PHE A 1 323 ? 4.43 28.422 22.812 1 94.5 323 PHE A C 1
ATOM 2608 O O . PHE A 1 323 ? 4.84 27.266 22.625 1 94.5 323 PHE A O 1
ATOM 2615 N N . GLU A 1 324 ? 4.719 29.078 23.891 1 92.38 324 GLU A N 1
ATOM 2616 C CA . GLU A 1 324 ? 5.57 28.547 24.953 1 92.38 324 GLU A CA 1
ATOM 2617 C C . GLU A 1 324 ? 4.871 27.422 25.703 1 92.38 324 GLU A C 1
ATOM 2619 O O . GLU A 1 324 ? 5.512 26.641 26.422 1 92.38 324 GLU A O 1
ATOM 2624 N N . ASP A 1 325 ? 3.533 27.375 25.547 1 91.69 325 ASP A N 1
ATOM 2625 C CA . ASP A 1 325 ? 2.76 26.312 26.188 1 91.69 325 ASP A CA 1
ATOM 2626 C C . ASP A 1 325 ? 2.863 25 25.406 1 91.69 325 ASP A C 1
ATOM 2628 O O . ASP A 1 325 ? 2.502 23.953 25.922 1 91.69 325 ASP A O 1
ATOM 2632 N N . LEU A 1 326 ? 3.32 25.062 24.172 1 93 326 LEU A N 1
ATOM 2633 C CA . LEU A 1 326 ? 3.307 23.891 23.297 1 93 326 LEU A CA 1
ATOM 2634 C C . LEU A 1 326 ? 4.547 23.031 23.516 1 93 326 LEU A C 1
ATOM 2636 O O . LEU A 1 326 ? 5.645 23.547 23.703 1 93 326 LEU A O 1
ATOM 2640 N N . GLY A 1 327 ? 4.32 21.734 23.516 1 88 327 GLY A N 1
ATOM 2641 C CA . GLY A 1 327 ? 5.395 20.781 23.719 1 88 327 GLY A CA 1
ATOM 2642 C C . GLY A 1 327 ? 5.152 19.875 24.906 1 88 32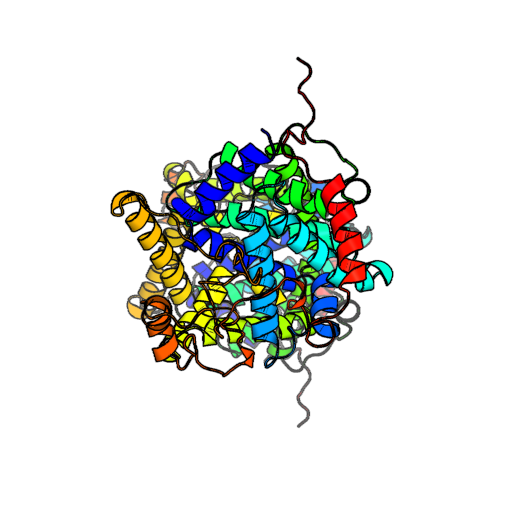7 GLY A C 1
ATOM 2643 O O . GLY A 1 327 ? 4.129 19.984 25.594 1 88 327 GLY A O 1
ATOM 2644 N N . PRO A 1 328 ? 6.059 19 25.062 1 86.31 328 PRO A N 1
ATOM 2645 C CA . PRO A 1 328 ? 5.953 18.125 26.234 1 86.31 328 PRO A CA 1
ATOM 2646 C C . PRO A 1 328 ? 6.008 18.891 27.547 1 86.31 328 PRO A C 1
ATOM 2648 O O . PRO A 1 328 ? 6.508 20.016 27.594 1 86.31 328 PRO A O 1
ATOM 2651 N N . ASP A 1 329 ? 5.477 18.281 28.547 1 81.94 329 ASP A N 1
ATOM 2652 C CA . ASP A 1 329 ? 5.348 18.938 29.844 1 81.94 329 ASP A CA 1
ATOM 2653 C C . ASP A 1 329 ? 6.688 19.484 30.328 1 81.94 329 ASP A C 1
ATOM 2655 O O . ASP A 1 329 ? 6.746 20.547 30.938 1 81.94 329 ASP A O 1
ATOM 2659 N N . LYS A 1 330 ? 7.75 18.766 30.062 1 84.81 330 LYS A N 1
ATOM 2660 C CA . LYS A 1 330 ? 9.07 19.125 30.562 1 84.81 330 LYS A CA 1
ATOM 2661 C C . LYS A 1 330 ? 9.57 20.422 29.938 1 84.81 330 LYS A C 1
ATOM 2663 O O . LYS A 1 330 ? 10.469 21.078 30.469 1 84.81 330 LYS A O 1
ATOM 2668 N N . VAL A 1 331 ? 8.984 20.812 28.812 1 88 331 VAL A N 1
ATOM 2669 C CA . VAL A 1 331 ? 9.523 21.969 28.094 1 88 331 VAL A CA 1
ATOM 2670 C C . VAL A 1 331 ? 8.508 23.109 28.125 1 88 331 VAL A C 1
ATOM 2672 O O . VAL A 1 331 ? 8.797 24.219 27.656 1 88 331 VAL A O 1
ATOM 2675 N N . VAL A 1 332 ? 7.363 22.891 28.703 1 87.44 332 VAL A N 1
ATOM 2676 C CA . VAL A 1 332 ? 6.344 23.938 28.781 1 87.44 332 VAL A CA 1
ATOM 2677 C C . VAL A 1 332 ? 6.871 25.109 29.594 1 87.44 332 VAL A C 1
ATOM 2679 O O . VAL A 1 332 ? 7.414 24.922 30.688 1 87.44 332 VAL A O 1
ATOM 2682 N N . GLY A 1 333 ? 6.738 26.219 29.047 1 87.75 333 GLY A N 1
ATOM 2683 C CA . GLY A 1 333 ? 7.188 27.422 29.719 1 87.75 333 GLY A CA 1
ATOM 2684 C C . GLY A 1 333 ? 8.688 27.625 29.641 1 87.75 333 GLY A C 1
ATOM 2685 O O . GLY A 1 333 ? 9.211 28.641 30.109 1 87.75 333 GLY A O 1
ATOM 2686 N N . LYS A 1 334 ? 9.344 26.703 29.062 1 89.69 334 LYS A N 1
ATOM 2687 C CA . LYS A 1 334 ? 10.805 26.781 29 1 89.69 334 LYS A CA 1
ATOM 2688 C C . LYS A 1 334 ? 11.273 27.188 27.609 1 89.69 334 LYS A C 1
ATOM 2690 O O . LYS A 1 334 ? 10.508 27.125 26.641 1 89.69 334 LYS A O 1
ATOM 2695 N N . GLY A 1 335 ? 12.508 27.781 27.562 1 90.94 335 GLY A N 1
ATOM 2696 C CA . GLY A 1 335 ? 13.156 28.094 26.297 1 90.94 335 GLY A CA 1
ATOM 2697 C C . GLY A 1 335 ? 12.719 29.422 25.703 1 90.94 335 GLY A C 1
ATOM 2698 O O . GLY A 1 335 ? 12.703 29.578 24.484 1 90.94 335 GLY A O 1
ATOM 2699 N N . VAL A 1 336 ? 12.219 30.219 26.484 1 90.19 336 VAL A N 1
ATOM 2700 C CA . VAL A 1 336 ? 11.688 31.484 26.016 1 90.19 336 VAL A CA 1
ATOM 2701 C C . VAL A 1 336 ? 12.789 32.281 25.297 1 90.19 336 VAL A C 1
ATOM 2703 O O . VAL A 1 336 ? 12.586 32.75 24.172 1 90.19 336 VAL A O 1
ATOM 2706 N N . GLU A 1 337 ? 13.953 32.344 25.922 1 91.75 337 GLU A N 1
ATOM 2707 C CA . GLU A 1 337 ? 15.055 33.094 25.312 1 91.75 337 GLU A CA 1
ATOM 2708 C C . GLU A 1 337 ? 15.57 32.375 24.062 1 91.75 337 GLU A C 1
ATOM 2710 O O . GLU A 1 337 ? 15.852 33.031 23.047 1 91.75 337 GLU A O 1
ATOM 2715 N N . GLU A 1 338 ? 15.711 31.109 24.156 1 92.88 338 GLU A N 1
ATOM 2716 C CA . GLU A 1 338 ? 16.156 30.344 23 1 92.88 338 GLU A CA 1
ATOM 2717 C C . GLU A 1 338 ? 15.18 30.484 21.828 1 92.88 338 GLU A C 1
ATOM 2719 O O . GLU A 1 338 ? 15.602 30.609 20.688 1 92.88 338 GLU A O 1
ATOM 2724 N N . THR A 1 339 ? 13.969 30.469 22.141 1 94.19 339 THR A N 1
ATOM 2725 C CA . THR A 1 339 ? 12.953 30.594 21.109 1 94.19 339 THR A CA 1
ATOM 2726 C C . THR A 1 339 ? 13.008 31.969 20.453 1 94.19 339 THR A C 1
ATOM 2728 O O . THR A 1 339 ? 12.758 32.094 19.25 1 94.19 339 THR A O 1
ATOM 2731 N N . LYS A 1 340 ? 13.305 32.906 21.219 1 93.62 340 LYS A N 1
ATOM 2732 C CA . LYS A 1 340 ? 13.477 34.25 20.641 1 93.62 340 LYS A CA 1
ATOM 2733 C C . LYS A 1 340 ? 14.617 34.25 19.625 1 93.62 340 LYS A C 1
ATOM 2735 O O . LYS A 1 340 ? 14.547 34.969 18.625 1 93.62 340 LYS A O 1
ATOM 2740 N N . GLY A 1 341 ? 15.656 33.562 19.953 1 94.06 341 GLY A N 1
ATOM 2741 C CA . GLY A 1 341 ? 16.734 33.406 19 1 94.06 341 GLY A CA 1
ATOM 2742 C C . GLY A 1 341 ? 16.297 32.781 17.688 1 94.06 341 GLY A C 1
ATOM 2743 O O . GLY A 1 341 ? 16.656 33.25 16.609 1 94.06 341 GLY A O 1
ATOM 2744 N N . PHE A 1 342 ? 15.539 31.781 17.828 1 95.25 342 PHE A N 1
ATOM 2745 C CA . PHE A 1 342 ? 15 31.109 16.641 1 95.25 342 PHE A CA 1
ATOM 2746 C C . PHE A 1 342 ? 14.07 32.031 15.875 1 95.25 342 PHE A C 1
ATOM 2748 O O . PHE A 1 342 ? 14.062 32.031 14.641 1 95.25 342 PHE A O 1
ATOM 2755 N N . GLU A 1 343 ? 13.266 32.719 16.641 1 95.88 343 GLU A N 1
ATOM 2756 C CA . GLU A 1 343 ? 12.352 33.656 16 1 95.88 343 GLU A CA 1
ATOM 2757 C C . GLU A 1 343 ? 13.102 34.688 15.156 1 95.88 343 GLU A C 1
ATOM 2759 O O . GLU A 1 343 ? 12.648 35.062 14.078 1 95.88 343 GLU A O 1
ATOM 2764 N N . ALA A 1 344 ? 14.234 35.156 15.617 1 95.44 344 ALA A N 1
ATOM 2765 C CA . ALA A 1 344 ? 15.062 36.094 14.875 1 95.44 344 ALA A CA 1
ATOM 2766 C C . ALA A 1 344 ? 15.555 35.469 13.57 1 95.44 344 ALA A C 1
ATOM 2768 O O . ALA A 1 344 ? 15.555 36.156 12.531 1 9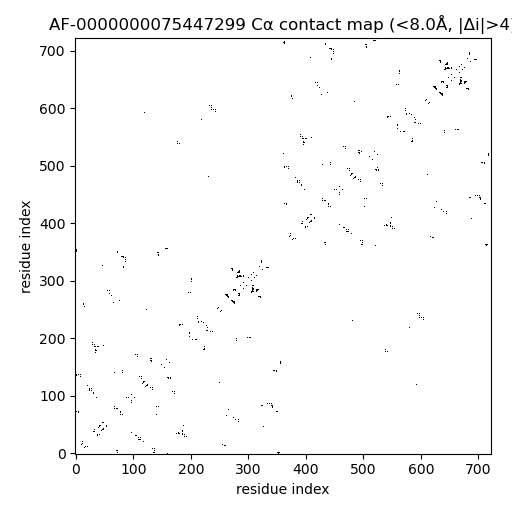5.44 344 ALA A O 1
ATOM 2769 N N . ILE A 1 345 ? 15.914 34.312 13.609 1 94.25 345 ILE A N 1
ATOM 2770 C CA . ILE A 1 345 ? 16.375 33.625 12.414 1 94.25 345 ILE A CA 1
ATOM 2771 C C . ILE A 1 345 ? 15.227 33.438 11.43 1 94.25 345 ILE A C 1
ATOM 2773 O O . ILE A 1 345 ? 15.391 33.688 10.234 1 94.25 345 ILE A O 1
ATOM 2777 N N . VAL A 1 346 ? 14.102 33.031 11.945 1 96.62 346 VAL A N 1
ATOM 2778 C CA . VAL A 1 346 ? 12.914 32.844 11.125 1 96.62 346 VAL A CA 1
ATOM 2779 C C . VAL A 1 346 ? 12.578 34.125 10.383 1 96.62 346 VAL A C 1
ATOM 2781 O O . VAL A 1 346 ? 12.266 34.094 9.188 1 96.62 346 VAL A O 1
ATOM 2784 N N . LYS A 1 347 ? 12.695 35.25 11.078 1 95.19 347 LYS A N 1
ATOM 2785 C CA . LYS A 1 347 ? 12.359 36.531 10.516 1 95.19 347 LYS A CA 1
ATOM 2786 C C . LYS A 1 347 ? 13.258 36.875 9.328 1 95.19 347 LYS A C 1
ATOM 2788 O O . LYS A 1 347 ? 12.82 37.531 8.367 1 95.19 347 LYS A O 1
ATOM 2793 N N . THR A 1 348 ? 14.461 36.406 9.383 1 94.38 348 THR A N 1
ATOM 2794 C CA . THR A 1 348 ? 15.391 36.688 8.297 1 94.38 348 THR A CA 1
ATOM 2795 C C . THR A 1 348 ? 15.039 35.875 7.059 1 94.38 348 THR A C 1
ATOM 2797 O O . THR A 1 348 ? 15.414 36.219 5.941 1 94.38 348 THR A O 1
ATOM 2800 N N . LYS A 1 349 ? 14.359 34.812 7.25 1 94.06 349 LYS A N 1
ATOM 2801 C CA . LYS A 1 349 ? 14.031 33.906 6.152 1 94.06 349 LYS A CA 1
ATOM 2802 C C . LYS A 1 349 ? 12.625 34.188 5.613 1 94.06 349 LYS A C 1
ATOM 2804 O O . LYS A 1 349 ? 12.289 33.781 4.5 1 94.06 349 LYS A O 1
ATOM 2809 N N . ALA A 1 350 ? 11.844 34.875 6.449 1 92.88 350 ALA A N 1
ATOM 2810 C CA . ALA A 1 350 ? 10.469 35.188 6.055 1 92.88 350 ALA A CA 1
ATOM 2811 C C . ALA A 1 350 ? 10.445 36.062 4.812 1 92.88 350 ALA A C 1
ATOM 2813 O O . ALA A 1 350 ? 11.172 37.062 4.734 1 92.88 350 ALA A O 1
ATOM 2814 N N . PHE A 1 351 ? 9.742 35.656 3.857 1 89.06 351 PHE A N 1
ATOM 2815 C CA . PHE A 1 351 ? 9.719 36.25 2.539 1 89.06 351 PHE A CA 1
ATOM 2816 C C . PHE A 1 351 ? 8.344 36.125 1.899 1 89.06 351 PHE A C 1
ATOM 2818 O O . PHE A 1 351 ? 7.742 35.062 1.91 1 89.06 351 PHE A O 1
ATOM 2825 N N . ALA A 1 352 ? 7.789 37.25 1.381 1 90.69 352 ALA A N 1
ATOM 2826 C CA . ALA A 1 352 ? 6.445 37.219 0.812 1 90.69 352 ALA A CA 1
ATOM 2827 C C . ALA A 1 352 ? 6.496 37.062 -0.705 1 90.69 352 ALA A C 1
ATOM 2829 O O . ALA A 1 352 ? 5.48 36.75 -1.338 1 90.69 352 ALA A O 1
ATOM 2830 N N . GLY A 1 353 ? 7.703 37.219 -1.303 1 91.56 353 GLY A N 1
ATOM 2831 C CA . GLY A 1 353 ? 7.832 37.25 -2.75 1 91.56 353 GLY A CA 1
ATOM 2832 C C . GLY A 1 353 ? 7.914 35.875 -3.391 1 91.56 353 GLY A C 1
ATOM 2833 O O . GLY A 1 353 ? 7.406 34.906 -2.84 1 91.56 353 GLY A O 1
ATOM 2834 N N . CYS A 1 354 ? 8.344 35.812 -4.621 1 91.94 354 CYS A N 1
ATOM 2835 C CA . CYS A 1 354 ? 8.438 34.562 -5.375 1 91.94 354 CYS A CA 1
ATOM 2836 C C . CYS A 1 354 ? 9.703 33.781 -5 1 91.94 354 CYS A C 1
ATOM 2838 O O . CYS A 1 354 ? 10.82 34.281 -5.219 1 91.94 354 CYS A O 1
ATOM 2840 N N . PRO A 1 355 ? 9.594 32.625 -4.492 1 91.31 355 PRO A N 1
ATOM 2841 C CA . PRO A 1 355 ? 10.766 31.875 -4.039 1 91.31 355 PRO A CA 1
ATOM 2842 C C . PRO A 1 355 ? 11.438 31.094 -5.172 1 91.31 355 PRO A C 1
ATOM 2844 O O . PRO A 1 355 ? 12.438 30.422 -4.941 1 91.31 355 PRO A O 1
ATOM 2847 N N . TYR A 1 356 ? 10.898 31.156 -6.363 1 92.56 356 TYR A N 1
ATOM 2848 C CA . TYR A 1 356 ? 11.391 30.328 -7.461 1 92.56 356 TYR A CA 1
ATOM 2849 C C . TYR A 1 356 ? 12.203 31.156 -8.453 1 92.56 356 TYR A C 1
ATOM 2851 O O . TYR A 1 356 ? 12.141 32.375 -8.43 1 92.56 356 TYR A O 1
ATOM 2859 N N . LYS A 1 357 ? 13.086 30.391 -9.328 1 82.5 357 LYS A N 1
ATOM 2860 C CA . LYS A 1 357 ? 13.961 31.031 -10.305 1 82.5 357 LYS A CA 1
ATOM 2861 C C . LYS A 1 357 ? 13.156 31.688 -11.422 1 82.5 357 LYS A C 1
ATOM 2863 O O . LYS A 1 357 ? 12.148 31.141 -11.875 1 82.5 357 LYS A O 1
ATOM 2868 N N . SER A 1 358 ? 13.469 32.969 -11.68 1 72.06 358 SER A N 1
ATOM 2869 C CA . SER A 1 358 ? 12.82 33.719 -12.75 1 72.06 358 SER A CA 1
ATOM 2870 C C . SER A 1 358 ? 13.125 33.125 -14.109 1 72.06 358 SER A C 1
ATOM 2872 O O . SER A 1 358 ? 14.219 32.594 -14.336 1 72.06 358 SER A O 1
ATOM 2874 N N . SER A 1 359 ? 12.055 32.5 -14.812 1 52.66 359 SER A N 1
ATOM 2875 C CA . SER A 1 359 ? 12.281 32.125 -16.203 1 52.66 359 SER A CA 1
ATOM 2876 C C . SER A 1 359 ? 12.969 33.219 -16.984 1 52.66 359 SER A C 1
ATOM 2878 O O . SER A 1 359 ? 12.461 34.344 -17.062 1 52.66 359 SER A O 1
ATOM 2880 N N . GLU A 1 360 ? 14.266 33.5 -16.875 1 43.19 360 GLU A N 1
ATOM 2881 C CA . GLU A 1 360 ? 14.781 34.406 -17.875 1 43.19 360 GLU A CA 1
ATOM 2882 C C . GLU A 1 360 ? 14.164 34.156 -19.25 1 43.19 360 GLU A C 1
ATOM 2884 O O . GLU A 1 360 ? 14.211 33.031 -19.75 1 43.19 360 GLU A O 1
ATOM 2889 N N . ASN A 1 361 ? 13.086 34.844 -19.516 1 33.5 361 ASN A N 1
ATOM 2890 C CA . ASN A 1 361 ? 12.875 35.031 -20.938 1 33.5 361 ASN A CA 1
ATOM 2891 C C . ASN A 1 361 ? 14.18 35.375 -21.656 1 33.5 361 ASN A C 1
ATOM 2893 O O . ASN A 1 361 ? 14.93 36.25 -21.219 1 33.5 361 ASN A O 1
ATOM 2897 N N . MET B 1 1 ? -0.316 -33.594 8.797 1 93.06 1 MET B N 1
ATOM 2898 C CA . MET B 1 1 ? -0.864 -33.75 7.453 1 93.06 1 MET B CA 1
ATOM 2899 C C . MET B 1 1 ? 0.215 -34.219 6.484 1 93.06 1 MET B C 1
ATOM 2901 O O . MET B 1 1 ? 1.349 -33.75 6.531 1 93.06 1 MET B O 1
ATOM 2905 N N . THR B 1 2 ? -0.107 -35.156 5.621 1 96.56 2 THR B N 1
ATOM 2906 C CA . THR B 1 2 ? 0.849 -35.625 4.633 1 96.56 2 THR B CA 1
ATOM 2907 C C . THR B 1 2 ? 0.842 -34.75 3.391 1 96.56 2 THR B C 1
ATOM 2909 O O . THR B 1 2 ? -0.076 -33.969 3.197 1 96.56 2 THR B O 1
ATOM 2912 N N . ASN B 1 3 ? 1.908 -34.844 2.613 1 97.75 3 ASN B N 1
ATOM 2913 C CA . ASN B 1 3 ? 1.925 -34.156 1.333 1 97.75 3 ASN B CA 1
ATOM 2914 C C . ASN B 1 3 ? 0.745 -34.562 0.456 1 97.75 3 ASN B C 1
ATOM 2916 O O . ASN B 1 3 ? 0.172 -33.719 -0.247 1 97.75 3 ASN B O 1
ATOM 2920 N N . GLN B 1 4 ? 0.394 -35.844 0.507 1 97.75 4 GLN B N 1
ATOM 2921 C CA . GLN B 1 4 ? -0.745 -36.344 -0.256 1 97.75 4 GLN B CA 1
ATOM 2922 C C . GLN B 1 4 ? -2.051 -35.719 0.236 1 97.75 4 GLN B C 1
ATOM 2924 O O . GLN B 1 4 ? -2.91 -35.344 -0.566 1 97.75 4 GLN B O 1
ATOM 2929 N N . ASP B 1 5 ? -2.17 -35.656 1.533 1 97.69 5 ASP B N 1
ATOM 2930 C CA . ASP B 1 5 ? -3.346 -35 2.104 1 97.69 5 ASP B CA 1
ATOM 2931 C C . ASP B 1 5 ? -3.447 -33.531 1.645 1 97.69 5 ASP B C 1
ATOM 2933 O O . ASP B 1 5 ? -4.527 -33.094 1.272 1 97.69 5 ASP B O 1
ATOM 2937 N N . ALA B 1 6 ? -2.35 -32.875 1.742 1 98.06 6 ALA B N 1
ATOM 2938 C CA . ALA B 1 6 ? -2.314 -31.469 1.332 1 98.06 6 ALA B CA 1
ATOM 2939 C C . ALA B 1 6 ? -2.715 -31.312 -0.133 1 98.06 6 ALA B C 1
ATOM 2941 O O . ALA B 1 6 ? -3.498 -30.422 -0.48 1 98.06 6 ALA B O 1
ATOM 2942 N N . PHE B 1 7 ? -2.207 -32.188 -0.934 1 97.75 7 PHE B N 1
ATOM 2943 C CA . PHE B 1 7 ? -2.525 -32.188 -2.357 1 97.75 7 PHE B CA 1
ATOM 2944 C C . PHE B 1 7 ? -4.027 -32.344 -2.576 1 97.75 7 PHE B C 1
ATOM 2946 O O . PHE B 1 7 ? -4.625 -31.578 -3.35 1 97.75 7 PHE B O 1
ATOM 2953 N N . GLN B 1 8 ? -4.617 -33.219 -1.889 1 97.75 8 GLN B N 1
ATOM 2954 C CA . GLN B 1 8 ? -6.043 -33.469 -2.061 1 97.75 8 GLN B CA 1
ATOM 2955 C C . GLN B 1 8 ? -6.875 -32.25 -1.645 1 97.75 8 GLN B C 1
ATOM 2957 O O . GLN B 1 8 ? -7.859 -31.922 -2.305 1 97.75 8 GLN B O 1
ATOM 2962 N N . VAL B 1 9 ? -6.492 -31.641 -0.576 1 98.06 9 VAL B N 1
ATOM 2963 C CA . VAL B 1 9 ? -7.203 -30.469 -0.103 1 98.06 9 VAL B CA 1
ATOM 2964 C C . VAL B 1 9 ? -7.07 -29.344 -1.126 1 98.06 9 VAL B C 1
ATOM 2966 O O . VAL B 1 9 ? -8.055 -28.656 -1.447 1 98.06 9 VAL B O 1
ATOM 2969 N N . VAL B 1 10 ? -5.891 -29.125 -1.67 1 97.88 10 VAL B N 1
ATOM 2970 C CA . VAL B 1 10 ? -5.656 -28.047 -2.633 1 97.88 10 VAL B CA 1
ATOM 2971 C C . VAL B 1 10 ? -6.402 -28.344 -3.932 1 97.88 10 VAL B C 1
ATOM 2973 O O . VAL B 1 10 ? -6.902 -27.438 -4.59 1 97.88 10 VAL B O 1
ATOM 2976 N N . GLN B 1 11 ? -6.504 -29.625 -4.258 1 96.06 11 GLN B N 1
ATOM 2977 C CA . GLN B 1 11 ? -7.289 -30 -5.43 1 96.06 11 GLN B CA 1
ATOM 2978 C C . GLN B 1 11 ? -8.75 -29.594 -5.27 1 96.06 11 GLN B C 1
ATOM 2980 O O . GLN B 1 11 ? -9.375 -29.125 -6.227 1 96.06 11 GLN B O 1
ATOM 2985 N N . ASN B 1 12 ? -9.203 -29.797 -4.113 1 96.44 12 ASN B N 1
ATOM 2986 C CA . ASN B 1 12 ? -10.578 -29.375 -3.852 1 96.44 12 ASN B CA 1
ATOM 2987 C C . ASN B 1 12 ? -10.734 -27.859 -3.977 1 96.44 12 ASN B C 1
ATOM 2989 O O . ASN B 1 12 ? -11.734 -27.375 -4.52 1 96.44 12 ASN B O 1
ATOM 2993 N N . ILE B 1 13 ? -9.773 -27.109 -3.525 1 96.88 13 ILE B N 1
ATOM 2994 C CA . ILE B 1 13 ? -9.789 -25.641 -3.598 1 96.88 13 ILE B CA 1
ATOM 2995 C C . ILE B 1 13 ? -9.75 -25.203 -5.059 1 96.88 13 ILE B C 1
ATOM 2997 O O . ILE B 1 13 ? -10.578 -24.391 -5.492 1 96.88 13 ILE B O 1
ATOM 3001 N N . ALA B 1 14 ? -8.867 -25.812 -5.809 1 95.44 14 ALA B N 1
ATOM 3002 C CA . ALA B 1 14 ? -8.531 -25.328 -7.148 1 95.44 14 ALA B CA 1
ATOM 3003 C C . ALA B 1 14 ? -9.555 -25.828 -8.172 1 95.44 14 ALA B C 1
ATOM 3005 O O . ALA B 1 14 ? -9.781 -25.172 -9.195 1 95.44 14 ALA B O 1
ATOM 3006 N N . ARG B 1 15 ? -10.219 -26.953 -7.867 1 94.19 15 ARG B N 1
ATOM 3007 C CA . ARG B 1 15 ? -11.039 -27.562 -8.914 1 94.19 15 ARG B CA 1
ATOM 3008 C C . ARG B 1 15 ? -12.523 -27.484 -8.562 1 94.19 15 ARG B C 1
ATOM 3010 O O . ARG B 1 15 ? -13.383 -27.547 -9.445 1 94.19 15 ARG B O 1
ATOM 3017 N N . PHE B 1 16 ? -12.789 -27.312 -7.266 1 94.38 16 PHE B N 1
ATOM 3018 C CA . PHE B 1 16 ? -14.188 -27.375 -6.871 1 94.38 16 PHE B CA 1
ATOM 3019 C C . PHE B 1 16 ? -14.617 -26.109 -6.152 1 94.38 16 PHE B C 1
ATOM 3021 O O . PHE B 1 16 ? -15.531 -25.406 -6.602 1 94.38 16 PHE B O 1
ATOM 3028 N N . GLU B 1 17 ? -13.93 -25.688 -5.156 1 94.5 17 GLU B N 1
ATOM 3029 C CA . GLU B 1 17 ? -14.406 -24.625 -4.266 1 94.5 17 GLU B CA 1
ATOM 3030 C C . GLU B 1 17 ? -14.195 -23.25 -4.883 1 94.5 17 GLU B C 1
ATOM 3032 O O . GLU B 1 17 ? -15.109 -22.422 -4.887 1 94.5 17 GLU B O 1
ATOM 3037 N N . PHE B 1 18 ? -12.961 -23.016 -5.355 1 96.25 18 PHE B N 1
ATOM 3038 C CA . PHE B 1 18 ? -12.617 -21.672 -5.773 1 96.25 18 PHE B CA 1
ATOM 3039 C C . PHE B 1 18 ? -11.828 -21.688 -7.078 1 96.25 18 PHE B C 1
ATOM 3041 O O . PHE B 1 18 ? -10.773 -21.062 -7.18 1 96.25 18 PHE B O 1
ATOM 3048 N N . PRO B 1 19 ? -12.25 -22.359 -8.102 1 93 19 PRO B N 1
ATOM 3049 C CA . PRO B 1 19 ? -11.414 -22.516 -9.297 1 93 19 PRO B CA 1
ATOM 3050 C C . PRO B 1 19 ? -11.062 -21.188 -9.953 1 93 19 PRO B C 1
ATOM 3052 O O . PRO B 1 19 ? -9.891 -20.906 -10.195 1 93 19 PRO B O 1
ATOM 3055 N N . LEU B 1 20 ? -12.008 -20.297 -10.172 1 91 20 LEU B N 1
ATOM 3056 C CA . LEU B 1 20 ? -11.797 -19.047 -10.883 1 91 20 LEU B CA 1
ATOM 3057 C C . LEU B 1 20 ? -10.883 -18.125 -10.094 1 91 20 LEU B C 1
ATOM 3059 O O . LEU B 1 20 ? -9.875 -17.641 -10.617 1 91 20 LEU B O 1
ATOM 3063 N N . PHE B 1 21 ? -11.172 -17.938 -8.82 1 95.25 21 PHE B N 1
ATOM 3064 C CA . PHE B 1 21 ? -10.438 -16.938 -8.039 1 95.25 21 PHE B CA 1
ATOM 3065 C C . PHE B 1 21 ? -9.117 -17.516 -7.543 1 95.25 21 PHE B C 1
ATOM 3067 O O . PHE B 1 21 ? -8.172 -16.766 -7.289 1 95.25 21 PHE B O 1
ATOM 3074 N N . TYR B 1 22 ? -9.031 -18.844 -7.426 1 95.5 22 TYR B N 1
ATOM 3075 C CA . TYR B 1 22 ? -7.719 -19.422 -7.156 1 95.5 22 TYR B CA 1
ATOM 3076 C C . TYR B 1 22 ? -6.77 -19.172 -8.32 1 95.5 22 TYR B C 1
ATOM 3078 O O . TYR B 1 22 ? -5.621 -18.766 -8.125 1 95.5 22 TYR B O 1
ATOM 3086 N N . ASP B 1 23 ? -7.242 -19.406 -9.492 1 92 23 ASP B N 1
ATOM 3087 C CA . ASP B 1 23 ? -6.449 -19.141 -10.688 1 92 23 ASP B CA 1
ATOM 3088 C C . ASP B 1 23 ? -6.035 -17.672 -10.766 1 92 23 ASP B C 1
ATOM 3090 O O . ASP B 1 23 ? -4.867 -17.359 -11.008 1 92 23 ASP B O 1
ATOM 3094 N N . LEU B 1 24 ? -7.012 -16.797 -10.57 1 91 24 LEU B N 1
ATOM 3095 C CA . LEU B 1 24 ? -6.734 -15.367 -10.617 1 91 24 LEU B CA 1
ATOM 3096 C C . LEU B 1 24 ? -5.715 -14.977 -9.555 1 91 24 LEU B C 1
ATOM 3098 O O . LEU B 1 24 ? -4.824 -14.164 -9.812 1 91 24 LEU B O 1
ATOM 3102 N N . ALA B 1 25 ? -5.875 -15.547 -8.383 1 95.5 25 ALA B N 1
ATOM 3103 C CA . ALA B 1 25 ? -4.969 -15.242 -7.277 1 95.5 25 ALA B CA 1
ATOM 3104 C C . ALA B 1 25 ? -3.543 -15.672 -7.605 1 95.5 25 ALA B C 1
ATOM 3106 O O . ALA B 1 25 ? -2.582 -14.984 -7.262 1 95.5 25 ALA B O 1
ATOM 3107 N N . VAL B 1 26 ? -3.389 -16.781 -8.211 1 93.62 26 VAL B N 1
ATOM 3108 C CA . VAL B 1 26 ? -2.07 -17.266 -8.602 1 93.62 26 VAL B CA 1
ATOM 3109 C C . VAL B 1 26 ? -1.475 -16.359 -9.672 1 93.62 26 VAL B C 1
ATOM 3111 O O . VAL B 1 26 ? -0.273 -16.078 -9.664 1 93.62 26 VAL B O 1
ATOM 3114 N N . ARG B 1 27 ? -2.297 -15.906 -10.57 1 88.81 27 ARG B N 1
ATOM 3115 C CA . ARG B 1 27 ? -1.839 -14.961 -11.586 1 88.81 27 ARG B CA 1
ATOM 3116 C C . ARG B 1 27 ? -1.367 -13.664 -10.945 1 88.81 27 ARG B C 1
ATOM 3118 O O . ARG B 1 27 ? -0.35 -13.094 -11.352 1 88.81 27 ARG B O 1
ATOM 3125 N N . LEU B 1 28 ? -2.135 -13.227 -10.016 1 91.75 28 LEU B N 1
ATOM 3126 C CA . LEU B 1 28 ? -1.741 -12.023 -9.297 1 91.75 28 LEU B CA 1
ATOM 3127 C C . LEU B 1 28 ? -0.427 -12.234 -8.555 1 91.75 28 LEU B C 1
ATOM 3129 O O . LEU B 1 28 ? 0.408 -11.328 -8.484 1 91.75 28 LEU B O 1
ATOM 3133 N N . ALA B 1 29 ? -0.302 -13.406 -7.977 1 94.5 29 ALA B N 1
ATOM 3134 C CA . ALA B 1 29 ? 0.951 -13.758 -7.312 1 94.5 29 ALA B CA 1
ATOM 3135 C C . ALA B 1 29 ? 2.131 -13.648 -8.273 1 94.5 29 ALA B C 1
ATOM 3137 O O . ALA B 1 29 ? 3.182 -13.109 -7.918 1 94.5 29 ALA B O 1
ATOM 3138 N N . LEU B 1 30 ? 1.969 -14.141 -9.438 1 90.44 30 LEU B N 1
ATOM 3139 C CA . LEU B 1 30 ? 3.018 -14.062 -10.445 1 90.44 30 LEU B CA 1
ATOM 3140 C C . LEU B 1 30 ? 3.348 -12.617 -10.789 1 90.44 30 LEU B C 1
ATOM 3142 O O . LEU B 1 30 ? 4.52 -12.258 -10.922 1 90.44 30 LEU B O 1
ATOM 3146 N N . PHE B 1 31 ? 2.34 -11.805 -10.875 1 88.88 31 PHE B N 1
ATOM 3147 C CA . PHE B 1 31 ? 2.537 -10.383 -11.133 1 88.88 31 PHE B CA 1
ATOM 3148 C C . PHE B 1 31 ? 3.35 -9.742 -10.016 1 88.88 31 PHE B C 1
ATOM 3150 O O . PHE B 1 31 ? 4.227 -8.914 -10.273 1 88.88 31 PHE B O 1
ATOM 3157 N N . GLU B 1 32 ? 3.035 -10.117 -8.859 1 94 32 GLU B N 1
ATOM 3158 C CA . GLU B 1 32 ? 3.732 -9.578 -7.691 1 94 32 GLU B CA 1
ATOM 3159 C C . GLU B 1 32 ? 5.219 -9.922 -7.734 1 94 32 GLU B C 1
ATOM 3161 O O . GLU B 1 32 ? 6.059 -9.102 -7.352 1 94 32 GLU B O 1
ATOM 3166 N N . THR B 1 33 ? 5.523 -11.094 -8.203 1 95.12 33 THR B N 1
ATOM 3167 C CA . THR B 1 33 ? 6.918 -11.516 -8.227 1 95.12 33 THR B CA 1
ATOM 3168 C C . THR B 1 33 ? 7.699 -10.75 -9.297 1 95.12 33 THR B C 1
ATOM 3170 O O . THR B 1 33 ? 8.922 -10.641 -9.219 1 95.12 33 THR B O 1
ATOM 3173 N N . TYR B 1 34 ? 6.977 -10.188 -10.273 1 94.25 34 TYR B N 1
ATOM 3174 C CA . TYR B 1 34 ? 7.629 -9.398 -11.312 1 94.25 34 TYR B CA 1
ATOM 3175 C C . TYR B 1 34 ? 7.961 -8 -10.805 1 94.25 34 TYR B C 1
ATOM 3177 O O . TYR B 1 34 ? 8.711 -7.266 -11.453 1 94.25 34 TYR B O 1
ATOM 3185 N N . ALA B 1 35 ? 7.496 -7.684 -9.633 1 95.94 35 ALA B N 1
ATOM 3186 C CA . ALA B 1 35 ? 7.641 -6.332 -9.102 1 95.94 35 ALA B CA 1
ATOM 3187 C C . ALA B 1 35 ? 8.797 -6.25 -8.109 1 95.94 35 ALA B C 1
ATOM 3189 O O . ALA B 1 35 ? 9.008 -5.215 -7.477 1 95.94 35 ALA B O 1
ATOM 3190 N N . VAL B 1 36 ? 9.523 -7.336 -7.938 1 96.25 36 VAL B N 1
ATOM 3191 C CA . VAL B 1 36 ? 10.672 -7.289 -7.043 1 96.25 36 VAL B CA 1
ATOM 3192 C C . VAL B 1 36 ? 11.961 -7.238 -7.863 1 96.25 36 VAL B C 1
ATOM 3194 O O . VAL B 1 36 ? 12.078 -7.918 -8.883 1 96.25 36 VAL B O 1
ATOM 3197 N N . GLN B 1 37 ? 12.891 -6.445 -7.461 1 94.62 37 GLN B N 1
ATOM 3198 C CA . GLN B 1 37 ? 14.047 -5.996 -8.227 1 94.62 37 GLN B CA 1
ATOM 3199 C C . GLN B 1 37 ? 14.852 -7.18 -8.758 1 94.62 37 GLN B C 1
ATOM 3201 O O . GLN B 1 37 ? 15.109 -7.273 -9.953 1 94.62 37 GLN B O 1
ATOM 3206 N N . ASN B 1 38 ? 15.203 -8.148 -7.941 1 92.31 38 ASN B N 1
ATOM 3207 C CA . ASN B 1 38 ? 16.062 -9.258 -8.344 1 92.31 38 ASN B CA 1
ATOM 3208 C C . ASN B 1 38 ? 15.391 -10.133 -9.391 1 92.31 38 ASN B C 1
ATOM 3210 O O . ASN B 1 38 ? 16.016 -10.523 -10.375 1 92.31 38 ASN B O 1
ATOM 3214 N N . VAL B 1 39 ? 14.141 -10.422 -9.195 1 93.75 39 VAL B N 1
ATOM 3215 C CA . VAL B 1 39 ? 13.383 -11.258 -10.117 1 93.75 39 VAL B CA 1
ATOM 3216 C C . VAL B 1 39 ? 13.164 -10.508 -11.43 1 93.75 39 VAL B C 1
ATOM 3218 O O . VAL B 1 39 ? 13.352 -11.07 -12.508 1 93.75 39 VAL B O 1
ATOM 3221 N N . ALA B 1 40 ? 12.844 -9.25 -11.289 1 94.75 40 ALA B N 1
ATOM 3222 C CA . ALA B 1 40 ? 12.594 -8.43 -12.469 1 94.75 40 ALA B CA 1
ATOM 3223 C C . ALA B 1 40 ? 13.844 -8.32 -13.336 1 94.75 40 ALA B C 1
ATOM 3225 O O . ALA B 1 40 ? 13.758 -8.312 -14.57 1 94.75 40 ALA B O 1
ATOM 3226 N N . HIS B 1 41 ? 14.961 -8.156 -12.734 1 93.19 41 HIS B N 1
ATOM 3227 C CA . HIS B 1 41 ? 16.219 -8.039 -13.469 1 93.19 41 HIS B CA 1
ATOM 3228 C C . HIS B 1 41 ? 16.453 -9.266 -14.336 1 93.19 41 HIS B C 1
ATOM 3230 O O . HIS B 1 41 ? 16.828 -9.133 -15.508 1 93.19 41 HIS B O 1
ATOM 3236 N N . VAL B 1 42 ? 16.219 -10.406 -13.773 1 91.56 42 VAL B N 1
ATOM 3237 C CA . VAL B 1 42 ? 16.438 -11.656 -14.5 1 91.56 42 VAL B CA 1
ATOM 3238 C C . VAL B 1 42 ? 15.391 -11.789 -15.609 1 91.56 42 VAL B C 1
ATOM 3240 O O . VAL B 1 42 ? 15.719 -12.188 -16.734 1 91.56 42 VAL B O 1
ATOM 3243 N N . LEU B 1 43 ? 14.164 -11.438 -15.312 1 90.38 43 LEU B N 1
ATOM 3244 C CA . LEU B 1 43 ? 13.086 -11.562 -16.281 1 90.38 43 LEU B CA 1
ATOM 3245 C C . LEU B 1 43 ? 13.258 -10.57 -17.422 1 90.38 43 LEU B C 1
ATOM 3247 O O . LEU B 1 43 ? 12.984 -10.898 -18.578 1 90.38 43 LEU B O 1
ATOM 3251 N N . TYR B 1 44 ? 13.672 -9.398 -17.125 1 89.94 44 TYR B N 1
ATOM 3252 C CA . TYR B 1 44 ? 13.875 -8.367 -18.141 1 89.94 44 TYR B CA 1
ATOM 3253 C C . TYR B 1 44 ? 15.031 -8.719 -19.062 1 89.94 44 TYR B C 1
ATOM 3255 O O . TYR B 1 44 ? 14.945 -8.523 -20.281 1 89.94 44 TYR B O 1
ATOM 3263 N N . GLY B 1 45 ? 16.141 -9.148 -18.5 1 83.81 45 GLY B N 1
ATOM 3264 C CA . GLY B 1 45 ? 17.359 -9.391 -19.266 1 83.81 45 GLY B CA 1
ATOM 3265 C C . GLY B 1 45 ? 17.406 -10.766 -19.906 1 83.81 45 GLY B C 1
ATOM 3266 O O . GLY B 1 45 ? 17.969 -10.945 -20.969 1 83.81 45 GLY B O 1
ATOM 3267 N N . GLY B 1 46 ? 16.828 -11.695 -19.219 1 77.25 46 GLY B N 1
ATOM 3268 C CA . GLY B 1 46 ? 17.094 -13.07 -19.594 1 77.25 46 GLY B CA 1
ATOM 3269 C C . GLY B 1 46 ? 15.859 -13.797 -20.109 1 77.25 46 GLY B C 1
ATOM 3270 O O . GLY B 1 46 ? 15.953 -14.891 -20.656 1 77.25 46 GLY B O 1
ATOM 3271 N N . SER B 1 47 ? 14.797 -13.094 -19.875 1 76.25 47 SER B N 1
ATOM 3272 C CA . SER B 1 47 ? 13.57 -13.797 -20.25 1 76.25 47 SER B CA 1
ATOM 3273 C C . SER B 1 47 ? 12.891 -13.125 -21.438 1 76.25 47 SER B C 1
ATOM 3275 O O . SER B 1 47 ? 13.344 -12.086 -21.906 1 76.25 47 SER B O 1
ATOM 3277 N N . ASP B 1 48 ? 11.922 -13.805 -21.953 1 81.06 48 ASP B N 1
ATOM 3278 C CA . ASP B 1 48 ? 11.164 -13.32 -23.094 1 81.06 48 ASP B CA 1
ATOM 3279 C C . ASP B 1 48 ? 10 -12.43 -22.656 1 81.06 48 ASP B C 1
ATOM 3281 O O . ASP B 1 48 ? 9.242 -11.938 -23.5 1 81.06 48 ASP B O 1
ATOM 3285 N N . LEU B 1 49 ? 9.953 -12.148 -21.406 1 83.12 49 LEU B N 1
ATOM 3286 C CA . LEU B 1 49 ? 8.758 -11.492 -20.891 1 83.12 49 LEU B CA 1
ATOM 3287 C C . LEU B 1 49 ? 8.773 -10.008 -21.219 1 83.12 49 LEU B C 1
ATOM 3289 O O . LEU B 1 49 ? 7.711 -9.383 -21.328 1 83.12 49 LEU B O 1
ATOM 3293 N N . ALA B 1 50 ? 9.906 -9.43 -21.375 1 86.06 50 ALA B N 1
ATOM 3294 C CA . ALA B 1 50 ? 10 -8 -21.656 1 86.06 50 ALA B CA 1
ATOM 3295 C C . ALA B 1 50 ? 9.68 -7.715 -23.125 1 86.06 50 ALA B C 1
ATOM 3297 O O . ALA B 1 50 ? 9.461 -6.562 -23.5 1 86.06 50 ALA B O 1
ATOM 3298 N N . ASN B 1 51 ? 9.711 -8.805 -23.859 1 86.88 51 ASN B N 1
ATOM 3299 C CA . ASN B 1 51 ? 9.383 -8.695 -25.266 1 86.88 51 ASN B CA 1
ATOM 3300 C C . ASN B 1 51 ? 7.91 -8.969 -25.531 1 86.88 51 ASN B C 1
ATOM 3302 O O . ASN B 1 51 ? 7.453 -10.109 -25.391 1 86.88 51 ASN B O 1
ATOM 3306 N N . ARG B 1 52 ? 7.23 -8.055 -26.078 1 84.38 52 ARG B N 1
ATOM 3307 C CA . ARG B 1 52 ? 5.785 -8.109 -26.281 1 84.38 52 ARG B CA 1
ATOM 3308 C C . ARG B 1 52 ? 5.398 -9.281 -27.172 1 84.38 52 ARG B C 1
ATOM 3310 O O . ARG B 1 52 ? 4.344 -9.891 -26.984 1 84.38 52 ARG B O 1
ATOM 3317 N N . LYS B 1 53 ? 6.211 -9.547 -28.109 1 85.25 53 LYS B N 1
ATOM 3318 C CA . LYS B 1 53 ? 5.906 -10.602 -29.078 1 85.25 53 LYS B CA 1
ATOM 3319 C C . LYS B 1 53 ? 6.117 -11.984 -28.469 1 85.25 53 LYS B C 1
ATOM 3321 O O . LYS B 1 53 ? 5.426 -12.938 -28.828 1 85.25 53 LYS B O 1
ATOM 3326 N N . LYS B 1 54 ? 7 -12.055 -27.516 1 89.12 54 LYS B N 1
ATOM 3327 C CA . LYS B 1 54 ? 7.359 -13.352 -26.953 1 89.12 54 LYS B CA 1
ATOM 3328 C C . LYS B 1 54 ? 6.703 -13.562 -25.594 1 89.12 54 LYS B C 1
ATOM 3330 O O . LYS B 1 54 ? 6.637 -14.695 -25.094 1 89.12 54 LYS B O 1
ATOM 3335 N N . ALA B 1 55 ? 6.148 -12.562 -25.062 1 88.75 55 ALA B N 1
ATOM 3336 C CA . ALA B 1 55 ? 5.625 -12.57 -23.703 1 88.75 55 ALA B CA 1
ATOM 3337 C C . ALA B 1 55 ? 4.465 -13.555 -23.562 1 88.75 55 ALA B C 1
ATOM 3339 O O . ALA B 1 55 ? 4.363 -14.266 -22.562 1 88.75 55 ALA B O 1
ATOM 3340 N N . PRO B 1 56 ? 3.615 -13.68 -24.609 1 87.62 56 PRO B N 1
ATOM 3341 C CA . PRO B 1 56 ? 2.477 -14.586 -24.438 1 87.62 56 PRO B CA 1
ATOM 3342 C C . PRO B 1 56 ? 2.902 -16.047 -24.266 1 87.62 56 PRO B C 1
ATOM 3344 O O . PRO B 1 56 ? 2.373 -16.75 -23.391 1 87.62 56 PRO B O 1
ATOM 3347 N N . LYS B 1 57 ? 3.822 -16.453 -25.016 1 89.56 57 LYS B N 1
ATOM 3348 C CA . LYS B 1 57 ? 4.297 -17.828 -24.859 1 89.56 57 LYS B CA 1
ATOM 3349 C C . LYS B 1 57 ? 4.977 -18.016 -23.516 1 89.56 57 LYS B C 1
ATOM 3351 O O . LYS B 1 57 ? 4.785 -19.047 -22.859 1 89.56 57 LYS B O 1
ATOM 3356 N N . ARG B 1 58 ? 5.828 -17.078 -23.188 1 90.12 58 ARG B N 1
ATOM 3357 C CA . ARG B 1 58 ? 6.52 -17.141 -21.906 1 90.12 58 ARG B CA 1
ATOM 3358 C C . ARG B 1 58 ? 5.527 -17.25 -20.75 1 90.12 58 ARG B C 1
ATOM 3360 O O . ARG B 1 58 ? 5.75 -18 -19.797 1 90.12 58 ARG B O 1
ATOM 3367 N N . TYR B 1 59 ? 4.504 -16.516 -20.875 1 88.5 59 TYR B N 1
ATOM 3368 C CA . TYR B 1 59 ? 3.461 -16.562 -19.859 1 88.5 59 TYR B CA 1
ATOM 3369 C C . TYR B 1 59 ? 2.752 -17.922 -19.875 1 88.5 59 TYR B C 1
ATOM 3371 O O . TYR B 1 59 ? 2.514 -18.516 -18.812 1 88.5 59 TYR B O 1
ATOM 3379 N N . ALA B 1 60 ? 2.426 -18.422 -21 1 89.69 60 ALA B N 1
ATOM 3380 C CA . ALA B 1 60 ? 1.75 -19.719 -21.141 1 89.69 60 ALA B CA 1
ATOM 3381 C C . ALA B 1 60 ? 2.607 -20.844 -20.578 1 89.69 60 ALA B C 1
ATOM 3383 O O . ALA B 1 60 ? 2.09 -21.766 -19.969 1 89.69 60 ALA B O 1
ATOM 3384 N N . ASP B 1 61 ? 3.898 -20.75 -20.859 1 93.06 61 ASP B N 1
ATOM 3385 C CA . ASP B 1 61 ? 4.82 -21.75 -20.328 1 93.06 61 ASP B CA 1
ATOM 3386 C C . ASP B 1 61 ? 4.809 -21.75 -18.812 1 93.06 61 ASP B C 1
ATOM 3388 O O . ASP B 1 61 ? 4.773 -22.828 -18.188 1 93.06 61 ASP B O 1
ATOM 3392 N N . THR B 1 62 ? 4.832 -20.562 -18.266 1 92.5 62 THR B N 1
ATOM 3393 C CA . THR B 1 62 ? 4.812 -20.438 -16.812 1 92.5 62 THR B CA 1
ATOM 3394 C C . THR B 1 62 ? 3.502 -20.984 -16.234 1 92.5 62 THR B C 1
ATOM 3396 O O . THR B 1 62 ? 3.504 -21.703 -15.234 1 92.5 62 THR B O 1
ATOM 3399 N N . GLU B 1 63 ? 2.484 -20.641 -16.844 1 91.06 63 GLU B N 1
ATOM 3400 C CA . GLU B 1 63 ? 1.175 -21.109 -16.406 1 91.06 63 GLU B CA 1
ATOM 3401 C C . GLU B 1 63 ? 1.094 -22.625 -16.438 1 91.06 63 GLU B C 1
ATOM 3403 O O . GLU B 1 63 ? 0.577 -23.25 -15.516 1 91.06 63 GLU B O 1
ATOM 3408 N N . ALA B 1 64 ? 1.591 -23.219 -17.484 1 92.81 64 ALA B N 1
ATOM 3409 C CA . ALA B 1 64 ? 1.572 -24.672 -17.625 1 92.81 64 ALA B CA 1
ATOM 3410 C C . ALA B 1 64 ? 2.301 -25.344 -16.469 1 92.81 64 ALA B C 1
ATOM 3412 O O . ALA B 1 64 ? 1.787 -26.297 -15.867 1 92.81 64 ALA B O 1
ATOM 3413 N N . VAL B 1 65 ? 3.396 -24.828 -16.156 1 94.25 65 VAL B N 1
ATOM 3414 C CA . VAL B 1 65 ? 4.207 -25.406 -15.094 1 94.25 65 VAL B CA 1
ATOM 3415 C C . VAL B 1 65 ? 3.504 -25.203 -13.75 1 94.25 65 VAL B C 1
ATOM 3417 O O . VAL B 1 65 ? 3.434 -26.141 -12.938 1 94.25 65 VAL B O 1
ATOM 3420 N N . TYR B 1 66 ? 2.961 -24.062 -13.539 1 93.5 66 TYR B N 1
ATOM 3421 C CA . TYR B 1 66 ? 2.291 -23.75 -12.281 1 93.5 66 TYR B CA 1
ATOM 3422 C C . TYR B 1 66 ? 1.076 -24.641 -12.07 1 93.5 66 TYR B C 1
ATOM 3424 O O . TYR B 1 66 ? 0.833 -25.125 -10.961 1 93.5 66 TYR B O 1
ATOM 3432 N N . VAL B 1 67 ? 0.354 -24.828 -13.125 1 92.81 67 VAL B N 1
ATOM 3433 C CA . VAL B 1 67 ? -0.821 -25.688 -13.023 1 92.81 67 VAL B CA 1
ATOM 3434 C C . VAL B 1 67 ? -0.388 -27.125 -12.734 1 92.81 67 VAL B C 1
ATOM 3436 O O . VAL B 1 67 ? -1.04 -27.828 -11.961 1 92.81 67 VAL B O 1
ATOM 3439 N N . CYS B 1 68 ? 0.731 -27.594 -13.273 1 94.06 68 CYS B N 1
ATOM 3440 C CA . CYS B 1 68 ? 1.251 -28.922 -12.992 1 94.06 68 CYS B CA 1
ATOM 3441 C C . CYS B 1 68 ? 1.547 -29.094 -11.508 1 94.06 68 CYS B C 1
ATOM 3443 O O . CYS B 1 68 ? 1.262 -30.141 -10.922 1 94.06 68 CYS B O 1
ATOM 3445 N N . PHE B 1 69 ? 2.047 -28.047 -10.891 1 94.12 69 PHE B N 1
ATOM 3446 C CA . PHE B 1 69 ? 2.412 -28.109 -9.484 1 94.12 69 PHE B CA 1
ATOM 3447 C C . PHE B 1 69 ? 1.19 -28.391 -8.617 1 94.12 69 PHE B C 1
ATOM 3449 O O . PHE B 1 69 ? 1.29 -29.078 -7.602 1 94.12 69 PHE B O 1
ATOM 3456 N N . ALA B 1 70 ? 0.08 -27.891 -9.031 1 90.81 70 ALA B N 1
ATOM 3457 C CA . ALA B 1 70 ? -1.123 -28.016 -8.211 1 90.81 70 ALA B CA 1
ATOM 3458 C C . ALA B 1 70 ? -1.985 -29.188 -8.672 1 90.81 70 ALA B C 1
ATOM 3460 O O . ALA B 1 70 ? -2.846 -29.656 -7.926 1 90.81 70 ALA B O 1
ATOM 3461 N N . ASN B 1 71 ? -1.771 -29.688 -9.867 1 92.06 71 ASN B N 1
ATOM 3462 C CA . ASN B 1 71 ? -2.715 -30.625 -10.477 1 92.06 71 ASN B CA 1
ATOM 3463 C C . ASN B 1 71 ? -2.262 -32.062 -10.312 1 92.06 71 ASN B C 1
ATOM 3465 O O . ASN B 1 71 ? -3.061 -33 -10.453 1 92.06 71 ASN B O 1
ATOM 3469 N N . PHE B 1 72 ? -0.983 -32.312 -10.062 1 94.88 72 PHE B N 1
ATOM 3470 C CA . PHE B 1 72 ? -0.484 -33.688 -9.969 1 94.88 72 PHE B CA 1
ATOM 3471 C C . PHE B 1 72 ? 0.041 -33.969 -8.57 1 94.88 72 PHE B C 1
ATOM 3473 O O . PHE B 1 72 ? 0.627 -33.094 -7.926 1 94.88 72 PHE B O 1
ATOM 3480 N N . PRO B 1 73 ? -0.189 -35.188 -8.117 1 95.94 73 PRO B N 1
ATOM 3481 C CA . PRO B 1 73 ? 0.19 -35.5 -6.742 1 95.94 73 PRO B CA 1
ATOM 3482 C C . PRO B 1 73 ? 1.702 -35.5 -6.527 1 95.94 73 PRO B C 1
ATOM 3484 O O . PRO B 1 73 ? 2.469 -35.531 -7.492 1 95.94 73 PRO B O 1
ATOM 3487 N N . PRO B 1 74 ? 2.139 -35.5 -5.297 1 96 74 PRO B N 1
ATOM 3488 C CA . PRO B 1 74 ? 3.541 -35.25 -4.945 1 96 74 PRO B CA 1
ATOM 3489 C C . PRO B 1 74 ? 4.484 -36.281 -5.543 1 96 74 PRO B C 1
ATOM 3491 O O . PRO B 1 74 ? 5.656 -36 -5.789 1 96 74 PRO B O 1
ATOM 3494 N N . THR B 1 75 ? 4.035 -37.469 -5.824 1 95.5 75 THR B N 1
ATOM 3495 C CA . THR B 1 75 ? 4.93 -38.531 -6.316 1 95.5 75 THR B CA 1
ATOM 3496 C C . THR B 1 75 ? 4.672 -38.812 -7.793 1 95.5 75 THR B C 1
ATOM 3498 O O . THR B 1 75 ? 5.117 -39.844 -8.32 1 95.5 75 THR B O 1
ATOM 3501 N N . SER B 1 76 ? 3.934 -38 -8.438 1 95.69 76 SER B N 1
ATOM 3502 C CA . SER B 1 76 ? 3.625 -38.156 -9.852 1 95.69 76 SER B CA 1
ATOM 3503 C C . SER B 1 76 ? 4.852 -37.906 -10.719 1 95.69 76 SER B C 1
ATOM 3505 O O . SER B 1 76 ? 5.562 -36.906 -10.523 1 95.69 76 SER B O 1
ATOM 3507 N N . PRO B 1 77 ? 5.082 -38.75 -11.695 1 95 77 PRO B N 1
ATOM 3508 C CA . PRO B 1 77 ? 6.18 -38.5 -12.641 1 95 77 PRO B CA 1
ATOM 3509 C C . PRO B 1 77 ? 5.992 -37.188 -13.422 1 95 77 PRO B C 1
ATOM 3511 O O . PRO B 1 77 ? 6.973 -36.531 -13.773 1 95 77 PRO B O 1
ATOM 3514 N N . VAL B 1 78 ? 4.773 -36.844 -13.695 1 96 78 VAL B N 1
ATOM 3515 C CA . VAL B 1 78 ? 4.496 -35.594 -14.43 1 96 78 VAL B CA 1
ATOM 3516 C C . VAL B 1 78 ? 4.965 -34.406 -13.609 1 96 78 VAL B C 1
ATOM 3518 O O . VAL B 1 78 ? 5.605 -33.5 -14.141 1 96 78 VAL B O 1
ATOM 3521 N N . LEU B 1 79 ? 4.605 -34.406 -12.328 1 96.81 79 LEU B N 1
ATOM 3522 C CA . LEU B 1 79 ? 5.062 -33.344 -11.445 1 96.81 79 LEU B CA 1
ATOM 3523 C C . LEU B 1 79 ? 6.586 -33.281 -11.398 1 96.81 79 LEU B C 1
ATOM 3525 O O . LEU B 1 79 ? 7.18 -32.219 -11.445 1 96.81 79 LEU B O 1
ATOM 3529 N N . HIS B 1 80 ? 7.227 -34.469 -11.352 1 97.44 80 HIS B N 1
ATOM 3530 C CA . HIS B 1 80 ? 8.68 -34.531 -11.305 1 97.44 80 HIS B CA 1
ATOM 3531 C C . HIS B 1 80 ? 9.305 -33.906 -12.547 1 97.44 80 HIS B C 1
ATOM 3533 O O . HIS B 1 80 ? 10.289 -33.188 -12.453 1 97.44 80 HIS B O 1
ATOM 3539 N N . LYS B 1 81 ? 8.711 -34.156 -13.664 1 96.19 81 LYS B N 1
ATOM 3540 C CA . LYS B 1 81 ? 9.211 -33.625 -14.914 1 96.19 81 LYS B CA 1
ATOM 3541 C C . LYS B 1 81 ? 9.047 -32.094 -14.945 1 96.19 81 LYS B C 1
ATOM 3543 O O . LYS B 1 81 ? 9.922 -31.375 -15.445 1 96.19 81 LYS B O 1
ATOM 3548 N N . ALA B 1 82 ? 7.895 -31.625 -14.492 1 96.62 82 ALA B N 1
ATOM 3549 C CA . ALA B 1 82 ? 7.652 -30.188 -14.43 1 96.62 82 ALA B CA 1
ATOM 3550 C C . ALA B 1 82 ? 8.695 -29.5 -13.562 1 96.62 82 ALA B C 1
ATOM 3552 O O . ALA B 1 82 ? 9.266 -28.469 -13.953 1 96.62 82 ALA B O 1
ATOM 3553 N N . VAL B 1 83 ? 8.961 -30.047 -12.359 1 97.69 83 VAL B N 1
ATOM 3554 C CA . VAL B 1 83 ? 9.93 -29.484 -11.438 1 97.69 83 VAL B CA 1
ATOM 3555 C C . VAL B 1 83 ? 11.328 -29.547 -12.047 1 97.69 83 VAL B C 1
ATOM 3557 O O . VAL B 1 83 ? 12.086 -28.578 -11.984 1 97.69 83 VAL B O 1
ATOM 3560 N N . ALA B 1 84 ? 11.633 -30.688 -12.656 1 97.31 84 ALA B N 1
ATOM 3561 C CA . ALA B 1 84 ? 12.945 -30.875 -13.266 1 97.31 84 ALA B CA 1
ATOM 3562 C C . ALA B 1 84 ? 13.195 -29.844 -14.367 1 97.31 84 ALA B C 1
ATOM 3564 O O . ALA B 1 84 ? 14.289 -29.281 -14.461 1 97.31 84 ALA B O 1
ATOM 3565 N N . ARG B 1 85 ? 12.203 -29.656 -15.258 1 96.5 85 ARG B N 1
ATOM 3566 C CA . ARG B 1 85 ? 12.344 -28.656 -16.312 1 96.5 85 ARG B CA 1
ATOM 3567 C C . ARG B 1 85 ? 12.539 -27.266 -15.734 1 96.5 85 ARG B C 1
ATOM 3569 O O . ARG B 1 85 ? 13.344 -26.484 -16.234 1 96.5 85 ARG B O 1
ATOM 3576 N N . THR B 1 86 ? 11.789 -26.938 -14.695 1 96.25 86 THR B N 1
ATOM 3577 C CA . THR B 1 86 ? 11.93 -25.656 -14.008 1 96.25 86 THR B CA 1
ATOM 3578 C C . THR B 1 86 ? 13.344 -25.484 -13.461 1 96.25 86 THR B C 1
ATOM 3580 O O . THR B 1 86 ? 13.961 -24.438 -13.633 1 96.25 86 THR B O 1
ATOM 3583 N N . ASN B 1 87 ? 13.828 -26.562 -12.82 1 96.62 87 ASN B N 1
ATOM 3584 C CA . ASN B 1 87 ? 15.18 -26.516 -12.289 1 96.62 87 ASN B CA 1
ATOM 3585 C C . ASN B 1 87 ? 16.219 -26.312 -13.391 1 96.62 87 ASN B C 1
ATOM 3587 O O . ASN B 1 87 ? 17.156 -25.531 -13.227 1 96.62 87 ASN B O 1
ATOM 3591 N N . PHE B 1 88 ? 16.047 -26.984 -14.469 1 95.75 88 PHE B N 1
ATOM 3592 C CA . PHE B 1 88 ? 16.938 -26.859 -15.609 1 95.75 88 PHE B CA 1
ATOM 3593 C C . PHE B 1 88 ? 16.984 -25.406 -16.109 1 95.75 88 PHE B C 1
ATOM 3595 O O . PHE B 1 88 ? 18.062 -24.859 -16.312 1 95.75 88 PHE B O 1
ATOM 3602 N N . LEU B 1 89 ? 15.828 -24.812 -16.266 1 93.38 89 LEU B N 1
ATOM 3603 C CA . LEU B 1 89 ? 15.719 -23.453 -16.797 1 93.38 89 LEU B CA 1
ATOM 3604 C C . LEU B 1 89 ? 16.312 -22.438 -15.828 1 93.38 89 LEU B C 1
ATOM 3606 O O . LEU B 1 89 ? 16.797 -21.391 -16.25 1 93.38 89 LEU B O 1
ATOM 3610 N N . HIS B 1 90 ? 16.312 -22.719 -14.508 1 94.25 90 HIS B N 1
ATOM 3611 C CA . HIS B 1 90 ? 16.781 -21.766 -13.5 1 94.25 90 HIS B CA 1
ATOM 3612 C C . HIS B 1 90 ? 18.266 -21.969 -13.211 1 94.25 90 HIS B C 1
ATOM 3614 O O . HIS B 1 90 ? 18.938 -21.062 -12.703 1 94.25 90 HIS B O 1
ATOM 3620 N N . ALA B 1 91 ? 18.797 -23.109 -13.523 1 94.81 91 ALA B N 1
ATOM 3621 C CA . ALA B 1 91 ? 20.141 -23.531 -13.102 1 94.81 91 ALA B CA 1
ATOM 3622 C C . ALA B 1 91 ? 21.203 -22.547 -13.547 1 94.81 91 ALA B C 1
ATOM 3624 O O . ALA B 1 91 ? 22.047 -22.141 -12.75 1 94.81 91 ALA B O 1
ATOM 3625 N N . PRO B 1 92 ? 21.188 -22.094 -14.836 1 92.88 92 PRO B N 1
ATOM 3626 C CA . PRO B 1 92 ? 22.25 -21.172 -15.258 1 92.88 92 PRO B CA 1
ATOM 3627 C C . PRO B 1 92 ? 22.234 -19.844 -14.477 1 92.88 92 PRO B C 1
ATOM 3629 O O . PRO B 1 92 ? 23.281 -19.281 -14.203 1 92.88 92 PRO B O 1
ATOM 3632 N N . TYR B 1 93 ? 21.125 -19.391 -14.094 1 93.69 93 TYR B N 1
ATOM 3633 C CA . TYR B 1 93 ? 21 -18.125 -13.391 1 93.69 93 TYR B CA 1
ATOM 3634 C C . TYR B 1 93 ? 21.359 -18.266 -11.922 1 93.69 93 TYR B C 1
ATOM 3636 O O . TYR B 1 93 ? 21.859 -17.328 -11.297 1 93.69 93 TYR B O 1
ATOM 3644 N N . ILE B 1 94 ? 21.062 -19.422 -11.383 1 94.81 94 ILE B N 1
ATOM 3645 C CA . ILE B 1 94 ? 21.484 -19.703 -10.016 1 94.81 94 ILE B CA 1
ATOM 3646 C C . ILE B 1 94 ? 23 -19.812 -9.945 1 94.81 94 ILE B C 1
ATOM 3648 O O . ILE B 1 94 ? 23.625 -19.219 -9.062 1 94.81 94 ILE B O 1
ATOM 3652 N N . LYS B 1 95 ? 23.547 -20.5 -10.875 1 95.06 95 LYS B N 1
ATOM 3653 C CA . LYS B 1 95 ? 25 -20.703 -10.93 1 95.06 95 LYS B CA 1
ATOM 3654 C C . LYS B 1 95 ? 25.719 -19.375 -11.086 1 95.06 95 LYS B C 1
ATOM 3656 O O . LYS B 1 95 ? 26.781 -19.156 -10.492 1 95.06 95 LYS B O 1
ATOM 3661 N N . SER B 1 96 ? 25.188 -18.453 -11.859 1 94.06 96 SER B N 1
ATOM 3662 C CA . SER B 1 96 ? 25.812 -17.172 -12.125 1 94.06 96 SER B CA 1
ATOM 3663 C C . SER B 1 96 ? 25.547 -16.188 -10.984 1 94.06 96 SER B C 1
ATOM 3665 O O . SER B 1 96 ? 26.078 -15.07 -10.984 1 94.06 96 SER B O 1
ATOM 3667 N N . GLY B 1 97 ? 24.672 -16.5 -10.062 1 93.31 97 GLY B N 1
ATOM 3668 C CA . GLY B 1 97 ? 24.391 -15.648 -8.922 1 93.31 97 GLY B CA 1
ATOM 3669 C C . GLY B 1 97 ? 23.312 -14.625 -9.188 1 93.31 97 GLY B C 1
ATOM 3670 O O . GLY B 1 97 ? 23 -13.789 -8.336 1 93.31 97 GLY B O 1
ATOM 3671 N N . LYS B 1 98 ? 22.703 -14.766 -10.344 1 93.19 98 LYS B N 1
ATOM 3672 C CA . LYS B 1 98 ? 21.656 -13.812 -10.703 1 93.19 98 LYS B CA 1
ATOM 3673 C C . LYS B 1 98 ? 20.359 -14.125 -9.984 1 93.19 98 LYS B C 1
ATOM 3675 O O . LYS B 1 98 ? 19.531 -13.234 -9.766 1 93.19 98 LYS B O 1
ATOM 3680 N N . ILE B 1 99 ? 20.094 -15.406 -9.727 1 95.19 99 ILE B N 1
ATOM 3681 C CA . ILE B 1 99 ? 18.984 -15.836 -8.898 1 95.19 99 ILE B CA 1
ATOM 3682 C C . ILE B 1 99 ? 19.5 -16.359 -7.562 1 95.19 99 ILE B C 1
ATOM 3684 O O . ILE B 1 99 ? 20.266 -17.312 -7.52 1 95.19 99 ILE B O 1
ATOM 3688 N N . LYS B 1 100 ? 19.172 -15.719 -6.555 1 95.75 100 LYS B N 1
ATOM 3689 C CA . LYS B 1 100 ? 19.531 -16.156 -5.207 1 95.75 100 LYS B CA 1
ATOM 3690 C C . LYS B 1 100 ? 18.453 -17.047 -4.605 1 95.75 100 LYS B C 1
ATOM 3692 O O . L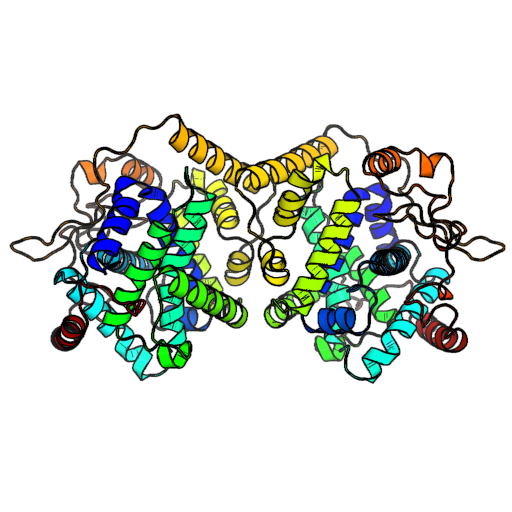YS B 1 100 ? 17.328 -17.078 -5.086 1 95.75 100 LYS B O 1
ATOM 3697 N N . GLN B 1 101 ? 18.797 -17.734 -3.576 1 96.69 101 GLN B N 1
ATOM 3698 C CA . GLN B 1 101 ? 17.875 -18.625 -2.889 1 96.69 101 GLN B CA 1
ATOM 3699 C C . GLN B 1 101 ? 16.688 -17.859 -2.295 1 96.69 101 GLN B C 1
ATOM 3701 O O . GLN B 1 101 ? 15.562 -18.359 -2.287 1 96.69 101 GLN B O 1
ATOM 3706 N N . GLU B 1 102 ? 16.953 -16.672 -1.78 1 96.75 102 GLU B N 1
ATOM 3707 C CA . GLU B 1 102 ? 15.867 -15.883 -1.209 1 96.75 102 GLU B CA 1
ATOM 3708 C C . GLU B 1 102 ? 14.852 -15.477 -2.275 1 96.75 102 GLU B C 1
ATOM 3710 O O . GLU B 1 102 ? 13.664 -15.328 -1.985 1 96.75 102 GLU B O 1
ATOM 3715 N N . ASP B 1 103 ? 15.336 -15.32 -3.533 1 97 103 ASP B N 1
ATOM 3716 C CA . ASP B 1 103 ? 14.422 -14.992 -4.625 1 97 103 ASP B CA 1
ATOM 3717 C C . ASP B 1 103 ? 13.477 -16.156 -4.918 1 97 103 ASP B C 1
ATOM 3719 O O . ASP B 1 103 ? 12.273 -15.961 -5.09 1 97 103 ASP B O 1
ATOM 3723 N N . LEU B 1 104 ? 14.062 -17.328 -4.984 1 97 104 LEU B N 1
ATOM 3724 C CA . LEU B 1 104 ? 13.258 -18.531 -5.223 1 97 104 LEU B CA 1
ATOM 3725 C C . LEU B 1 104 ? 12.242 -18.734 -4.109 1 97 104 LEU B C 1
ATOM 3727 O O . LEU B 1 104 ? 11.078 -19.062 -4.375 1 97 104 LEU B O 1
ATOM 3731 N N . LEU B 1 105 ? 12.734 -18.547 -2.902 1 97.12 105 LEU B N 1
ATOM 3732 C CA . LEU B 1 105 ? 11.859 -18.719 -1.747 1 97.12 105 LEU B CA 1
ATOM 3733 C C . LEU B 1 105 ? 10.719 -17.719 -1.777 1 97.12 105 LEU B C 1
ATOM 3735 O O . LEU B 1 105 ? 9.586 -18.047 -1.417 1 97.12 105 LEU B O 1
ATOM 3739 N N . TYR B 1 106 ? 10.961 -16.5 -2.174 1 97.56 106 TYR B N 1
ATOM 3740 C CA . TYR B 1 106 ? 9.914 -15.492 -2.246 1 97.56 106 TYR B CA 1
ATOM 3741 C C . TYR B 1 106 ? 8.859 -15.867 -3.275 1 97.56 106 TYR B C 1
ATOM 3743 O O . TYR B 1 106 ? 7.66 -15.711 -3.033 1 97.56 106 TYR B O 1
ATOM 3751 N N . VAL B 1 107 ? 9.328 -16.312 -4.445 1 97.06 107 VAL B N 1
ATOM 3752 C CA . VAL B 1 107 ? 8.375 -16.703 -5.48 1 97.06 107 VAL B CA 1
ATOM 3753 C C . VAL B 1 107 ? 7.488 -17.828 -4.961 1 97.06 107 VAL B C 1
ATOM 3755 O O . VAL B 1 107 ? 6.273 -17.812 -5.168 1 97.06 107 VAL B O 1
ATOM 3758 N N . LEU B 1 108 ? 8.078 -18.797 -4.262 1 95.62 108 LEU B N 1
ATOM 3759 C CA . LEU B 1 108 ? 7.312 -19.875 -3.652 1 95.62 108 LEU B CA 1
ATOM 3760 C C . LEU B 1 108 ? 6.309 -19.328 -2.639 1 95.62 108 LEU B C 1
ATOM 3762 O O . LEU B 1 108 ? 5.141 -19.719 -2.646 1 95.62 108 LEU B O 1
ATOM 3766 N N . TYR B 1 109 ? 6.738 -18.406 -1.851 1 97.38 109 TYR B N 1
ATOM 3767 C CA . TYR B 1 109 ? 5.883 -17.781 -0.852 1 97.38 109 TYR B CA 1
ATOM 3768 C C . TYR B 1 109 ? 4.691 -17.094 -1.509 1 97.38 109 TYR B C 1
ATOM 3770 O O . TYR B 1 109 ? 3.545 -17.312 -1.11 1 97.38 109 TYR B O 1
ATOM 3778 N N . ALA B 1 110 ? 4.973 -16.219 -2.455 1 97.5 110 ALA B N 1
ATOM 3779 C CA . ALA B 1 110 ? 3.914 -15.461 -3.123 1 97.5 110 ALA B CA 1
ATOM 3780 C C . ALA B 1 110 ? 2.867 -16.391 -3.719 1 97.5 110 ALA B C 1
ATOM 3782 O O . ALA B 1 110 ? 1.677 -16.078 -3.736 1 97.5 110 ALA B O 1
ATOM 3783 N N . SER B 1 111 ? 3.281 -17.562 -4.137 1 97.19 111 SER B N 1
ATOM 3784 C CA . SER B 1 111 ? 2.436 -18.516 -4.863 1 97.19 111 SER B CA 1
ATOM 3785 C C . SER B 1 111 ? 1.375 -19.109 -3.949 1 97.19 111 SER B C 1
ATOM 3787 O O . SER B 1 111 ? 0.364 -19.641 -4.426 1 97.19 111 SER B O 1
ATOM 3789 N N . PHE B 1 112 ? 1.626 -19.109 -2.658 1 97.69 112 PHE B N 1
ATOM 3790 C CA . PHE B 1 112 ? 0.558 -19.609 -1.801 1 97.69 112 PHE B CA 1
ATOM 3791 C C . PHE B 1 112 ? 0.021 -18.5 -0.901 1 97.69 112 PHE B C 1
ATOM 3793 O O . PHE B 1 112 ? -1.134 -18.547 -0.473 1 97.69 112 PHE B O 1
ATOM 3800 N N . ALA B 1 113 ? 0.755 -17.484 -0.597 1 97.81 113 ALA B N 1
ATOM 3801 C CA . ALA B 1 113 ? 0.316 -16.422 0.304 1 97.81 113 ALA B CA 1
ATOM 3802 C C . ALA B 1 113 ? -0.764 -15.562 -0.347 1 97.81 113 ALA B C 1
ATOM 3804 O O . ALA B 1 113 ? -1.76 -15.219 0.292 1 97.81 113 ALA B O 1
ATOM 3805 N N . GLU B 1 114 ? -0.561 -15.172 -1.591 1 96.94 114 GLU B N 1
ATOM 3806 C CA . GLU B 1 114 ? -1.531 -14.328 -2.279 1 96.94 114 GLU B CA 1
ATOM 3807 C C . GLU B 1 114 ? -2.863 -15.047 -2.459 1 96.94 114 GLU B C 1
ATOM 3809 O O . GLU B 1 114 ? -3.926 -14.469 -2.221 1 96.94 114 GLU B O 1
ATOM 3814 N N . PRO B 1 115 ? -2.824 -16.297 -2.873 1 97.81 115 PRO B N 1
ATOM 3815 C CA . PRO B 1 115 ? -4.098 -17.016 -2.928 1 97.81 115 PRO B CA 1
ATOM 3816 C C . PRO B 1 115 ? -4.812 -17.047 -1.58 1 97.81 115 PRO B C 1
ATOM 3818 O O . PRO B 1 115 ? -6.035 -16.891 -1.521 1 97.81 115 PRO B O 1
ATOM 3821 N N . VAL B 1 116 ? -4.086 -17.297 -0.512 1 98.38 116 VAL B N 1
ATOM 3822 C CA . VAL B 1 116 ? -4.707 -17.312 0.809 1 98.38 116 VAL B CA 1
ATOM 3823 C C . VAL B 1 116 ? -5.359 -15.961 1.085 1 98.38 116 VAL B C 1
ATOM 3825 O O . VAL B 1 116 ? -6.527 -15.898 1.484 1 98.38 116 VAL B O 1
ATOM 3828 N N . ARG B 1 117 ? -4.684 -14.891 0.86 1 96.94 117 ARG B N 1
ATOM 3829 C CA . ARG B 1 117 ? -5.211 -13.555 1.107 1 96.94 117 ARG B CA 1
ATOM 3830 C C . ARG B 1 117 ? -6.418 -13.266 0.218 1 96.94 117 ARG B C 1
ATOM 3832 O O . ARG B 1 117 ? -7.457 -12.82 0.701 1 96.94 117 ARG B O 1
ATOM 3839 N N . PHE B 1 118 ? -6.238 -13.461 -1.04 1 97.5 118 PHE B N 1
ATOM 3840 C CA . PHE B 1 118 ? -7.23 -13.117 -2.051 1 97.5 118 PHE B CA 1
ATOM 3841 C C . PHE B 1 118 ? -8.531 -13.867 -1.814 1 97.5 118 PHE B C 1
ATOM 3843 O O . PHE B 1 118 ? -9.609 -13.281 -1.845 1 97.5 118 PHE B O 1
ATOM 3850 N N . LEU B 1 119 ? -8.406 -15.148 -1.607 1 98.31 119 LEU B N 1
ATOM 3851 C CA . LEU B 1 119 ? -9.594 -15.969 -1.391 1 98.31 119 LEU B CA 1
ATOM 3852 C C . LEU B 1 119 ? -10.312 -15.547 -0.111 1 98.31 119 LEU B C 1
ATOM 3854 O O . LEU B 1 119 ? -11.539 -15.477 -0.078 1 98.31 119 LEU B O 1
ATOM 3858 N N . ASN B 1 120 ? -9.578 -15.281 0.92 1 97.81 120 ASN B N 1
ATOM 3859 C CA . ASN B 1 120 ? -10.164 -14.906 2.201 1 97.81 120 ASN B CA 1
ATOM 3860 C C . ASN B 1 120 ? -10.953 -13.602 2.094 1 97.81 120 ASN B C 1
ATOM 3862 O O . ASN B 1 120 ? -11.914 -13.391 2.834 1 97.81 120 ASN B O 1
ATOM 3866 N N . ILE B 1 121 ? -10.586 -12.805 1.17 1 97.19 121 ILE B N 1
ATOM 3867 C CA . ILE B 1 121 ? -11.219 -11.492 1.052 1 97.19 121 ILE B CA 1
ATOM 3868 C C . ILE B 1 121 ? -12.367 -11.562 0.048 1 97.19 121 ILE B C 1
ATOM 3870 O O . ILE B 1 121 ? -13.453 -11.039 0.302 1 97.19 121 ILE B O 1
ATOM 3874 N N . TYR B 1 122 ? -12.195 -12.258 -1.048 1 97.62 122 TYR B N 1
ATOM 3875 C CA . TYR B 1 122 ? -13.078 -12.023 -2.188 1 97.62 122 TYR B CA 1
ATOM 3876 C C . TYR B 1 122 ? -13.992 -13.219 -2.426 1 97.62 122 TYR B C 1
ATOM 3878 O O . TYR B 1 122 ? -14.977 -13.125 -3.158 1 97.62 122 TYR B O 1
ATOM 3886 N N . GLU B 1 123 ? -13.664 -14.352 -1.896 1 97.44 123 GLU B N 1
ATOM 3887 C CA . GLU B 1 123 ? -14.492 -15.523 -2.145 1 97.44 123 GLU B CA 1
ATOM 3888 C C . GLU B 1 123 ? -15.602 -15.648 -1.104 1 97.44 123 GLU B C 1
ATOM 3890 O O . GLU B 1 123 ? -15.625 -14.906 -0.119 1 97.44 123 GLU B O 1
ATOM 3895 N N . TYR B 1 124 ? -16.516 -16.578 -1.295 1 95.75 124 TYR B N 1
ATOM 3896 C CA . TYR B 1 124 ? -17.781 -16.641 -0.58 1 95.75 124 TYR B CA 1
ATOM 3897 C C . TYR B 1 124 ? -17.562 -17.094 0.862 1 95.75 124 TYR B C 1
ATOM 3899 O O . TYR B 1 124 ? -18.453 -16.922 1.708 1 95.75 124 TYR B O 1
ATOM 3907 N N . ARG B 1 125 ? -16.406 -17.609 1.197 1 96.25 125 ARG B N 1
ATOM 3908 C CA . ARG B 1 125 ? -16.031 -17.969 2.564 1 96.25 125 ARG B CA 1
ATOM 3909 C C . ARG B 1 125 ? -14.523 -17.875 2.748 1 96.25 125 ARG B C 1
ATOM 3911 O O . ARG B 1 125 ? -13.766 -17.906 1.773 1 96.25 125 ARG B O 1
ATOM 3918 N N . LYS B 1 126 ? -14.125 -17.797 3.988 1 97.25 126 LYS B N 1
ATOM 3919 C CA . LYS B 1 126 ? -12.703 -17.812 4.312 1 97.25 126 LYS B CA 1
ATOM 3920 C C . LYS B 1 126 ? -12.141 -19.219 4.281 1 97.25 126 LYS B C 1
ATOM 3922 O O . LYS B 1 126 ? -12.883 -20.188 4.484 1 97.25 126 LYS B O 1
ATOM 3927 N N . LEU B 1 127 ? -10.875 -19.312 3.986 1 98.44 127 LEU B N 1
ATOM 3928 C CA . LEU B 1 127 ? -10.195 -20.594 4.078 1 98.44 127 LEU B CA 1
ATOM 3929 C C . LEU B 1 127 ? -10.102 -21.062 5.527 1 98.44 127 LEU B C 1
ATOM 3931 O O . LEU B 1 127 ? -9.891 -20.25 6.434 1 98.44 127 LEU B O 1
ATOM 3935 N N . THR B 1 128 ? -10.266 -22.328 5.723 1 98.19 128 THR B N 1
ATOM 3936 C CA . THR B 1 128 ? -10.023 -22.922 7.039 1 98.19 128 THR B CA 1
ATOM 3937 C C . THR B 1 128 ? -8.523 -23.016 7.316 1 98.19 128 THR B C 1
ATOM 3939 O O . THR B 1 128 ? -7.715 -22.938 6.395 1 98.19 128 THR B O 1
ATOM 3942 N N . GLY B 1 129 ? -8.25 -23.234 8.57 1 97.94 129 GLY B N 1
ATOM 3943 C CA . GLY B 1 129 ? -6.859 -23.453 8.93 1 97.94 129 GLY B CA 1
ATOM 3944 C C . GLY B 1 129 ? -6.227 -24.609 8.188 1 97.94 129 GLY B C 1
ATOM 3945 O O . GLY B 1 129 ? -5.059 -24.531 7.793 1 97.94 129 GLY B O 1
ATOM 3946 N N . MET B 1 130 ? -6.965 -25.609 8.031 1 98.06 130 MET B N 1
ATOM 3947 C CA . MET B 1 130 ? -6.488 -26.797 7.316 1 98.06 130 MET B CA 1
ATOM 3948 C C . MET B 1 130 ? -6.188 -26.469 5.859 1 98.06 130 MET B C 1
ATOM 3950 O O . MET B 1 130 ? -5.188 -26.938 5.309 1 98.06 130 MET B O 1
ATOM 3954 N N . GLU B 1 131 ? -7.027 -25.688 5.266 1 98.56 131 GLU B N 1
ATOM 3955 C CA . GLU B 1 131 ? -6.828 -25.312 3.871 1 98.56 131 GLU B CA 1
ATOM 3956 C C . GLU B 1 131 ? -5.59 -24.438 3.711 1 98.56 131 GLU B C 1
ATOM 3958 O O . GLU B 1 131 ? -4.816 -24.609 2.766 1 98.56 131 GLU B O 1
ATOM 3963 N N . VAL B 1 132 ? -5.414 -23.516 4.633 1 98.69 132 VAL B N 1
ATOM 3964 C CA . VAL B 1 132 ? -4.227 -22.672 4.609 1 98.69 132 VAL B CA 1
ATOM 3965 C C . VAL B 1 132 ? -2.975 -23.516 4.781 1 98.69 132 VAL B C 1
ATOM 3967 O O . VAL B 1 132 ? -2.006 -23.375 4.035 1 98.69 132 VAL B O 1
ATOM 3970 N N . ALA B 1 133 ? -3.021 -24.438 5.719 1 98.5 133 ALA B N 1
ATOM 3971 C CA . ALA B 1 133 ? -1.903 -25.344 5.957 1 98.5 133 ALA B CA 1
ATOM 3972 C C . ALA B 1 133 ? -1.613 -26.188 4.723 1 98.5 133 ALA B C 1
ATOM 3974 O O . ALA B 1 133 ? -0.453 -26.469 4.414 1 98.5 133 ALA B O 1
ATOM 3975 N N . SER B 1 134 ? -2.613 -26.578 4.059 1 98.56 134 SER B N 1
ATOM 3976 C CA . SER B 1 134 ? -2.457 -27.438 2.879 1 98.56 134 SER B CA 1
ATOM 3977 C C . SER B 1 134 ? -1.822 -26.656 1.726 1 98.56 134 SER B C 1
ATOM 3979 O O . SER B 1 134 ? -0.962 -27.188 1.019 1 98.56 134 SER B O 1
ATOM 3981 N N . LEU B 1 135 ? -2.26 -25.438 1.537 1 98.5 135 LEU B N 1
ATOM 3982 C CA . LEU B 1 135 ? -1.678 -24.609 0.483 1 98.5 135 LEU B CA 1
ATOM 3983 C C . LEU B 1 135 ? -0.187 -24.391 0.721 1 98.5 135 LEU B C 1
ATOM 3985 O O . LEU B 1 135 ? 0.622 -24.562 -0.196 1 98.5 135 LEU B O 1
ATOM 3989 N N . SER B 1 136 ? 0.154 -24.078 1.953 1 98.06 136 SER B N 1
ATOM 3990 C CA . SER B 1 136 ? 1.562 -23.859 2.268 1 98.06 136 SER B CA 1
ATOM 3991 C C . SER B 1 136 ? 2.355 -25.156 2.162 1 98.06 136 SER B C 1
ATOM 3993 O O . SER B 1 136 ? 3.498 -25.156 1.699 1 98.06 136 SER B O 1
ATOM 3995 N N . THR B 1 137 ? 1.769 -26.281 2.539 1 98.06 137 THR B N 1
ATOM 3996 C CA . THR B 1 137 ? 2.43 -27.578 2.488 1 98.06 137 THR B CA 1
ATOM 3997 C C . THR B 1 137 ? 2.691 -28 1.044 1 98.06 137 THR B C 1
ATOM 3999 O O . THR B 1 137 ? 3.752 -28.547 0.733 1 98.06 137 THR B O 1
ATOM 4002 N N . LEU B 1 138 ? 1.765 -27.766 0.199 1 97.94 138 LEU B N 1
ATOM 4003 C CA . LEU B 1 138 ? 1.952 -28.109 -1.208 1 97.94 138 LEU B CA 1
ATOM 4004 C C . LEU B 1 138 ? 3.158 -27.375 -1.784 1 97.94 138 LEU B C 1
ATOM 4006 O O . LEU B 1 138 ? 4.027 -27.984 -2.404 1 97.94 138 LEU B O 1
ATOM 4010 N N . TRP B 1 139 ? 3.197 -26.141 -1.572 1 96.44 139 TRP B N 1
ATOM 4011 C CA . TRP B 1 139 ? 4.293 -25.359 -2.131 1 96.44 139 TRP B CA 1
ATOM 4012 C C . TRP B 1 139 ? 5.605 -25.672 -1.42 1 96.44 139 TRP B C 1
ATOM 4014 O O . TRP B 1 139 ? 6.684 -25.547 -2.008 1 96.44 139 TRP B O 1
ATOM 4024 N N . LYS B 1 140 ? 5.508 -26.094 -0.177 1 96.56 140 LYS B N 1
ATOM 4025 C CA . LYS B 1 140 ? 6.715 -26.531 0.526 1 96.56 140 LYS B CA 1
ATOM 4026 C C . LYS B 1 140 ? 7.328 -27.766 -0.136 1 96.56 140 LYS B C 1
ATOM 4028 O O . LYS B 1 140 ? 8.539 -27.828 -0.341 1 96.56 140 LYS B O 1
ATOM 4033 N N . TYR B 1 141 ? 6.488 -28.766 -0.418 1 96.5 141 TYR B N 1
ATOM 4034 C CA . TYR B 1 141 ? 7.094 -29.953 -1.001 1 96.5 141 TYR B CA 1
ATOM 4035 C C . TYR B 1 141 ? 7.547 -29.703 -2.432 1 96.5 141 TYR B C 1
ATOM 4037 O O . TYR B 1 141 ? 8.445 -30.375 -2.939 1 96.5 141 TYR B O 1
ATOM 4045 N N . VAL B 1 142 ? 6.957 -28.703 -3.162 1 96.56 142 VAL B N 1
ATOM 4046 C CA . VAL B 1 142 ? 7.508 -28.266 -4.438 1 96.56 142 VAL B CA 1
ATOM 4047 C C . VAL B 1 142 ? 8.891 -27.641 -4.219 1 96.56 142 VAL B C 1
ATOM 4049 O O . VAL B 1 142 ? 9.836 -27.953 -4.949 1 96.56 142 VAL B O 1
ATOM 4052 N N . ALA B 1 143 ? 8.961 -26.828 -3.244 1 95.69 143 ALA B N 1
ATOM 4053 C CA . ALA B 1 143 ? 10.234 -26.188 -2.895 1 95.69 143 ALA B CA 1
ATOM 4054 C C . ALA B 1 143 ? 11.281 -27.25 -2.553 1 95.69 143 ALA B C 1
ATOM 4056 O O . ALA B 1 143 ? 12.453 -27.109 -2.93 1 95.69 143 ALA B O 1
ATOM 4057 N N . ASP B 1 144 ? 10.859 -28.266 -1.808 1 95.94 144 ASP B N 1
ATOM 4058 C CA . ASP B 1 144 ? 11.758 -29.359 -1.458 1 95.94 144 ASP B CA 1
ATOM 4059 C C . ASP B 1 144 ? 12.281 -30.062 -2.709 1 95.94 144 ASP B C 1
ATOM 4061 O O . ASP B 1 144 ? 13.484 -30.328 -2.82 1 95.94 144 ASP B O 1
ATOM 4065 N N . MET B 1 145 ? 11.438 -30.312 -3.619 1 96.62 145 MET B N 1
ATOM 4066 C CA . MET B 1 145 ? 11.82 -30.984 -4.859 1 96.62 145 MET B CA 1
ATOM 4067 C C . MET B 1 145 ? 12.719 -30.094 -5.707 1 96.62 145 MET B C 1
ATOM 4069 O O . MET B 1 145 ? 13.586 -30.594 -6.43 1 96.62 145 MET B O 1
ATOM 4073 N N . MET B 1 146 ? 12.516 -28.766 -5.598 1 96.25 146 MET B N 1
ATOM 4074 C CA . MET B 1 146 ? 13.359 -27.828 -6.324 1 96.25 146 MET B CA 1
ATOM 4075 C C . MET B 1 146 ? 14.688 -27.625 -5.609 1 96.25 146 MET B C 1
ATOM 4077 O O . MET B 1 146 ? 15.562 -26.906 -6.105 1 96.25 146 MET B O 1
ATOM 4081 N N . ASP B 1 147 ? 14.781 -28.172 -4.422 1 94.12 147 ASP B N 1
ATOM 4082 C CA . ASP B 1 147 ? 15.992 -28.125 -3.613 1 94.12 147 ASP B CA 1
ATOM 4083 C C . ASP B 1 147 ? 16.312 -26.703 -3.186 1 94.12 147 ASP B C 1
ATOM 4085 O O . ASP B 1 147 ? 17.469 -26.281 -3.217 1 94.12 147 ASP B O 1
ATOM 4089 N N . ILE B 1 148 ? 15.305 -25.984 -2.818 1 94.5 148 ILE B N 1
ATOM 4090 C CA . ILE B 1 148 ? 15.477 -24.625 -2.336 1 94.5 148 ILE B CA 1
ATOM 4091 C C . ILE B 1 148 ? 16.047 -24.641 -0.919 1 94.5 148 ILE B C 1
ATOM 4093 O O . ILE B 1 148 ? 15.602 -25.438 -0.079 1 94.5 148 ILE B O 1
ATOM 4097 N N . ASP B 1 149 ? 17 -23.828 -0.657 1 92.88 149 ASP B N 1
ATOM 4098 C CA . ASP B 1 149 ? 17.719 -23.812 0.612 1 92.88 149 ASP B CA 1
ATOM 4099 C C . ASP B 1 149 ? 17.062 -22.828 1.598 1 92.88 149 ASP B C 1
ATOM 4101 O O . ASP B 1 149 ? 17.609 -21.766 1.867 1 92.88 149 ASP B O 1
ATOM 4105 N N . TYR B 1 150 ? 16 -23.172 2.186 1 91.5 150 TYR B N 1
ATOM 4106 C CA . TYR B 1 150 ? 15.352 -22.25 3.119 1 91.5 150 TYR B CA 1
ATOM 4107 C C . TYR B 1 150 ? 16.031 -22.297 4.484 1 91.5 150 TYR B C 1
ATOM 4109 O O . TYR B 1 150 ? 15.852 -21.391 5.305 1 91.5 150 TYR B O 1
ATOM 4117 N N . ARG B 1 151 ? 16.891 -23.312 4.766 1 92.5 151 ARG B N 1
ATOM 4118 C CA . ARG B 1 151 ? 17.625 -23.359 6.02 1 92.5 151 ARG B CA 1
ATOM 4119 C C . ARG B 1 151 ? 18.516 -22.141 6.172 1 92.5 151 ARG B C 1
ATOM 4121 O O . ARG B 1 151 ? 18.531 -21.484 7.223 1 92.5 151 ARG B O 1
ATOM 4128 N N . THR B 1 152 ? 19.25 -21.891 5.152 1 94.12 152 THR B N 1
ATOM 4129 C CA . THR B 1 152 ? 20.172 -20.766 5.176 1 94.12 152 THR B CA 1
ATOM 4130 C C . THR B 1 152 ? 19.406 -19.453 5.191 1 94.12 152 THR B C 1
ATOM 4132 O O . THR B 1 152 ? 19.828 -18.5 5.855 1 94.12 152 THR B O 1
ATOM 4135 N N . VAL B 1 153 ? 18.281 -19.344 4.496 1 95.75 153 VAL B N 1
ATOM 4136 C CA . VAL B 1 153 ? 17.562 -18.094 4.316 1 95.75 153 VAL B CA 1
ATOM 4137 C C . VAL B 1 153 ? 16.719 -17.797 5.559 1 95.75 153 VAL B C 1
ATOM 4139 O O . VAL B 1 153 ? 16.672 -16.672 6.039 1 95.75 153 VAL B O 1
ATOM 4142 N N . LEU B 1 154 ? 16.094 -18.828 6.09 1 96.25 154 LEU B N 1
ATOM 4143 C CA . LEU B 1 154 ? 15.164 -18.641 7.203 1 96.25 154 LEU B CA 1
ATOM 4144 C C . LEU B 1 154 ? 15.828 -18.984 8.531 1 96.25 154 LEU B C 1
ATOM 4146 O O . LEU B 1 154 ? 15.289 -18.688 9.594 1 96.25 154 LEU B O 1
ATOM 4150 N N . GLY B 1 155 ? 16.953 -19.625 8.492 1 94.75 155 GLY B N 1
ATOM 4151 C CA . GLY B 1 155 ? 17.641 -20.047 9.695 1 94.75 155 GLY B CA 1
ATOM 4152 C C . GLY B 1 155 ? 16.969 -21.234 10.383 1 94.75 155 GLY B C 1
ATOM 4153 O O . GLY B 1 155 ? 17.203 -21.484 11.562 1 94.75 155 GLY B O 1
ATOM 4154 N N . LYS B 1 156 ? 16.031 -21.797 9.734 1 92.94 156 LYS B N 1
ATOM 4155 C CA . LYS B 1 156 ? 15.297 -22.938 10.258 1 92.94 156 LYS B CA 1
ATOM 4156 C C . LYS B 1 156 ? 14.883 -23.891 9.133 1 92.94 156 LYS B C 1
ATOM 4158 O O . LYS B 1 156 ? 14.688 -23.453 7.996 1 92.94 156 LYS B O 1
ATOM 4163 N N . ASN B 1 157 ? 14.781 -25.25 9.414 1 90.5 157 ASN B N 1
ATOM 4164 C CA . ASN B 1 157 ? 14.445 -26.219 8.359 1 90.5 157 ASN B CA 1
ATOM 4165 C C . ASN B 1 157 ? 13.32 -27.141 8.789 1 90.5 157 ASN B C 1
ATOM 4167 O O . ASN B 1 157 ? 12.93 -28.047 8.039 1 90.5 157 ASN B O 1
ATOM 4171 N N . GLU B 1 158 ? 12.789 -26.969 9.953 1 94.12 158 GLU B N 1
ATOM 4172 C CA . GLU B 1 158 ? 11.703 -27.797 10.453 1 94.12 158 GLU B CA 1
ATOM 4173 C C . GLU B 1 158 ? 10.562 -26.938 11.016 1 94.12 158 GLU B C 1
ATOM 4175 O O . GLU B 1 158 ? 10.805 -25.875 11.586 1 94.12 158 GLU B O 1
ATOM 4180 N N . TRP B 1 159 ? 9.367 -27.391 10.82 1 96.75 159 TRP B N 1
ATOM 4181 C CA . TRP B 1 159 ? 8.164 -26.75 11.336 1 96.75 159 TRP B CA 1
ATOM 4182 C C . TRP B 1 159 ? 7.211 -27.766 11.938 1 96.75 159 TRP B C 1
ATOM 4184 O O . TRP B 1 159 ? 7.25 -28.953 11.57 1 96.75 159 TRP B O 1
ATOM 4194 N N . THR B 1 160 ? 6.289 -27.328 12.852 1 96.25 160 THR B N 1
ATOM 4195 C CA . THR B 1 160 ? 5.316 -28.219 13.492 1 96.25 160 THR B CA 1
ATOM 4196 C C . THR B 1 160 ? 4.188 -28.562 12.523 1 96.25 160 THR B C 1
ATOM 4198 O O . THR B 1 160 ? 3.602 -29.641 12.617 1 96.25 160 THR B O 1
ATOM 4201 N N . ASP B 1 161 ? 3.855 -27.672 11.742 1 96.62 161 ASP B N 1
ATOM 4202 C CA . ASP B 1 161 ? 2.801 -27.891 10.758 1 96.62 161 ASP B CA 1
ATOM 4203 C C . ASP B 1 161 ? 2.842 -26.812 9.664 1 96.62 161 ASP B C 1
ATOM 4205 O O . ASP B 1 161 ? 3.738 -25.969 9.656 1 96.62 161 ASP B O 1
ATOM 4209 N N . GLY B 1 162 ? 1.93 -26.969 8.781 1 97.19 162 GLY B N 1
ATOM 4210 C CA . GLY B 1 162 ? 1.883 -26.062 7.648 1 97.19 162 GLY B CA 1
ATOM 4211 C C . GLY B 1 162 ? 1.538 -24.641 8.047 1 97.19 162 GLY B C 1
ATOM 4212 O O . GLY B 1 162 ? 1.896 -23.688 7.348 1 97.19 162 GLY B O 1
ATOM 4213 N N . LEU B 1 163 ? 0.818 -24.453 9.172 1 97.81 163 LEU B N 1
ATOM 4214 C CA . LEU B 1 163 ? 0.446 -23.109 9.633 1 97.81 163 LEU B CA 1
ATOM 4215 C C . LEU B 1 163 ? 1.662 -22.359 10.164 1 97.81 163 LEU B C 1
ATOM 4217 O O . LEU B 1 163 ? 1.819 -21.172 9.914 1 97.81 163 LEU B O 1
ATOM 4221 N N . GLU B 1 164 ? 2.484 -23.062 10.891 1 97.44 164 GLU B N 1
ATOM 4222 C CA . GLU B 1 164 ? 3.719 -22.438 11.352 1 97.44 164 GLU B CA 1
ATOM 4223 C C . GLU B 1 164 ? 4.617 -22.047 10.188 1 97.44 164 GLU B C 1
ATOM 4225 O O . GLU B 1 164 ? 5.211 -20.969 10.188 1 97.44 164 GLU B O 1
ATOM 4230 N N . PHE B 1 165 ? 4.723 -22.953 9.203 1 97.25 165 PHE B N 1
ATOM 4231 C CA . PHE B 1 165 ? 5.484 -22.656 7.996 1 97.25 165 PHE B CA 1
ATOM 4232 C C . PHE B 1 165 ? 4.93 -21.406 7.301 1 97.25 165 PHE B C 1
ATOM 4234 O O . PHE B 1 165 ? 5.691 -20.531 6.91 1 97.25 165 PHE B O 1
ATOM 4241 N N . PHE B 1 166 ? 3.633 -21.375 7.219 1 97.75 166 PHE B N 1
ATOM 4242 C CA . PHE B 1 166 ? 2.967 -20.234 6.602 1 97.75 166 PHE B CA 1
ATOM 4243 C C . PHE B 1 166 ? 3.316 -18.938 7.332 1 97.75 166 PHE B C 1
ATOM 4245 O O . PHE B 1 166 ? 3.607 -17.922 6.703 1 97.75 166 PHE B O 1
ATOM 4252 N N . GLU B 1 167 ? 3.297 -18.938 8.578 1 97 167 GLU B N 1
ATOM 4253 C CA . GLU B 1 167 ? 3.582 -17.766 9.398 1 97 167 GLU B CA 1
ATOM 4254 C C . GLU B 1 167 ? 5.02 -17.281 9.203 1 97 167 GLU B C 1
ATOM 4256 O O . GLU B 1 167 ? 5.266 -16.094 9.008 1 97 167 GLU B O 1
ATOM 4261 N N . ASP B 1 168 ? 5.961 -18.219 9.234 1 97.12 168 ASP B N 1
ATOM 4262 C CA . ASP B 1 168 ? 7.363 -17.859 9.047 1 97.12 168 ASP B CA 1
ATOM 4263 C C . ASP B 1 168 ? 7.609 -17.312 7.648 1 97.12 168 ASP B C 1
ATOM 4265 O O . ASP B 1 168 ? 8.336 -16.328 7.484 1 97.12 168 ASP B O 1
ATOM 4269 N N . MET B 1 169 ? 6.969 -17.953 6.699 1 97.56 169 MET B N 1
ATOM 4270 C CA . MET B 1 169 ? 7.137 -17.5 5.316 1 97.56 169 MET B CA 1
ATOM 4271 C C . MET B 1 169 ? 6.5 -16.125 5.113 1 97.56 169 MET B C 1
ATOM 4273 O O . MET B 1 169 ? 7 -15.32 4.328 1 97.56 169 MET B O 1
ATOM 4277 N N . THR B 1 170 ? 5.418 -15.867 5.801 1 96.62 170 THR B N 1
ATOM 4278 C CA . THR B 1 170 ? 4.758 -14.57 5.715 1 96.62 170 THR B CA 1
ATOM 4279 C C . THR B 1 170 ? 5.664 -13.469 6.258 1 96.62 170 THR B C 1
ATOM 4281 O O . THR B 1 170 ? 5.77 -12.398 5.66 1 96.62 170 THR B O 1
ATOM 4284 N N . ARG B 1 171 ? 6.293 -13.742 7.352 1 94.5 171 ARG B N 1
ATOM 4285 C CA . ARG B 1 171 ? 7.254 -12.789 7.898 1 94.5 171 ARG B CA 1
ATOM 4286 C C . ARG B 1 171 ? 8.406 -12.555 6.934 1 94.5 171 ARG B C 1
ATOM 4288 O O . ARG B 1 171 ? 8.766 -11.414 6.648 1 94.5 171 ARG B O 1
ATOM 4295 N N . PHE B 1 172 ? 8.977 -13.617 6.422 1 97 172 PHE B N 1
ATOM 4296 C CA . PHE B 1 172 ? 10.062 -13.531 5.449 1 97 172 PHE B CA 1
ATOM 4297 C C . PHE B 1 172 ? 9.625 -12.75 4.215 1 97 172 PHE B C 1
ATOM 4299 O O . PHE B 1 172 ? 10.32 -11.844 3.768 1 97 172 PHE B O 1
ATOM 4306 N N . GLY B 1 173 ? 8.461 -13.172 3.641 1 96.69 173 GLY B N 1
ATOM 4307 C CA . GLY B 1 173 ? 7.969 -12.531 2.432 1 96.69 173 GLY B CA 1
ATOM 4308 C C . GLY B 1 173 ? 7.754 -11.039 2.594 1 96.69 173 GLY B C 1
ATOM 4309 O O . GLY B 1 173 ? 8.117 -10.25 1.714 1 96.69 173 GLY B O 1
ATOM 4310 N N . GLY B 1 174 ? 7.152 -10.656 3.715 1 93.38 174 GLY B N 1
ATOM 4311 C CA . GLY B 1 174 ? 6.969 -9.242 4.008 1 93.38 174 GLY B CA 1
ATOM 4312 C C . GLY B 1 174 ? 8.273 -8.469 4.051 1 93.38 174 GLY B C 1
ATOM 4313 O O . GLY B 1 174 ? 8.375 -7.391 3.459 1 93.38 174 GLY B O 1
ATOM 4314 N N . ASP B 1 175 ? 9.242 -9 4.711 1 93.31 175 ASP B N 1
ATOM 4315 C CA . ASP B 1 175 ? 10.555 -8.359 4.805 1 93.31 175 ASP B CA 1
ATOM 4316 C C . ASP B 1 175 ? 11.219 -8.258 3.432 1 93.31 175 ASP B C 1
ATOM 4318 O O . ASP B 1 175 ? 11.852 -7.254 3.115 1 93.31 175 ASP B O 1
ATOM 4322 N N . TYR B 1 176 ? 11.094 -9.336 2.73 1 95.94 176 TYR B N 1
ATOM 4323 C CA . TYR B 1 176 ? 11.656 -9.383 1.385 1 95.94 176 TYR B CA 1
ATOM 4324 C C . TYR B 1 176 ? 11.047 -8.289 0.509 1 95.94 176 TYR B C 1
ATOM 4326 O O . TYR B 1 176 ? 11.773 -7.59 -0.203 1 95.94 176 TYR B O 1
ATOM 4334 N N . GLU B 1 177 ? 9.781 -8.141 0.542 1 94.56 177 GLU B N 1
ATOM 4335 C CA . GLU B 1 177 ? 9.094 -7.125 -0.247 1 94.56 177 GLU B CA 1
ATOM 4336 C C . GLU B 1 177 ? 9.492 -5.719 0.2 1 94.56 177 GLU B C 1
ATOM 4338 O O . GLU B 1 177 ? 9.609 -4.812 -0.625 1 94.56 177 GLU B O 1
ATOM 4343 N N . ASP B 1 178 ? 9.641 -5.52 1.482 1 91 178 ASP B N 1
ATOM 4344 C CA . ASP B 1 178 ? 10.062 -4.227 2.012 1 91 178 ASP B CA 1
ATOM 4345 C C . ASP B 1 178 ? 11.414 -3.809 1.433 1 91 178 ASP B C 1
ATOM 4347 O O . ASP B 1 178 ? 11.672 -2.619 1.238 1 91 178 ASP B O 1
ATOM 4351 N N . LYS B 1 179 ? 12.172 -4.766 1.14 1 92 179 LYS B N 1
ATOM 4352 C CA . LYS B 1 179 ? 13.531 -4.496 0.683 1 92 179 LYS B CA 1
ATOM 4353 C C . LYS B 1 179 ? 13.586 -4.363 -0.836 1 92 179 LYS B C 1
ATOM 4355 O O . LYS B 1 179 ? 14.312 -3.514 -1.363 1 92 179 LYS B O 1
ATOM 4360 N N . TYR B 1 180 ? 12.766 -5.195 -1.496 1 94.94 180 TYR B N 1
ATOM 4361 C CA . TYR B 1 180 ? 13.078 -5.363 -2.91 1 94.94 180 TYR B CA 1
ATOM 4362 C C . TYR B 1 180 ? 11.914 -4.91 -3.787 1 94.94 180 TYR B C 1
ATOM 4364 O O . TYR B 1 180 ? 12.062 -4.789 -5.004 1 94.94 180 TYR B O 1
ATOM 4372 N N . LEU B 1 181 ? 10.766 -4.766 -3.264 1 94 181 LEU B N 1
ATOM 4373 C CA . LEU B 1 181 ? 9.633 -4.277 -4.039 1 94 181 LEU B CA 1
ATOM 4374 C C . LEU B 1 181 ? 9.734 -2.771 -4.258 1 94 181 LEU B C 1
ATOM 4376 O O . LEU B 1 181 ? 9.242 -1.987 -3.443 1 94 181 LEU B O 1
ATOM 4380 N N . ARG B 1 182 ? 10.367 -2.348 -5.309 1 91.69 182 ARG B N 1
ATOM 4381 C CA . ARG B 1 182 ? 10.664 -0.956 -5.633 1 91.69 182 ARG B CA 1
ATOM 4382 C C . ARG B 1 182 ? 10.547 -0.707 -7.133 1 91.69 182 ARG B C 1
ATOM 4384 O O . ARG B 1 182 ? 10.789 -1.606 -7.938 1 91.69 182 ARG B O 1
ATOM 4391 N N . PRO B 1 183 ? 10.266 0.531 -7.418 1 94.12 183 PRO B N 1
ATOM 4392 C CA . PRO B 1 183 ? 10.188 0.833 -8.852 1 94.12 183 PRO B CA 1
ATOM 4393 C C . PRO B 1 183 ? 11.555 0.884 -9.523 1 94.12 183 PRO B C 1
ATOM 4395 O O . PRO B 1 183 ? 12.5 1.444 -8.961 1 94.12 183 PRO B O 1
ATOM 4398 N N . THR B 1 184 ? 11.719 0.293 -10.594 1 94.69 184 THR B N 1
ATOM 4399 C CA . THR B 1 184 ? 12.836 0.399 -11.523 1 94.69 184 THR B CA 1
ATOM 4400 C C . THR B 1 184 ? 12.328 0.434 -12.969 1 94.69 184 THR B C 1
ATOM 4402 O O . THR B 1 184 ? 11.203 0.014 -13.25 1 94.69 184 THR B O 1
ATOM 4405 N N . PRO B 1 185 ? 13.125 0.969 -13.82 1 94.38 185 PRO B N 1
ATOM 4406 C CA . PRO B 1 185 ? 12.703 0.979 -15.219 1 94.38 185 PRO B CA 1
ATOM 4407 C C . PRO B 1 185 ? 12.359 -0.414 -15.742 1 94.38 185 PRO B C 1
ATOM 4409 O O . PRO B 1 185 ? 11.406 -0.571 -16.516 1 94.38 185 PRO B O 1
ATOM 4412 N N . GLU B 1 186 ? 13.109 -1.403 -15.312 1 94.56 186 GLU B N 1
ATOM 4413 C CA . GLU B 1 186 ? 12.852 -2.777 -15.734 1 94.56 186 GLU B CA 1
ATOM 4414 C C . GLU B 1 186 ? 11.492 -3.26 -15.242 1 94.56 186 GLU B C 1
ATOM 4416 O O . GLU B 1 186 ? 10.727 -3.861 -16 1 94.56 186 GLU B O 1
ATOM 4421 N N . ILE B 1 187 ? 11.227 -3.023 -14.016 1 96.44 187 ILE B N 1
ATOM 4422 C CA . ILE B 1 187 ? 9.969 -3.445 -13.406 1 96.44 187 ILE B CA 1
ATOM 4423 C C . ILE B 1 187 ? 8.805 -2.742 -14.086 1 96.44 187 ILE B C 1
ATOM 4425 O O . ILE B 1 187 ? 7.781 -3.367 -14.383 1 96.44 187 ILE B O 1
ATOM 4429 N N . GLN B 1 188 ? 8.953 -1.491 -14.367 1 96.31 188 GLN B N 1
ATOM 4430 C CA . GLN B 1 188 ? 7.891 -0.725 -15.008 1 96.31 188 GLN B CA 1
ATOM 4431 C C . GLN B 1 188 ? 7.629 -1.224 -16.422 1 96.31 188 GLN B C 1
ATOM 4433 O O . GLN B 1 188 ? 6.477 -1.33 -16.844 1 96.31 188 GLN B O 1
ATOM 4438 N N . LYS B 1 189 ? 8.648 -1.523 -17.125 1 95 189 LYS B N 1
ATOM 4439 C CA . LYS B 1 189 ? 8.492 -2.08 -18.453 1 95 189 LYS B CA 1
ATOM 4440 C C . LYS B 1 189 ? 7.754 -3.416 -18.422 1 95 189 LYS B C 1
ATOM 4442 O O . LYS B 1 189 ? 6.832 -3.648 -19.203 1 95 189 LYS B O 1
ATOM 4447 N N . LEU B 1 190 ? 8.18 -4.297 -17.5 1 94 190 LEU B N 1
ATOM 4448 C CA . LEU B 1 190 ? 7.52 -5.59 -17.344 1 94 190 LEU B CA 1
ATOM 4449 C C . LEU B 1 190 ? 6.043 -5.41 -17.016 1 94 190 LEU B C 1
ATOM 4451 O O . LEU B 1 190 ? 5.184 -6.09 -17.578 1 94 190 LEU B O 1
ATOM 4455 N N . GLY B 1 191 ? 5.793 -4.508 -16.078 1 94 191 GLY B N 1
ATOM 4456 C CA . GLY B 1 191 ? 4.414 -4.23 -15.711 1 94 191 GLY B CA 1
ATOM 4457 C C . GLY B 1 191 ? 3.553 -3.799 -16.875 1 94 191 GLY B C 1
ATOM 4458 O O . GLY B 1 191 ? 2.416 -4.254 -17.016 1 94 191 GLY B O 1
ATOM 4459 N N . HIS B 1 192 ? 4.074 -2.965 -17.703 1 93.19 192 HIS B N 1
ATOM 4460 C CA . HIS B 1 192 ? 3.324 -2.467 -18.844 1 93.19 192 HIS B CA 1
ATOM 4461 C C . HIS B 1 192 ? 3.041 -3.582 -19.844 1 93.19 192 HIS B C 1
ATOM 4463 O O . HIS B 1 192 ? 1.944 -3.656 -20.406 1 93.19 192 HIS B O 1
ATOM 4469 N N . VAL B 1 193 ? 3.998 -4.449 -20.031 1 90.81 193 VAL B N 1
ATOM 4470 C CA . VAL B 1 193 ? 3.807 -5.578 -20.938 1 90.81 193 VAL B CA 1
ATOM 4471 C C . VAL B 1 193 ? 2.715 -6.496 -20.406 1 90.81 193 VAL B C 1
ATOM 4473 O O . VAL B 1 193 ? 1.836 -6.934 -21.141 1 90.81 193 VAL B O 1
ATOM 4476 N N . LEU B 1 194 ? 2.812 -6.762 -19.156 1 88 194 LEU B N 1
ATOM 4477 C CA . LEU B 1 194 ? 1.839 -7.648 -18.531 1 88 194 LEU B CA 1
ATOM 4478 C C . LEU B 1 194 ? 0.444 -7.035 -18.562 1 88 194 LEU B C 1
ATOM 4480 O O . LEU B 1 194 ? -0.541 -7.727 -18.828 1 88 194 LEU B O 1
ATOM 4484 N N . MET B 1 195 ? 0.373 -5.773 -18.266 1 88.94 195 MET B N 1
ATOM 4485 C CA . MET B 1 195 ? -0.908 -5.074 -18.312 1 88.94 195 MET B CA 1
ATOM 4486 C C . MET B 1 195 ? -1.508 -5.117 -19.719 1 88.94 195 MET B C 1
ATOM 4488 O O . MET B 1 195 ? -2.701 -5.379 -19.875 1 88.94 195 MET B O 1
ATOM 4492 N N . GLU B 1 196 ? -0.697 -4.93 -20.625 1 87 196 GLU B N 1
ATOM 4493 C CA . GLU B 1 196 ? -1.16 -4.996 -22 1 87 196 GLU B CA 1
ATOM 4494 C C . GLU B 1 196 ? -1.681 -6.391 -22.344 1 87 196 GLU B C 1
ATOM 4496 O O . GLU B 1 196 ? -2.713 -6.531 -23 1 87 196 GLU B O 1
ATOM 4501 N N . MET B 1 197 ? -0.955 -7.398 -21.922 1 84.19 197 MET B N 1
ATOM 4502 C CA . MET B 1 197 ? -1.381 -8.773 -22.172 1 84.19 197 MET B CA 1
ATOM 4503 C C . MET B 1 197 ? -2.717 -9.055 -21.484 1 84.19 197 MET B C 1
ATOM 4505 O O . MET B 1 197 ? -3.584 -9.711 -22.062 1 84.19 197 MET B O 1
ATOM 4509 N N . LEU B 1 198 ? -2.832 -8.555 -20.312 1 82.81 198 LEU B N 1
ATOM 4510 C CA . LEU B 1 198 ? -4.066 -8.742 -19.547 1 82.81 198 LEU B CA 1
ATOM 4511 C C . LEU B 1 198 ? -5.242 -8.078 -20.25 1 82.81 198 LEU B C 1
ATOM 4513 O O . LEU B 1 198 ? -6.305 -8.68 -20.406 1 82.81 198 LEU B O 1
ATOM 4517 N N . LEU B 1 199 ? -5.039 -6.879 -20.734 1 83.06 199 LEU B N 1
ATOM 4518 C CA . LEU B 1 199 ? -6.109 -6.109 -21.359 1 83.06 199 LEU B CA 1
ATOM 4519 C C . LEU B 1 199 ? -6.445 -6.664 -22.734 1 83.06 199 LEU B C 1
ATOM 4521 O O . LEU B 1 199 ? -7.594 -6.574 -23.172 1 83.06 199 LEU B O 1
ATOM 4525 N N . ASP B 1 200 ? -5.477 -7.207 -23.344 1 78.06 200 ASP B N 1
ATOM 4526 C CA . ASP B 1 200 ? -5.68 -7.762 -24.672 1 78.06 200 ASP B CA 1
ATOM 4527 C C . ASP B 1 200 ? -6.559 -9.008 -24.625 1 78.06 200 ASP B C 1
ATOM 4529 O O . ASP B 1 200 ? -7.094 -9.438 -25.656 1 78.06 200 ASP B O 1
ATOM 4533 N N . SER B 1 201 ? -6.648 -9.57 -23.469 1 73.25 201 SER B N 1
ATOM 4534 C CA . SER B 1 201 ? -7.453 -10.773 -23.312 1 73.25 201 SER B CA 1
ATOM 4535 C C . SER B 1 201 ? -8.938 -10.438 -23.172 1 73.25 201 SER B C 1
ATOM 4537 O O . SER B 1 201 ? -9.781 -11.336 -23.156 1 73.25 201 SER B O 1
ATOM 4539 N N . TYR B 1 202 ? -9.297 -9.102 -23.125 1 74.94 202 TYR B N 1
ATOM 4540 C CA . TYR B 1 202 ? -10.672 -8.641 -23 1 74.94 202 TYR B CA 1
ATOM 4541 C C . TYR B 1 202 ? -11.047 -7.723 -24.156 1 74.94 202 TYR B C 1
ATOM 4543 O O . TYR B 1 202 ? -10.172 -7.145 -24.812 1 74.94 202 TYR B O 1
ATOM 4551 N N . PRO B 1 203 ? -12.367 -7.66 -24.406 1 73.69 203 PRO B N 1
ATOM 4552 C CA . PRO B 1 203 ? -12.797 -6.762 -25.484 1 73.69 203 PRO B CA 1
ATOM 4553 C C . PRO B 1 203 ? -12.32 -5.324 -25.281 1 73.69 203 PRO B C 1
ATOM 4555 O O . PRO B 1 203 ? -12.305 -4.836 -24.141 1 73.69 203 PRO B O 1
ATOM 4558 N N . LYS B 1 204 ? -11.938 -4.707 -26.344 1 76.38 204 LYS B N 1
ATOM 4559 C CA . LYS B 1 204 ? -11.391 -3.355 -26.297 1 76.38 204 LYS B CA 1
ATOM 4560 C C . LYS B 1 204 ? -12.359 -2.387 -25.625 1 76.38 204 LYS B C 1
ATOM 4562 O O . LYS B 1 204 ? -11.945 -1.43 -24.969 1 76.38 204 LYS B O 1
ATOM 4567 N N . ILE B 1 205 ? -13.617 -2.641 -25.844 1 75.56 205 ILE B N 1
ATOM 4568 C CA . ILE B 1 205 ? -14.633 -1.763 -25.281 1 75.56 205 ILE B CA 1
ATOM 4569 C C . ILE B 1 205 ? -14.562 -1.814 -23.75 1 75.56 205 ILE B C 1
ATOM 4571 O O . ILE B 1 205 ? -14.977 -0.873 -23.078 1 75.56 205 ILE B O 1
ATOM 4575 N N . ALA B 1 206 ? -13.984 -2.873 -23.219 1 79.25 206 ALA B N 1
ATOM 4576 C CA . ALA B 1 206 ? -13.914 -3.061 -21.781 1 79.25 206 ALA B CA 1
ATOM 4577 C C . ALA B 1 206 ? -12.617 -2.492 -21.219 1 79.25 206 ALA B C 1
ATOM 4579 O O . ALA B 1 206 ? -12.469 -2.365 -20 1 79.25 206 ALA B O 1
ATOM 4580 N N . SER B 1 207 ? -11.789 -2.156 -22.109 1 77.25 207 SER B N 1
ATOM 4581 C CA . SER B 1 207 ? -10.445 -1.764 -21.703 1 77.25 207 SER B CA 1
ATOM 4582 C C . SER B 1 207 ? -10.477 -0.535 -20.797 1 77.25 207 SER B C 1
ATOM 4584 O O . SER B 1 207 ? -9.766 -0.478 -19.797 1 77.25 207 SER B O 1
ATOM 4586 N N . PRO B 1 208 ? -11.375 0.418 -21.109 1 81.94 208 PRO B N 1
ATOM 4587 C CA . PRO B 1 208 ? -11.367 1.607 -20.266 1 81.94 208 PRO B CA 1
ATOM 4588 C C . PRO B 1 208 ? -11.758 1.297 -18.812 1 81.94 208 PRO B C 1
ATOM 4590 O O . PRO B 1 208 ? -11.359 2.016 -17.891 1 81.94 208 PRO B O 1
ATOM 4593 N N . LEU B 1 209 ? -12.438 0.204 -18.672 1 87.75 209 LEU B N 1
ATOM 4594 C CA . LEU B 1 209 ? -12.836 -0.204 -17.328 1 87.75 209 LEU B CA 1
ATOM 4595 C C . LEU B 1 209 ? -11.852 -1.221 -16.766 1 87.75 209 LEU B C 1
ATOM 4597 O O . LEU B 1 209 ? -11.633 -1.263 -15.547 1 87.75 209 LEU B O 1
ATOM 4601 N N . GLY B 1 210 ? -11.312 -1.985 -17.688 1 89.69 210 GLY B N 1
ATOM 4602 C CA . GLY B 1 210 ? -10.422 -3.055 -17.266 1 89.69 210 GLY B CA 1
ATOM 4603 C C . GLY B 1 210 ? -9.125 -2.549 -16.656 1 89.69 210 GLY B C 1
ATOM 4604 O O . GLY B 1 210 ? -8.688 -3.049 -15.625 1 89.69 210 GLY B O 1
ATOM 4605 N N . TYR B 1 211 ? -8.578 -1.515 -17.297 1 92.06 211 TYR B N 1
ATOM 4606 C CA . TYR B 1 211 ? -7.297 -0.975 -16.859 1 92.06 211 TYR B CA 1
ATOM 4607 C C . TYR B 1 211 ? -7.398 -0.406 -15.445 1 92.06 211 TYR B C 1
ATOM 4609 O O . TYR B 1 211 ? -6.68 -0.84 -14.547 1 92.06 211 TYR B O 1
ATOM 4617 N N . PRO B 1 212 ? -8.359 0.485 -15.172 1 94.69 212 PRO B N 1
ATOM 4618 C CA . PRO B 1 212 ? -8.422 1.013 -13.812 1 94.69 212 PRO B CA 1
ATOM 4619 C C . PRO B 1 212 ? -8.859 -0.036 -12.789 1 94.69 212 PRO B C 1
ATOM 4621 O O . PRO B 1 212 ? -8.445 0.015 -11.633 1 94.69 212 PRO B O 1
ATOM 4624 N N . ALA B 1 213 ? -9.656 -0.931 -13.203 1 94.94 213 ALA B N 1
ATOM 4625 C CA . ALA B 1 213 ? -10.062 -2 -12.289 1 94.94 213 ALA B CA 1
ATOM 4626 C C . ALA B 1 213 ? -8.867 -2.855 -11.883 1 94.94 213 ALA B C 1
ATOM 4628 O O . ALA B 1 213 ? -8.742 -3.242 -10.719 1 94.94 213 ALA B O 1
ATOM 4629 N N . ALA B 1 214 ? -8.047 -3.18 -12.898 1 93.38 214 ALA B N 1
ATOM 4630 C CA . ALA B 1 214 ? -6.812 -3.908 -12.602 1 93.38 214 ALA B CA 1
ATOM 4631 C C . ALA B 1 214 ? -5.938 -3.129 -11.625 1 93.38 214 ALA B C 1
ATOM 4633 O O . ALA B 1 214 ? -5.352 -3.709 -10.703 1 93.38 214 ALA B O 1
ATOM 4634 N N . CYS B 1 215 ? -5.898 -1.831 -11.789 1 95.19 215 CYS B N 1
ATOM 4635 C CA . CYS B 1 215 ? -5.121 -0.974 -10.906 1 95.19 215 CYS B CA 1
ATOM 4636 C C . CYS B 1 215 ? -5.68 -1.004 -9.492 1 95.19 215 CYS B C 1
ATOM 4638 O O . CYS B 1 215 ? -4.926 -0.921 -8.516 1 95.19 215 CYS B O 1
ATOM 4640 N N . VAL B 1 216 ? -7.008 -1.097 -9.359 1 96.25 216 VAL B N 1
ATOM 4641 C CA . VAL B 1 216 ? -7.629 -1.205 -8.039 1 96.25 216 VAL B CA 1
ATOM 4642 C C . VAL B 1 216 ? -7.168 -2.488 -7.359 1 96.25 216 VAL B C 1
ATOM 4644 O O . VAL B 1 216 ? -6.738 -2.463 -6.199 1 96.25 216 VAL B O 1
ATOM 4647 N N . LEU B 1 217 ? -7.113 -3.512 -8.055 1 93.44 217 LEU B N 1
ATOM 4648 C CA . LEU B 1 217 ? -6.828 -4.824 -7.492 1 93.44 217 LEU B CA 1
ATOM 4649 C C . LEU B 1 217 ? -5.344 -4.973 -7.172 1 93.44 217 LEU B C 1
ATOM 4651 O O . LEU B 1 217 ? -4.969 -5.688 -6.238 1 93.44 217 LEU B O 1
ATOM 4655 N N . MET B 1 218 ? -4.512 -4.363 -7.906 1 92.69 218 MET B N 1
ATOM 4656 C CA . MET B 1 218 ? -3.068 -4.41 -7.691 1 92.69 218 MET B CA 1
ATOM 4657 C C . MET B 1 218 ? -2.697 -3.779 -6.355 1 92.69 218 MET B C 1
ATOM 4659 O O . MET B 1 218 ? -1.74 -4.207 -5.707 1 92.69 218 MET B O 1
ATOM 4663 N N . GLY B 1 219 ? -3.465 -2.82 -5.93 1 91.06 219 GLY B N 1
ATOM 4664 C CA . GLY B 1 219 ? -3.119 -2.105 -4.711 1 91.06 219 GLY B CA 1
ATOM 4665 C C . GLY B 1 219 ? -2.004 -1.097 -4.91 1 91.06 219 GLY B C 1
ATOM 4666 O O . GLY B 1 219 ? -1.343 -1.088 -5.949 1 91.06 219 GLY B O 1
ATOM 4667 N N . PRO B 1 220 ? -1.755 -0.32 -3.945 1 91.25 220 PRO B N 1
ATOM 4668 C CA . PRO B 1 220 ? -0.819 0.797 -4.098 1 91.25 220 PRO B CA 1
ATOM 4669 C C . PRO B 1 220 ? 0.631 0.338 -4.23 1 91.25 220 PRO B C 1
ATOM 4671 O O . PRO B 1 220 ? 1.419 0.968 -4.938 1 91.25 220 PRO B O 1
ATOM 4674 N N . ARG B 1 221 ? 1.005 -0.68 -3.582 1 89.56 221 ARG B N 1
ATOM 4675 C CA . ARG B 1 221 ? 2.395 -1.123 -3.611 1 89.56 221 ARG B CA 1
ATOM 4676 C C . ARG B 1 221 ? 2.797 -1.575 -5.012 1 89.56 221 ARG B C 1
ATOM 4678 O O . ARG B 1 221 ? 3.842 -1.167 -5.523 1 89.56 221 ARG B O 1
ATOM 4685 N N . LEU B 1 222 ? 1.984 -2.408 -5.543 1 93.38 222 LEU B N 1
ATOM 4686 C CA . LEU B 1 222 ? 2.281 -2.898 -6.883 1 93.38 222 LEU B CA 1
ATOM 4687 C C . LEU B 1 222 ? 2.148 -1.783 -7.914 1 93.38 222 LEU B C 1
ATOM 4689 O O . LEU B 1 222 ? 2.936 -1.708 -8.859 1 93.38 222 LEU B O 1
ATOM 4693 N N . ARG B 1 223 ? 1.169 -0.929 -7.738 1 94.88 223 ARG B N 1
ATOM 4694 C CA . ARG B 1 223 ? 0.999 0.192 -8.656 1 94.88 223 ARG B CA 1
ATOM 4695 C C . ARG B 1 223 ? 2.24 1.077 -8.68 1 94.88 223 ARG B C 1
ATOM 4697 O O . ARG B 1 223 ? 2.693 1.495 -9.742 1 94.88 223 ARG B O 1
ATOM 4704 N N . ARG B 1 224 ? 2.713 1.316 -7.543 1 93 224 ARG B N 1
ATOM 4705 C CA . ARG B 1 224 ? 3.914 2.141 -7.469 1 93 224 ARG B CA 1
ATOM 4706 C C . ARG B 1 224 ? 5.09 1.459 -8.156 1 93 224 ARG B C 1
ATOM 4708 O O . ARG B 1 224 ? 5.824 2.094 -8.922 1 93 224 ARG B O 1
ATOM 4715 N N . ALA B 1 225 ? 5.297 0.184 -7.836 1 94.62 225 ALA B N 1
ATOM 4716 C CA . ALA B 1 225 ? 6.41 -0.557 -8.43 1 94.62 225 ALA B CA 1
ATOM 4717 C C . ALA B 1 225 ? 6.34 -0.533 -9.953 1 94.62 225 ALA B C 1
ATOM 4719 O O . ALA B 1 225 ? 7.34 -0.275 -10.617 1 94.62 225 ALA B O 1
ATOM 4720 N N . PHE B 1 226 ? 5.141 -0.684 -10.477 1 96.19 226 PHE B N 1
ATOM 4721 C CA . PHE B 1 226 ? 4.973 -0.789 -11.922 1 96.19 226 PHE B CA 1
ATOM 4722 C C . PHE B 1 226 ? 4.781 0.588 -12.547 1 96.19 226 PHE B C 1
ATOM 4724 O O . PHE B 1 226 ? 4.797 0.729 -13.773 1 96.19 226 PHE B O 1
ATOM 4731 N N . GLY B 1 227 ? 4.543 1.619 -11.695 1 94.81 227 GLY B N 1
ATOM 4732 C CA . GLY B 1 227 ? 4.359 2.977 -12.188 1 94.81 227 GLY B CA 1
ATOM 4733 C C . GLY B 1 227 ? 2.963 3.234 -12.719 1 94.81 227 GLY B C 1
ATOM 4734 O O . GLY B 1 227 ? 2.787 3.996 -13.672 1 94.81 227 GLY B O 1
ATOM 4735 N N . PHE B 1 228 ? 1.969 2.525 -12.227 1 95.44 228 PHE B N 1
ATOM 4736 C CA . PHE B 1 228 ? 0.588 2.705 -12.656 1 95.44 228 PHE B CA 1
ATOM 4737 C C . PHE B 1 228 ? -0.103 3.781 -11.828 1 95.44 228 PHE B C 1
ATOM 4739 O O . PHE B 1 228 ? 0.247 4 -10.664 1 95.44 228 PHE B O 1
ATOM 4746 N N . PRO B 1 229 ? -1.048 4.426 -12.367 1 94.06 229 PRO B N 1
ATOM 4747 C CA . PRO B 1 229 ? -1.72 5.52 -11.664 1 94.06 229 PRO B CA 1
ATOM 4748 C C . PRO B 1 229 ? -2.688 5.023 -10.594 1 94.06 229 PRO B C 1
ATOM 4750 O O . PRO B 1 229 ? -3.133 3.873 -10.641 1 94.06 229 PRO B O 1
ATOM 4753 N N . GLU B 1 230 ? -2.943 5.852 -9.609 1 93.94 230 GLU B N 1
ATOM 4754 C CA . GLU B 1 230 ? -3.992 5.582 -8.633 1 93.94 230 GLU B CA 1
ATOM 4755 C C . GLU B 1 230 ? -5.379 5.73 -9.25 1 93.94 230 GLU B C 1
ATOM 4757 O O . GLU B 1 230 ? -5.68 6.75 -9.875 1 93.94 230 GLU B O 1
ATOM 4762 N N . PRO B 1 231 ? -6.168 4.676 -9.141 1 95.62 231 PRO B N 1
ATOM 4763 C CA . PRO B 1 231 ? -7.504 4.734 -9.742 1 95.62 231 PRO B CA 1
ATOM 4764 C C . PRO B 1 231 ? -8.43 5.727 -9.031 1 95.62 231 PRO B C 1
ATOM 4766 O O . PRO B 1 231 ? -8.219 6.035 -7.855 1 95.62 231 PRO B O 1
ATOM 4769 N N . GLY B 1 232 ? -9.383 6.27 -9.781 1 95.38 232 GLY B N 1
ATOM 4770 C CA . GLY B 1 232 ? -10.367 7.156 -9.188 1 95.38 232 GLY B CA 1
ATOM 4771 C C . GLY B 1 232 ? -11.312 6.449 -8.234 1 95.38 232 GLY B C 1
ATOM 4772 O O . GLY B 1 232 ? -11.336 5.219 -8.18 1 95.38 232 GLY B O 1
ATOM 4773 N N . LEU B 1 233 ? -12.031 7.246 -7.52 1 97.56 233 LEU B N 1
ATOM 4774 C CA . LEU B 1 233 ? -12.914 6.723 -6.484 1 97.56 233 LEU B CA 1
ATOM 4775 C C . LEU B 1 233 ? -14.07 5.938 -7.098 1 97.56 233 LEU B C 1
ATOM 4777 O O . LEU B 1 233 ? -14.445 4.883 -6.586 1 97.56 233 LEU B O 1
ATOM 4781 N N . ALA B 1 234 ? -14.625 6.398 -8.156 1 97.06 234 ALA B N 1
ATOM 4782 C CA . ALA B 1 234 ? -15.781 5.762 -8.773 1 97.06 234 ALA B CA 1
ATOM 4783 C C . ALA B 1 234 ? -15.445 4.348 -9.242 1 97.06 234 ALA B C 1
ATOM 4785 O O . ALA B 1 234 ? -16.203 3.408 -9.008 1 97.06 234 ALA B O 1
ATOM 4786 N N . ILE B 1 235 ? -14.328 4.188 -9.922 1 96.81 235 ILE B N 1
ATOM 4787 C CA . ILE B 1 235 ? -13.938 2.877 -10.422 1 96.81 235 ILE B CA 1
ATOM 4788 C C . ILE B 1 235 ? -13.57 1.967 -9.25 1 96.81 235 ILE B C 1
ATOM 4790 O O . ILE B 1 235 ? -13.789 0.754 -9.312 1 96.81 235 ILE B O 1
ATOM 4794 N N . THR B 1 236 ? -12.992 2.525 -8.227 1 98 236 THR B N 1
ATOM 4795 C CA . THR B 1 236 ? -12.688 1.766 -7.016 1 98 236 THR B CA 1
ATOM 4796 C C . THR B 1 236 ? -13.969 1.196 -6.402 1 98 236 THR B C 1
ATOM 4798 O O . THR B 1 236 ? -14.047 -0.001 -6.125 1 98 236 THR B O 1
ATOM 4801 N N . VAL B 1 237 ? -14.977 2.033 -6.246 1 98.06 237 VAL B N 1
ATOM 4802 C CA . VAL B 1 237 ? -16.266 1.611 -5.699 1 98.06 237 VAL B CA 1
ATOM 4803 C C . VAL B 1 237 ? -16.891 0.552 -6.602 1 98.06 237 VAL B C 1
ATOM 4805 O O . VAL B 1 237 ? -17.359 -0.48 -6.125 1 98.06 237 VAL B O 1
ATOM 4808 N N . LEU B 1 238 ? -16.844 0.874 -7.871 1 97.44 238 LEU B N 1
ATOM 4809 C CA . LEU B 1 238 ? -17.438 -0.061 -8.82 1 97.44 238 LEU B CA 1
ATOM 4810 C C . LEU B 1 238 ? -16.766 -1.426 -8.734 1 97.44 238 LEU B C 1
ATOM 4812 O O . LEU B 1 238 ? -17.453 -2.453 -8.664 1 97.44 238 LEU B O 1
ATOM 4816 N N . THR B 1 239 ? -15.469 -1.472 -8.734 1 97.12 239 THR B N 1
ATOM 4817 C CA . THR B 1 239 ? -14.695 -2.707 -8.727 1 97.12 239 THR B CA 1
ATOM 4818 C C . THR B 1 239 ? -14.992 -3.525 -7.473 1 97.12 239 THR B C 1
ATOM 4820 O O . THR B 1 239 ? -15.359 -4.699 -7.562 1 97.12 239 THR B O 1
ATOM 4823 N N . TYR B 1 240 ? -14.906 -2.953 -6.332 1 98.06 240 TYR B N 1
ATOM 4824 C CA . TYR B 1 240 ? -15.109 -3.678 -5.086 1 98.06 240 TYR B CA 1
ATOM 4825 C C . TYR B 1 240 ? -16.578 -4.074 -4.922 1 98.06 240 TYR B C 1
ATOM 4827 O O . TYR B 1 240 ? -16.875 -5.129 -4.355 1 98.06 240 TYR B O 1
ATOM 4835 N N . SER B 1 241 ? -17.469 -3.199 -5.344 1 97.94 241 SER B N 1
ATOM 4836 C CA . SER B 1 241 ? -18.875 -3.539 -5.254 1 97.94 241 SER B CA 1
ATOM 4837 C C . SER B 1 241 ? -19.203 -4.754 -6.117 1 97.94 241 SER B C 1
ATOM 4839 O O . SER B 1 241 ? -19.984 -5.625 -5.707 1 97.94 241 SER B O 1
ATOM 4841 N N . LEU B 1 242 ? -18.641 -4.738 -7.355 1 96.81 242 LEU B N 1
ATOM 4842 C CA . LEU B 1 242 ? -18.859 -5.887 -8.227 1 96.81 242 LEU B CA 1
ATOM 4843 C C . LEU B 1 242 ? -18.312 -7.164 -7.598 1 96.81 242 LEU B C 1
ATOM 4845 O O . LEU B 1 242 ? -18.938 -8.227 -7.691 1 96.81 242 LEU B O 1
ATOM 4849 N N . LEU B 1 243 ? -17.203 -7.105 -6.977 1 97.62 243 LEU B N 1
ATOM 4850 C CA . LEU B 1 243 ? -16.625 -8.25 -6.293 1 97.62 243 LEU B CA 1
ATOM 4851 C C . LEU B 1 243 ? -17.5 -8.695 -5.121 1 97.62 243 LEU B C 1
ATOM 4853 O O . LEU B 1 243 ? -17.656 -9.891 -4.879 1 97.62 243 LEU B O 1
ATOM 4857 N N . LEU B 1 244 ? -18.016 -7.684 -4.398 1 98.19 244 LEU B N 1
ATOM 4858 C CA . LEU B 1 244 ? -18.891 -8.008 -3.279 1 98.19 244 LEU B CA 1
ATOM 4859 C C . LEU B 1 244 ? -20.172 -8.688 -3.768 1 98.19 244 LEU B C 1
ATOM 4861 O O . LEU B 1 244 ? -20.625 -9.656 -3.168 1 98.19 244 LEU B O 1
ATOM 4865 N N . VAL B 1 245 ? -20.766 -8.109 -4.785 1 97.75 245 VAL B N 1
ATOM 4866 C CA . VAL B 1 245 ? -21.969 -8.695 -5.367 1 97.75 245 VAL B CA 1
ATOM 4867 C C . VAL B 1 245 ? -21.688 -10.133 -5.789 1 97.75 245 VAL B C 1
ATOM 4869 O O . VAL B 1 245 ? -22.484 -11.039 -5.504 1 97.75 245 VAL B O 1
ATOM 4872 N N . ARG B 1 246 ? -20.578 -10.398 -6.445 1 96.94 246 ARG B N 1
ATOM 4873 C CA . ARG B 1 246 ? -20.203 -11.758 -6.828 1 96.94 246 ARG B CA 1
ATOM 4874 C C . ARG B 1 246 ? -20.094 -12.664 -5.602 1 96.94 246 ARG B C 1
ATOM 4876 O O . ARG B 1 246 ? -20.594 -13.789 -5.605 1 96.94 246 ARG B O 1
ATOM 4883 N N . LYS B 1 247 ? -19.375 -12.18 -4.672 1 97.56 247 LYS B N 1
ATOM 4884 C CA . LYS B 1 247 ? -19.203 -12.93 -3.43 1 97.56 247 LYS B CA 1
ATOM 4885 C C . LYS B 1 247 ? -20.547 -13.367 -2.855 1 97.56 247 LYS B C 1
ATOM 4887 O O . LYS B 1 247 ? -20.719 -14.539 -2.5 1 97.56 247 LYS B O 1
ATOM 4892 N N . LEU B 1 248 ? -21.516 -12.469 -2.811 1 97.44 248 LEU B N 1
ATOM 4893 C CA . LEU B 1 248 ? -22.828 -12.75 -2.242 1 97.44 248 LEU B CA 1
ATOM 4894 C C . LEU B 1 248 ? -23.625 -13.695 -3.143 1 97.44 248 LEU B C 1
ATOM 4896 O O . LEU B 1 248 ? -24.312 -14.594 -2.654 1 97.44 248 LEU B O 1
ATOM 4900 N N . ILE B 1 249 ? -23.5 -13.5 -4.402 1 96.62 249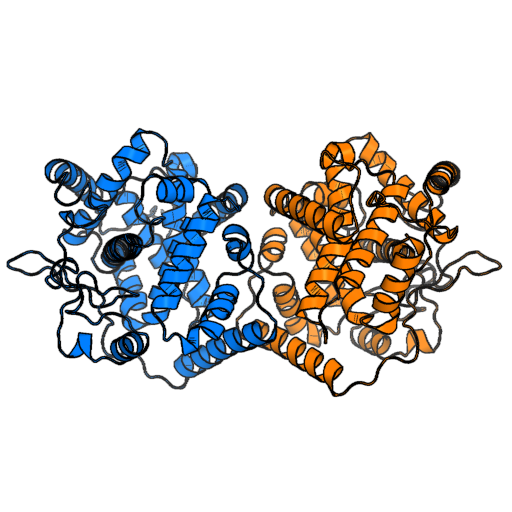 ILE B N 1
ATOM 4901 C CA . ILE B 1 249 ? -24.203 -14.359 -5.348 1 96.62 249 ILE B CA 1
ATOM 4902 C C . ILE B 1 249 ? -23.688 -15.789 -5.234 1 96.62 249 ILE B C 1
ATOM 4904 O O . ILE B 1 249 ? -24.469 -16.734 -5.148 1 96.62 249 ILE B O 1
ATOM 4908 N N . VAL B 1 250 ? -22.359 -15.969 -5.242 1 95.38 250 VAL B N 1
ATOM 4909 C CA . VAL B 1 250 ? -21.766 -17.297 -5.16 1 95.38 250 VAL B CA 1
ATOM 4910 C C . VAL B 1 250 ? -22.141 -17.953 -3.828 1 95.38 250 VAL B C 1
ATOM 4912 O O . VAL B 1 250 ? -22.438 -19.141 -3.775 1 95.38 250 VAL B O 1
ATOM 4915 N N . ARG B 1 251 ? -22.172 -17.172 -2.791 1 95.56 251 ARG B N 1
ATOM 4916 C CA . ARG B 1 251 ? -22.438 -17.703 -1.456 1 95.56 251 ARG B CA 1
ATOM 4917 C C . ARG B 1 251 ? -23.891 -18.141 -1.31 1 95.56 251 ARG B C 1
ATOM 4919 O O . ARG B 1 251 ? -24.172 -19.203 -0.759 1 95.56 251 ARG B O 1
ATOM 4926 N N . TYR B 1 252 ? -24.828 -17.406 -1.812 1 96 252 TYR B N 1
ATOM 4927 C CA . TYR B 1 252 ? -26.219 -17.609 -1.426 1 96 252 TYR B CA 1
ATOM 4928 C C . TYR B 1 252 ? -27.031 -18.156 -2.592 1 96 252 TYR B C 1
ATOM 4930 O O . TYR B 1 252 ? -28.062 -18.797 -2.389 1 96 252 TYR B O 1
ATOM 4938 N N . LEU B 1 253 ? -26.547 -17.891 -3.809 1 95.25 253 LEU B N 1
ATOM 4939 C CA . LEU B 1 253 ? -27.438 -18.188 -4.926 1 95.25 253 LEU B CA 1
ATOM 4940 C C . LEU B 1 253 ? -26.859 -19.312 -5.781 1 95.25 253 LEU B C 1
ATOM 4942 O O . LEU B 1 253 ? -27.578 -19.906 -6.598 1 95.25 253 LEU B O 1
ATOM 4946 N N . CYS B 1 254 ? -25.656 -19.578 -5.699 1 92.44 254 CYS B N 1
ATOM 4947 C CA . CYS B 1 254 ? -25.062 -20.625 -6.527 1 92.44 254 CYS B CA 1
ATOM 4948 C C . CYS B 1 254 ? -25.031 -21.953 -5.789 1 92.44 254 CYS B C 1
ATOM 4950 O O . CYS B 1 254 ? -24.859 -21.984 -4.57 1 92.44 254 CYS B O 1
ATOM 4952 N N . LEU B 1 255 ? -25.188 -23.031 -6.516 1 89 255 LEU B N 1
ATOM 4953 C CA . LEU B 1 255 ? -25.062 -24.391 -5.984 1 89 255 LEU B CA 1
ATOM 4954 C C . LEU B 1 255 ? -23.609 -24.844 -6.031 1 89 255 LEU B C 1
ATOM 4956 O O . LEU B 1 255 ? -22.797 -24.297 -6.789 1 89 255 LEU B O 1
ATOM 4960 N N . PRO B 1 256 ? -23.281 -25.797 -5.18 1 87.62 256 PRO B N 1
ATOM 4961 C CA . PRO B 1 256 ? -21.922 -26.328 -5.254 1 87.62 256 PRO B CA 1
ATOM 4962 C C . PRO B 1 256 ? -21.594 -26.906 -6.629 1 87.62 256 PRO B C 1
ATOM 4964 O O . PRO B 1 256 ? -22.484 -27.406 -7.328 1 87.62 256 PRO B O 1
ATOM 4967 N N . ARG B 1 257 ? -20.344 -26.75 -6.996 1 88.94 257 ARG B N 1
ATOM 4968 C CA . ARG B 1 257 ? -19.891 -27.312 -8.266 1 88.94 257 ARG B CA 1
ATOM 4969 C C . ARG B 1 257 ? -19.922 -28.828 -8.25 1 88.94 257 ARG B C 1
ATOM 4971 O O . ARG B 1 257 ? -19.453 -29.469 -7.305 1 88.94 257 ARG B O 1
ATOM 4978 N N . LEU B 1 258 ? -20.5 -29.391 -9.273 1 88.75 258 LEU B N 1
ATOM 4979 C CA . LEU B 1 258 ? -20.625 -30.844 -9.359 1 88.75 258 LEU B CA 1
ATOM 4980 C C . LEU B 1 258 ? -19.469 -31.453 -10.141 1 88.75 258 LEU B C 1
ATOM 4982 O O . LEU B 1 258 ? -19.125 -32.625 -9.945 1 88.75 258 LEU B O 1
ATOM 4986 N N . ALA B 1 259 ? -18.875 -30.719 -11.031 1 90.88 259 ALA B N 1
ATOM 4987 C CA . ALA B 1 259 ? -17.734 -31.188 -11.828 1 90.88 259 ALA B CA 1
ATOM 4988 C C . ALA B 1 259 ? -16.5 -30.328 -11.586 1 90.88 259 ALA B C 1
ATOM 4990 O O . ALA B 1 259 ? -16.609 -29.109 -11.414 1 90.88 259 ALA B O 1
ATOM 4991 N N . PRO B 1 260 ? -15.406 -31.016 -11.594 1 91.12 260 PRO B N 1
ATOM 4992 C CA . PRO B 1 260 ? -14.18 -30.25 -11.336 1 91.12 260 PRO B CA 1
ATOM 4993 C C . PRO B 1 260 ? -13.781 -29.359 -12.508 1 91.12 260 PRO B C 1
ATOM 4995 O O . PRO B 1 260 ? -14.07 -29.688 -13.656 1 91.12 260 PRO B O 1
ATOM 4998 N N . SER B 1 261 ? -13.227 -28.281 -12.195 1 89.12 261 SER B N 1
ATOM 4999 C CA . SER B 1 261 ? -12.578 -27.469 -13.219 1 89.12 261 SER B CA 1
ATOM 5000 C C . SER B 1 261 ? -11.25 -28.078 -13.648 1 89.12 261 SER B C 1
ATOM 5002 O O . SER B 1 261 ? -10.383 -28.344 -12.812 1 89.12 261 SER B O 1
ATOM 5004 N N . ILE B 1 262 ? -11.078 -28.312 -14.922 1 88.12 262 ILE B N 1
ATOM 5005 C CA . ILE B 1 262 ? -9.875 -28.953 -15.453 1 88.12 262 ILE B CA 1
ATOM 5006 C C . ILE B 1 262 ? -9.078 -27.953 -16.281 1 88.12 262 ILE B C 1
ATOM 5008 O O . ILE B 1 262 ? -9.602 -27.375 -17.234 1 88.12 262 ILE B O 1
ATOM 5012 N N . TYR B 1 263 ? -7.855 -27.766 -15.922 1 88.62 263 TYR B N 1
ATOM 5013 C CA . TYR B 1 263 ? -7.027 -26.766 -16.609 1 88.62 263 TYR B CA 1
ATOM 5014 C C . TYR B 1 263 ? -6.016 -27.453 -17.531 1 88.62 263 TYR B C 1
ATOM 5016 O O . TYR B 1 263 ? -5.574 -26.859 -18.516 1 88.62 263 TYR B O 1
ATOM 5024 N N . LEU B 1 264 ? -5.621 -28.656 -17.172 1 92.06 264 LEU B N 1
ATOM 5025 C CA . LEU B 1 264 ? -4.691 -29.438 -17.984 1 92.06 264 LEU B CA 1
ATOM 5026 C C . LEU B 1 264 ? -5.215 -30.859 -18.188 1 92.06 264 LEU B C 1
ATOM 5028 O O . LEU B 1 264 ? -5.879 -31.406 -17.297 1 92.06 264 LEU B O 1
ATOM 5032 N N . SER B 1 265 ? -4.836 -31.391 -19.328 1 92.12 265 SER B N 1
ATOM 5033 C CA . SER B 1 265 ? -5.148 -32.812 -19.578 1 92.12 265 SER B CA 1
ATOM 5034 C C . SER B 1 265 ? -4.117 -33.719 -18.922 1 92.12 265 SER B C 1
ATOM 5036 O O . SER B 1 265 ? -3.033 -33.281 -18.547 1 92.12 265 SER B O 1
ATOM 5038 N N . ASP B 1 266 ? -4.57 -34.938 -18.734 1 91.94 266 ASP B N 1
ATOM 5039 C CA . ASP B 1 266 ? -3.547 -35.938 -18.469 1 91.94 266 ASP B CA 1
ATOM 5040 C C . ASP B 1 266 ? -2.613 -36.094 -19.656 1 91.94 266 ASP B C 1
ATOM 5042 O O . ASP B 1 266 ? -2.98 -35.781 -20.797 1 91.94 266 ASP B O 1
ATOM 5046 N N . PRO B 1 267 ? -1.365 -36.531 -19.375 1 93.88 267 PRO B N 1
ATOM 5047 C CA . PRO B 1 267 ? -0.485 -36.781 -20.516 1 93.88 267 PRO B CA 1
ATOM 5048 C C . PRO B 1 267 ? -1.07 -37.781 -21.484 1 93.88 267 PRO B C 1
ATOM 5050 O O . PRO B 1 267 ? -1.61 -38.812 -21.062 1 93.88 267 PRO B O 1
ATOM 5053 N N . ASP B 1 268 ? -0.985 -37.406 -22.781 1 94.25 268 ASP B N 1
ATOM 5054 C CA . ASP B 1 268 ? -1.42 -38.344 -23.812 1 94.25 268 ASP B CA 1
ATOM 5055 C C . ASP B 1 268 ? -0.641 -39.656 -23.719 1 94.25 268 ASP B C 1
ATOM 5057 O O . ASP B 1 268 ? 0.581 -39.625 -23.562 1 94.25 268 ASP B O 1
ATOM 5061 N N . GLU B 1 269 ? -1.295 -40.75 -23.891 1 92.38 269 GLU B N 1
ATOM 5062 C CA . GLU B 1 269 ? -0.68 -42.062 -23.719 1 92.38 269 GLU B CA 1
ATOM 5063 C C . GLU B 1 269 ? 0.379 -42.312 -24.781 1 92.38 269 GLU B C 1
ATOM 5065 O O . GLU B 1 269 ? 1.402 -42.938 -24.516 1 92.38 269 GLU B O 1
ATOM 5070 N N . GLN B 1 270 ? 0.161 -41.844 -25.938 1 92.75 270 GLN B N 1
ATOM 5071 C CA . GLN B 1 270 ? 1.052 -42.125 -27.062 1 92.75 270 GLN B CA 1
ATOM 5072 C C . GLN B 1 270 ? 2.158 -41.062 -27.172 1 92.75 270 GLN B C 1
ATOM 5074 O O . GLN B 1 270 ? 3.334 -41.406 -27.297 1 92.75 270 GLN B O 1
ATOM 5079 N N . THR B 1 271 ? 1.807 -39.844 -27.016 1 92.56 271 THR B N 1
ATOM 5080 C CA . THR B 1 271 ? 2.76 -38.781 -27.312 1 92.56 271 THR B CA 1
ATOM 5081 C C . THR B 1 271 ? 3.336 -38.188 -26.031 1 92.56 271 THR B C 1
ATOM 5083 O O . THR B 1 271 ? 4.387 -37.531 -26.047 1 92.56 271 THR B O 1
ATOM 5086 N N . GLY B 1 272 ? 2.639 -38.344 -24.906 1 93.56 272 GLY B N 1
ATOM 5087 C CA . GLY B 1 272 ? 3.062 -37.781 -23.641 1 93.56 272 GLY B CA 1
ATOM 5088 C C . GLY B 1 272 ? 2.746 -36.281 -23.547 1 93.56 272 GLY B C 1
ATOM 5089 O O . GLY B 1 272 ? 3.051 -35.656 -22.531 1 93.56 272 GLY B O 1
ATOM 5090 N N . ARG B 1 273 ? 2.094 -35.781 -24.562 1 95.56 273 ARG B N 1
ATOM 5091 C CA . ARG B 1 273 ? 1.806 -34.344 -24.594 1 95.56 273 ARG B CA 1
ATOM 5092 C C . ARG B 1 273 ? 0.625 -34 -23.688 1 95.56 273 ARG B C 1
ATOM 5094 O O . ARG B 1 273 ? -0.303 -34.812 -23.547 1 95.56 273 ARG B O 1
ATOM 5101 N N . ILE B 1 274 ? 0.696 -32.844 -23.062 1 95.94 274 ILE B N 1
ATOM 5102 C CA . ILE B 1 274 ? -0.334 -32.344 -22.156 1 95.94 274 ILE B CA 1
ATOM 5103 C C . ILE B 1 274 ? -1.002 -31.125 -22.781 1 95.94 274 ILE B C 1
ATOM 5105 O O . ILE B 1 274 ? -0.323 -30.234 -23.281 1 95.94 274 ILE B O 1
ATOM 5109 N N . LYS B 1 275 ? -2.26 -31.109 -22.844 1 94.38 275 LYS B N 1
ATOM 5110 C CA . LYS B 1 275 ? -3.018 -30 -23.406 1 94.38 275 LYS B CA 1
ATOM 5111 C C . LYS B 1 275 ? -3.518 -29.062 -22.328 1 94.38 275 LYS B C 1
ATOM 5113 O O . LYS B 1 275 ? -3.834 -29.484 -21.219 1 94.38 275 LYS B O 1
ATOM 5118 N N . SER B 1 276 ? -3.531 -27.844 -22.656 1 91.56 276 SER B N 1
ATOM 5119 C CA . SER B 1 276 ? -4.098 -26.828 -21.781 1 91.56 276 SER B CA 1
ATOM 5120 C C . SER B 1 276 ? -5.52 -26.469 -22.188 1 91.56 276 SER B C 1
ATOM 5122 O O . SER B 1 276 ? -5.84 -26.438 -23.375 1 91.56 276 SER B O 1
ATOM 5124 N N . TYR B 1 277 ? -6.383 -26.156 -21.203 1 87.19 277 TYR B N 1
ATOM 5125 C CA . TYR B 1 277 ? -7.77 -25.828 -21.5 1 87.19 277 TYR B CA 1
ATOM 5126 C C . TYR B 1 277 ? -8.086 -24.391 -21.141 1 87.19 277 TYR B C 1
ATOM 5128 O O . TYR B 1 277 ? -9.25 -23.969 -21.172 1 87.19 277 TYR B O 1
ATOM 5136 N N . HIS B 1 278 ? -7.141 -23.703 -20.703 1 81.81 278 HIS B N 1
ATOM 5137 C CA . HIS B 1 278 ? -7.273 -22.281 -20.391 1 81.81 278 HIS B CA 1
ATOM 5138 C C . HIS B 1 278 ? -6.129 -21.469 -20.984 1 81.81 278 HIS B C 1
ATOM 5140 O O . HIS B 1 278 ? -5.004 -21.953 -21.078 1 81.81 278 HIS B O 1
ATOM 5146 N N . TYR B 1 279 ? -6.551 -20.359 -21.516 1 79.31 279 TYR B N 1
ATOM 5147 C CA . TYR B 1 279 ? -5.527 -19.469 -22.062 1 79.31 279 TYR B CA 1
ATOM 5148 C C . TYR B 1 279 ? -5.91 -18.016 -21.875 1 79.31 279 TYR B C 1
ATOM 5150 O O . TYR B 1 279 ? -7.09 -17.688 -21.719 1 79.31 279 TYR B O 1
ATOM 5158 N N . MET B 1 280 ? -5.004 -17.172 -21.688 1 70.62 280 MET B N 1
ATOM 5159 C CA . MET B 1 280 ? -5.254 -15.742 -21.5 1 70.62 280 MET B CA 1
ATOM 5160 C C . MET B 1 280 ? -5.336 -15.023 -22.844 1 70.62 280 MET B C 1
ATOM 5162 O O . MET B 1 280 ? -6.383 -14.477 -23.188 1 70.62 280 MET B O 1
ATOM 5166 N N . LYS B 1 281 ? -4.227 -14.906 -23.594 1 73.62 281 LYS B N 1
ATOM 5167 C CA . LYS B 1 281 ? -4.172 -14.109 -24.812 1 73.62 281 LYS B CA 1
ATOM 5168 C C . LYS B 1 281 ? -4.129 -15 -26.047 1 73.62 281 LYS B C 1
ATOM 5170 O O . LYS B 1 281 ? -5.109 -15.086 -26.797 1 73.62 281 LYS B O 1
ATOM 5175 N N . GLU B 1 282 ? -3.094 -15.711 -26.156 1 82.44 282 GLU B N 1
ATOM 5176 C CA . GLU B 1 282 ? -2.9 -16.641 -27.266 1 82.44 282 GLU B CA 1
ATOM 5177 C C . GLU B 1 282 ? -3.064 -18.078 -26.812 1 82.44 282 GLU B C 1
ATOM 5179 O O . GLU B 1 282 ? -2.604 -18.453 -25.734 1 82.44 282 GLU B O 1
ATOM 5184 N N . PRO B 1 283 ? -3.797 -18.812 -27.578 1 88.38 283 PRO B N 1
ATOM 5185 C CA . PRO B 1 283 ? -4.156 -20.172 -27.141 1 88.38 283 PRO B CA 1
ATOM 5186 C C . PRO B 1 283 ? -3.014 -21.172 -27.328 1 88.38 283 PRO B C 1
ATOM 5188 O O . PRO B 1 283 ? -3.17 -22.172 -28.031 1 88.38 283 PRO B O 1
ATOM 5191 N N . PHE B 1 284 ? -1.971 -20.938 -26.656 1 88.69 284 PHE B N 1
ATOM 5192 C CA . PHE B 1 284 ? -0.857 -21.875 -26.656 1 88.69 284 PHE B CA 1
ATOM 5193 C C . PHE B 1 284 ? -1.256 -23.188 -25.984 1 88.69 284 PHE B C 1
ATOM 5195 O O . PHE B 1 284 ? -1.794 -23.188 -24.875 1 88.69 284 PHE B O 1
ATOM 5202 N N . TYR B 1 285 ? -1.019 -24.344 -26.719 1 93.12 285 TYR B N 1
ATOM 5203 C CA . TYR B 1 285 ? -1.161 -25.703 -26.203 1 93.12 285 TYR B CA 1
ATOM 5204 C C . TYR B 1 285 ? -2.631 -26.062 -26.031 1 93.12 285 TYR B C 1
ATOM 5206 O O . TYR B 1 285 ? -2.959 -27.016 -25.312 1 93.12 285 TYR B O 1
ATOM 5214 N N . VAL B 1 286 ? -3.553 -25.25 -26.531 1 91.62 286 VAL B N 1
ATOM 5215 C CA . VAL B 1 286 ? -4.988 -25.469 -26.391 1 91.62 286 VAL B CA 1
ATOM 5216 C C . VAL B 1 286 ? -5.523 -26.172 -27.641 1 91.62 286 VAL B C 1
ATOM 5218 O O . VAL B 1 286 ? -5.328 -25.688 -28.766 1 91.62 286 VAL B O 1
ATOM 5221 N N . PRO B 1 287 ? -6.168 -27.266 -27.438 1 91.81 287 PRO B N 1
ATOM 5222 C CA . PRO B 1 287 ? -6.723 -27.953 -28.594 1 91.81 287 PRO B CA 1
ATOM 5223 C C . PRO B 1 287 ? -7.938 -27.25 -29.188 1 91.81 287 PRO B C 1
ATOM 5225 O O . PRO B 1 287 ? -8.75 -26.688 -28.453 1 91.81 287 PRO B O 1
ATOM 5228 N N . PRO B 1 288 ? -8.016 -27.234 -30.469 1 91.25 288 PRO B N 1
ATOM 5229 C CA . PRO B 1 288 ? -9.125 -26.547 -31.125 1 91.25 288 PRO B CA 1
ATOM 5230 C C . PRO B 1 288 ? -10.406 -27.375 -31.141 1 91.25 288 PRO B C 1
ATOM 5232 O O . PRO B 1 288 ? -11.008 -27.578 -32.188 1 91.25 288 PRO B O 1
ATOM 5235 N N . THR B 1 289 ? -10.812 -27.797 -30.031 1 88.75 289 THR B N 1
ATOM 5236 C CA . THR B 1 289 ? -12.086 -28.516 -29.938 1 88.75 289 THR B CA 1
ATOM 5237 C C . THR B 1 289 ? -13.258 -27.547 -29.984 1 88.75 289 THR B C 1
ATOM 5239 O O . THR B 1 289 ? -13.078 -26.328 -29.844 1 88.75 289 THR B O 1
ATOM 5242 N N . PHE B 1 290 ? -14.422 -28.109 -30.297 1 85.88 290 PHE B N 1
ATOM 5243 C CA . PHE B 1 290 ? -15.617 -27.266 -30.391 1 85.88 290 PHE B CA 1
ATOM 5244 C C . PHE B 1 290 ? -15.836 -26.5 -29.094 1 85.88 290 PHE B C 1
ATOM 5246 O O . PHE B 1 290 ? -16.094 -25.297 -29.109 1 85.88 290 PHE B O 1
ATOM 5253 N N . TRP B 1 291 ? -15.664 -27.156 -28.016 1 81.88 291 TRP B N 1
ATOM 5254 C CA . TRP B 1 291 ? -15.922 -26.547 -26.719 1 81.88 291 TRP B CA 1
ATOM 5255 C C . TRP B 1 291 ? -14.883 -25.469 -26.406 1 81.88 291 TRP B C 1
ATOM 5257 O O . TRP B 1 291 ? -15.195 -24.453 -25.797 1 81.88 291 TRP B O 1
ATOM 5267 N N . GLN B 1 292 ? -13.703 -25.703 -26.797 1 84.69 292 GLN B N 1
ATOM 5268 C CA . GLN B 1 292 ? -12.648 -24.734 -26.516 1 84.69 292 GLN B CA 1
ATOM 5269 C C . GLN B 1 292 ? -12.781 -23.5 -27.406 1 84.69 292 GLN B C 1
ATOM 5271 O O . GLN B 1 292 ? -12.359 -22.406 -27.016 1 84.69 292 GLN B O 1
ATOM 5276 N N . ARG B 1 293 ? -13.344 -23.641 -28.469 1 85.62 293 ARG B N 1
ATOM 5277 C CA . ARG B 1 293 ? -13.445 -22.547 -29.422 1 85.62 293 ARG B CA 1
ATOM 5278 C C . ARG B 1 293 ? -14.703 -21.719 -29.172 1 85.62 293 ARG B C 1
ATOM 5280 O O . ARG B 1 293 ? -14.742 -20.531 -29.453 1 85.62 293 ARG B O 1
ATOM 5287 N N . TRP B 1 294 ? -15.711 -22.406 -28.562 1 82.94 294 TRP B N 1
ATOM 5288 C CA . TRP B 1 294 ? -16.984 -21.688 -28.531 1 82.94 294 TRP B CA 1
ATOM 5289 C C . TRP B 1 294 ? -17.547 -21.609 -27.125 1 82.94 294 TRP B C 1
ATOM 5291 O O . TRP B 1 294 ? -18.75 -21.438 -26.938 1 82.94 294 TRP B O 1
ATOM 5301 N N . ASN B 1 295 ? -16.719 -21.797 -26.125 1 79.44 295 ASN B N 1
ATOM 5302 C CA . ASN B 1 295 ? -17.156 -21.531 -24.766 1 79.44 295 ASN B CA 1
ATOM 5303 C C . ASN B 1 295 ? -17.297 -20.031 -24.484 1 79.44 295 ASN B C 1
ATOM 5305 O O . ASN B 1 295 ? -16.859 -19.219 -25.297 1 79.44 295 ASN B O 1
ATOM 5309 N N . PRO B 1 296 ? -18.031 -19.656 -23.469 1 75.94 296 PRO B N 1
ATOM 5310 C CA . PRO B 1 296 ? -18.281 -18.25 -23.203 1 75.94 296 PRO B CA 1
ATOM 5311 C C . PRO B 1 296 ? -17 -17.406 -23.141 1 75.94 296 PRO B C 1
ATOM 5313 O O . PRO B 1 296 ? -16.969 -16.297 -23.672 1 75.94 296 PRO B O 1
ATOM 5316 N N . GLU B 1 297 ? -16.016 -17.953 -22.609 1 74.62 297 GLU B N 1
ATOM 5317 C CA . GLU B 1 297 ? -14.75 -17.234 -22.531 1 74.62 297 GLU B CA 1
ATOM 5318 C C . GLU B 1 297 ? -14.133 -17.047 -23.906 1 74.62 297 GLU B C 1
ATOM 5320 O O . GLU B 1 297 ? -13.594 -15.977 -24.219 1 74.62 297 GLU B O 1
ATOM 5325 N N . ALA B 1 298 ? -14.203 -18.031 -24.688 1 78.06 298 ALA B N 1
ATOM 5326 C CA . ALA B 1 298 ? -13.672 -17.969 -26.047 1 78.06 298 ALA B CA 1
ATOM 5327 C C . ALA B 1 298 ? -14.438 -16.953 -26.891 1 78.06 298 ALA B C 1
ATOM 5329 O O . ALA B 1 298 ? -13.852 -16.25 -27.719 1 78.06 298 ALA B O 1
ATOM 5330 N N . ILE B 1 299 ? -15.664 -16.875 -26.641 1 79.56 299 ILE B N 1
ATOM 5331 C CA . ILE B 1 299 ? -16.5 -15.93 -27.375 1 79.56 299 ILE B CA 1
ATOM 5332 C C . ILE B 1 299 ? -16.078 -14.5 -27.016 1 79.56 299 ILE B C 1
ATOM 5334 O O . ILE B 1 299 ? -15.969 -13.641 -27.891 1 79.56 299 ILE B O 1
ATOM 5338 N N . ILE B 1 300 ? -15.852 -14.336 -25.781 1 76.69 300 ILE B N 1
ATOM 5339 C CA . ILE B 1 300 ? -15.422 -13.016 -25.328 1 76.69 300 ILE B CA 1
ATOM 5340 C C . ILE B 1 300 ? -14.07 -12.68 -25.953 1 76.69 300 ILE B C 1
ATOM 5342 O O . ILE B 1 300 ? -13.852 -11.555 -26.406 1 76.69 300 ILE B O 1
ATOM 5346 N N . THR B 1 301 ? -13.234 -13.641 -26.016 1 76.19 301 THR B N 1
ATOM 5347 C CA . THR B 1 301 ? -11.922 -13.453 -26.625 1 76.19 301 THR B CA 1
ATOM 5348 C C . THR B 1 301 ? -12.055 -13.125 -28.109 1 76.19 301 THR B C 1
ATOM 5350 O O . THR B 1 301 ? -11.367 -12.234 -28.625 1 76.19 301 THR B O 1
ATOM 5353 N N . TRP B 1 302 ? -12.945 -13.797 -28.719 1 77.94 302 TRP B N 1
ATOM 5354 C CA . TRP B 1 302 ? -13.164 -13.586 -30.156 1 77.94 302 TRP B CA 1
ATOM 5355 C C . TRP B 1 302 ? -13.727 -12.188 -30.406 1 77.94 302 TRP B C 1
ATOM 5357 O O . TRP B 1 302 ? -13.305 -11.508 -31.344 1 77.94 302 TRP B O 1
ATOM 5367 N N . LEU B 1 303 ? -14.547 -11.812 -29.516 1 75.5 303 LEU B N 1
ATOM 5368 C CA . LEU B 1 303 ? -15.156 -10.492 -29.656 1 75.5 303 LEU B CA 1
ATOM 5369 C C . LEU B 1 303 ? -14.125 -9.391 -29.422 1 75.5 303 LEU B C 1
ATOM 5371 O O . LEU B 1 303 ? -14.273 -8.273 -29.922 1 75.5 303 LEU B O 1
ATOM 5375 N N . SER B 1 304 ? -13.078 -9.758 -28.781 1 75.88 304 SER B N 1
ATOM 5376 C CA . SER B 1 304 ? -12.039 -8.789 -28.453 1 75.88 304 SER B CA 1
ATOM 5377 C C . SER B 1 304 ? -10.945 -8.773 -29.516 1 75.88 304 SER B C 1
ATOM 5379 O O . SER B 1 304 ? -9.977 -8.016 -29.422 1 75.88 304 SER B O 1
ATOM 5381 N N . GLY B 1 305 ? -11.102 -9.602 -30.484 1 74.31 305 GLY B N 1
ATOM 5382 C CA . GLY B 1 305 ? -10.117 -9.688 -31.547 1 74.31 305 GLY B CA 1
ATOM 5383 C C . GLY B 1 305 ? -8.992 -10.656 -31.25 1 74.31 305 GLY B C 1
ATOM 5384 O O . GLY B 1 305 ? -7.941 -10.617 -31.891 1 74.31 305 GLY B O 1
ATOM 5385 N N . GLY B 1 306 ? -9.219 -11.445 -30.188 1 78.12 306 GLY B N 1
ATOM 5386 C CA . GLY B 1 306 ? -8.211 -12.422 -29.844 1 78.12 306 GLY B CA 1
ATOM 5387 C C . GLY B 1 306 ? -8.25 -13.664 -30.719 1 78.12 306 GLY B C 1
ATOM 5388 O O . GLY B 1 306 ? -9.109 -13.781 -31.594 1 78.12 306 GLY B O 1
ATOM 5389 N N . LEU B 1 307 ? -7.32 -14.5 -30.484 1 83.81 307 LEU B N 1
ATOM 5390 C CA . LEU B 1 307 ? -7.215 -15.727 -31.266 1 83.81 307 LEU B CA 1
ATOM 5391 C C . LEU B 1 307 ? -7.992 -16.859 -30.609 1 83.81 307 LEU B C 1
ATOM 5393 O O . LEU B 1 307 ? -7.988 -17 -29.391 1 83.81 307 LEU B O 1
ATOM 5397 N N . LEU B 1 308 ? -8.695 -17.562 -31.391 1 86.69 308 LEU B N 1
ATOM 5398 C CA . LEU B 1 308 ? -9.344 -18.766 -30.906 1 86.69 308 LEU B CA 1
ATOM 5399 C C . LEU B 1 308 ? -8.422 -19.969 -31.047 1 86.69 308 LEU B C 1
ATOM 5401 O O . LEU B 1 308 ? -7.52 -19.984 -31.891 1 86.69 308 LEU B O 1
ATOM 5405 N N . PRO B 1 309 ? -8.703 -20.953 -30.125 1 87.94 309 PRO B N 1
ATOM 5406 C CA . PRO B 1 309 ? -7.902 -22.156 -30.297 1 87.94 309 PRO B CA 1
ATOM 5407 C C . PRO B 1 309 ? -7.953 -22.688 -31.734 1 87.94 309 PRO B C 1
ATOM 5409 O O . PRO B 1 309 ? -9.031 -22.797 -32.312 1 87.94 309 PRO B O 1
ATOM 5412 N N . GLY B 1 310 ? -6.809 -23 -32.219 1 86.06 310 GLY B N 1
ATOM 5413 C CA . GLY B 1 310 ? -6.719 -23.406 -33.594 1 86.06 310 GLY B CA 1
ATOM 5414 C C . GLY B 1 310 ? -6.242 -22.297 -34.531 1 86.06 310 GLY B C 1
ATOM 5415 O O . GLY B 1 310 ? -5.754 -22.562 -35.625 1 86.06 310 GLY B O 1
ATOM 5416 N N . ASP B 1 311 ? -6.434 -21.156 -34.031 1 84.88 311 ASP B N 1
ATOM 5417 C CA . ASP B 1 311 ? -5.918 -20.016 -34.781 1 84.88 311 ASP B CA 1
ATOM 5418 C C . ASP B 1 311 ? -4.43 -19.812 -34.5 1 84.88 311 ASP B C 1
ATOM 5420 O O . ASP B 1 311 ? -3.879 -20.391 -33.562 1 84.88 311 ASP B O 1
ATOM 5424 N N . GLY B 1 312 ? -3.615 -19.047 -35.375 1 84.75 312 GLY B N 1
ATOM 5425 C CA . GLY B 1 312 ? -2.227 -18.672 -35.156 1 84.75 312 GLY B CA 1
ATOM 5426 C C . GLY B 1 312 ? -1.244 -19.656 -35.781 1 84.75 312 GLY B C 1
ATOM 5427 O O . GLY B 1 312 ? -0.033 -19.422 -35.75 1 84.75 312 GLY B O 1
ATOM 5428 N N . GLY B 1 313 ? -1.81 -20.844 -36.219 1 85.69 313 GLY B N 1
ATOM 5429 C CA . GLY B 1 313 ? -0.95 -21.766 -36.969 1 85.69 313 GLY B CA 1
ATOM 5430 C C . GLY B 1 313 ? -0.232 -22.766 -36.062 1 85.69 313 GLY B C 1
ATOM 5431 O O . GLY B 1 313 ? -0.615 -22.953 -34.906 1 85.69 313 GLY B O 1
ATOM 5432 N N . PRO B 1 314 ? 0.719 -23.453 -36.531 1 86.62 314 PRO B N 1
ATOM 5433 C CA . PRO B 1 314 ? 1.434 -24.516 -35.844 1 86.62 314 PRO B CA 1
ATOM 5434 C C . PRO B 1 314 ? 2.25 -24 -34.656 1 86.62 314 PRO B C 1
ATOM 5436 O O . PRO B 1 314 ? 2.584 -24.766 -33.75 1 86.62 314 PRO B O 1
ATOM 5439 N N . SER B 1 315 ? 2.496 -22.766 -34.656 1 86.94 315 SER B N 1
ATOM 5440 C CA . SER B 1 315 ? 3.305 -22.188 -33.594 1 86.94 315 SER B CA 1
ATOM 5441 C C . SER B 1 315 ? 2.574 -22.234 -32.281 1 86.94 315 SER B C 1
ATOM 5443 O O . SER B 1 315 ? 3.201 -22.141 -31.203 1 86.94 315 SER B O 1
ATOM 5445 N N . MET B 1 316 ? 1.268 -22.359 -32.25 1 90.69 316 MET B N 1
ATOM 5446 C CA . MET B 1 316 ? 0.469 -22.391 -31.031 1 90.69 316 MET B CA 1
ATOM 5447 C C . MET B 1 316 ? 0.519 -23.766 -30.375 1 90.69 316 MET B C 1
ATOM 5449 O O . MET B 1 316 ? 0.141 -23.906 -29.203 1 90.69 316 MET B O 1
ATOM 5453 N N . LYS B 1 317 ? 1.023 -24.766 -31.047 1 92.44 317 LYS B N 1
ATOM 5454 C CA . LYS B 1 317 ? 1.179 -26.125 -30.531 1 92.44 317 LYS B CA 1
ATOM 5455 C C . LYS B 1 317 ? -0.129 -26.641 -29.938 1 92.44 317 LYS B C 1
ATOM 5457 O O . LYS B 1 317 ? -0.163 -27.078 -28.781 1 92.44 317 LYS B O 1
ATOM 5462 N N . SER B 1 318 ? -1.132 -26.719 -30.781 1 92.38 318 SER B N 1
ATOM 5463 C CA . SER B 1 318 ? -2.475 -27.094 -30.359 1 92.38 318 SER B CA 1
ATOM 5464 C C . SER B 1 318 ? -2.518 -28.547 -29.891 1 92.38 318 SER B C 1
ATOM 5466 O O . SER B 1 318 ? -3.484 -28.969 -29.266 1 92.38 318 SER B O 1
ATOM 5468 N N . GLU B 1 319 ? -1.459 -29.328 -30.188 1 91.94 319 GLU B N 1
ATOM 5469 C CA . GLU B 1 319 ? -1.375 -30.734 -29.781 1 91.94 319 GLU B CA 1
ATOM 5470 C C . GLU B 1 319 ? -0.932 -30.859 -28.328 1 91.94 319 GLU B C 1
ATOM 5472 O O . GLU B 1 319 ? -0.918 -31.953 -27.766 1 91.94 319 GLU B O 1
ATOM 5477 N N . GLY B 1 320 ? -0.616 -29.766 -27.703 1 94.31 320 GLY B N 1
ATOM 5478 C CA . GLY B 1 320 ? -0.142 -29.797 -26.328 1 94.31 320 GLY B CA 1
ATOM 5479 C C . GLY B 1 320 ? 1.358 -29.609 -26.203 1 94.31 320 GLY B C 1
ATOM 5480 O O . GLY B 1 320 ? 2.035 -29.328 -27.203 1 94.31 320 GLY B O 1
ATOM 5481 N N . PHE B 1 321 ? 1.86 -29.719 -25.062 1 94.88 321 PHE B N 1
ATOM 5482 C CA . PHE B 1 321 ? 3.283 -29.484 -24.859 1 94.88 321 PHE B CA 1
ATOM 5483 C C . PHE B 1 321 ? 3.947 -30.688 -24.203 1 94.88 321 PHE B C 1
ATOM 5485 O O . PHE B 1 321 ? 3.285 -31.469 -23.516 1 94.88 321 PHE B O 1
ATOM 5492 N N . LEU B 1 322 ? 5.152 -30.859 -24.547 1 94.56 322 LEU B N 1
ATOM 5493 C CA . LEU B 1 322 ? 6.094 -31.609 -23.719 1 94.56 322 LEU B CA 1
ATOM 5494 C C . LEU B 1 322 ? 6.91 -30.688 -22.844 1 94.56 322 LEU B C 1
ATOM 5496 O O . LEU B 1 322 ? 7.031 -29.484 -23.125 1 94.56 322 LEU B O 1
ATOM 5500 N N . PHE B 1 323 ? 7.379 -31.141 -21.766 1 94.31 323 PHE B N 1
ATOM 5501 C CA . PHE B 1 323 ? 8.102 -30.266 -20.859 1 94.31 323 PHE B CA 1
ATOM 5502 C C . PHE B 1 323 ? 9.344 -29.688 -21.531 1 94.31 323 PHE B C 1
ATOM 5504 O O . PHE B 1 323 ? 9.758 -28.562 -21.219 1 94.31 323 PHE B O 1
ATOM 5511 N N . GLU B 1 324 ? 9.898 -30.375 -22.484 1 92.25 324 GLU B N 1
ATOM 5512 C CA . GLU B 1 324 ? 11.062 -29.906 -23.234 1 92.25 324 GLU B CA 1
ATOM 5513 C C . GLU B 1 324 ? 10.695 -28.734 -24.141 1 92.25 324 GLU B C 1
ATOM 5515 O O . GLU B 1 324 ? 11.578 -28.031 -24.641 1 92.25 324 GLU B O 1
ATOM 5520 N N . ASP B 1 325 ? 9.383 -28.609 -24.391 1 91.62 325 ASP B N 1
ATOM 5521 C CA . ASP B 1 325 ? 8.906 -27.5 -25.234 1 91.62 325 ASP B CA 1
ATOM 5522 C C . ASP B 1 325 ? 8.852 -26.203 -24.453 1 91.62 325 ASP B C 1
ATOM 5524 O O . ASP B 1 325 ? 8.727 -25.125 -25.031 1 91.62 325 ASP B O 1
ATOM 5528 N N . LEU B 1 326 ? 8.922 -26.266 -23.125 1 92.81 326 LEU B N 1
ATOM 5529 C CA . LEU B 1 326 ? 8.711 -25.094 -22.281 1 92.81 326 LEU B CA 1
ATOM 5530 C C . LEU B 1 326 ? 10.016 -24.328 -22.094 1 92.81 326 LEU B C 1
ATOM 5532 O O . LEU B 1 326 ? 11.086 -24.922 -21.953 1 92.81 326 LEU B O 1
ATOM 5536 N N . GLY B 1 327 ? 9.875 -23.016 -22.141 1 87.69 327 GLY B N 1
ATOM 5537 C CA . GLY B 1 327 ? 11.023 -22.141 -22 1 87.69 327 GLY B CA 1
ATOM 5538 C C . GLY B 1 327 ? 11.211 -21.219 -23.203 1 87.69 327 GLY B C 1
ATOM 5539 O O . GLY B 1 327 ? 10.438 -21.266 -24.156 1 87.69 327 GLY B O 1
ATOM 5540 N N . PRO B 1 328 ? 12.172 -20.406 -23.047 1 86.19 328 PRO B N 1
ATOM 5541 C CA . PRO B 1 328 ? 12.484 -19.531 -24.172 1 86.19 328 PRO B CA 1
ATOM 5542 C C . PRO B 1 328 ? 12.891 -20.297 -25.438 1 86.19 328 PRO B C 1
ATOM 5544 O O . PRO B 1 328 ? 13.312 -21.453 -25.344 1 86.19 328 PRO B O 1
ATOM 5547 N N . ASP B 1 329 ? 12.719 -19.672 -26.516 1 81.75 329 ASP B N 1
ATOM 5548 C CA . ASP B 1 329 ? 12.945 -20.312 -27.812 1 81.75 329 ASP B CA 1
ATOM 5549 C C . ASP B 1 329 ? 14.336 -20.953 -27.875 1 81.75 329 ASP B C 1
ATOM 5551 O O . ASP B 1 329 ? 14.516 -22.016 -28.453 1 81.75 329 ASP B O 1
ATOM 5555 N N . LYS B 1 330 ? 15.305 -20.297 -27.281 1 84.62 330 LYS B N 1
ATOM 5556 C CA . LYS B 1 330 ? 16.688 -20.734 -27.375 1 84.62 330 LYS B CA 1
ATOM 5557 C C . LYS B 1 330 ? 16.891 -22.062 -26.625 1 84.62 330 LYS B C 1
ATOM 5559 O O . LYS B 1 330 ? 17.875 -22.766 -26.875 1 84.62 330 LYS B O 1
ATOM 5564 N N . VAL B 1 331 ? 15.969 -22.422 -25.75 1 87.94 331 VAL B N 1
ATOM 5565 C CA . VAL B 1 331 ? 16.188 -23.609 -24.922 1 87.94 331 VAL B CA 1
ATOM 5566 C C . VAL B 1 331 ? 15.164 -24.672 -25.281 1 87.94 331 VAL B C 1
ATOM 5568 O O . VAL B 1 331 ? 15.227 -25.797 -24.766 1 87.94 331 VAL B O 1
ATOM 5571 N N . VAL B 1 332 ? 14.258 -24.391 -26.172 1 87.44 332 VAL B N 1
ATOM 5572 C CA . VAL B 1 332 ? 13.242 -25.359 -26.562 1 87.44 332 VAL B CA 1
ATOM 5573 C C . VAL B 1 332 ? 13.914 -26.578 -27.203 1 87.44 332 VAL B C 1
ATOM 5575 O O . VAL B 1 332 ? 14.781 -26.438 -28.062 1 87.44 332 VAL B O 1
ATOM 5578 N N . GLY B 1 333 ? 13.555 -27.672 -26.734 1 87.75 333 GLY B N 1
ATOM 5579 C CA . GLY B 1 333 ? 14.109 -28.906 -27.25 1 87.75 333 GLY B CA 1
ATOM 5580 C C . GLY B 1 333 ? 15.5 -29.203 -26.734 1 87.75 333 GLY B C 1
ATOM 5581 O O . GLY B 1 333 ? 16.062 -30.266 -27.031 1 87.75 333 GLY B O 1
ATOM 5582 N N . LYS B 1 334 ? 16 -28.328 -25.953 1 89.75 334 LYS B N 1
ATOM 5583 C CA . LYS B 1 334 ? 17.375 -28.5 -25.453 1 89.75 334 LYS B CA 1
ATOM 5584 C C . LYS B 1 334 ? 17.375 -28.922 -24 1 89.75 334 LYS B C 1
ATOM 5586 O O . LYS B 1 334 ? 16.359 -28.797 -23.297 1 89.75 334 LYS B O 1
ATOM 5591 N N . GLY B 1 335 ? 18.484 -29.594 -23.578 1 90.94 335 GLY B N 1
ATOM 5592 C CA . GLY B 1 335 ? 18.703 -29.938 -22.188 1 90.94 335 GLY B CA 1
ATOM 5593 C C . GLY B 1 335 ? 18.016 -31.234 -21.766 1 90.94 335 GLY B C 1
ATOM 5594 O O . GLY B 1 335 ? 17.625 -31.375 -20.609 1 90.94 335 GLY B O 1
ATOM 5595 N N . VAL B 1 336 ? 17.719 -32 -22.672 1 90.25 336 VAL B N 1
ATOM 5596 C CA . VAL B 1 336 ? 16.984 -33.25 -22.391 1 90.25 336 VAL B CA 1
ATOM 5597 C C . VAL B 1 336 ? 17.766 -34.094 -21.391 1 90.25 336 VAL B C 1
ATOM 5599 O O . VAL B 1 336 ? 17.203 -34.562 -20.391 1 90.25 336 VAL B O 1
ATOM 5602 N N . GLU B 1 337 ? 19.062 -34.25 -21.641 1 91.88 337 GLU B N 1
ATOM 5603 C CA . GLU B 1 337 ? 19.875 -35.031 -20.734 1 91.88 337 GLU B CA 1
ATOM 5604 C C . GLU B 1 337 ? 20.031 -34.375 -19.375 1 91.88 337 GLU B C 1
ATOM 5606 O O . GLU B 1 337 ? 19.938 -35.031 -18.328 1 91.88 337 GLU B O 1
ATOM 5611 N N . GLU B 1 338 ? 20.297 -33.125 -19.406 1 92.88 338 GLU B N 1
ATOM 5612 C CA . GLU B 1 338 ? 20.406 -32.375 -18.156 1 92.88 338 GLU B CA 1
ATOM 5613 C C . GLU B 1 338 ? 19.125 -32.438 -17.344 1 92.88 338 GLU B C 1
ATOM 5615 O O . GLU B 1 338 ? 19.172 -32.594 -16.109 1 92.88 338 GLU B O 1
ATOM 5620 N N . THR B 1 339 ? 18.062 -32.344 -18 1 94.06 339 THR B N 1
ATOM 5621 C CA . THR B 1 339 ? 16.766 -32.375 -17.328 1 94.06 339 THR B CA 1
ATOM 5622 C C . THR B 1 339 ? 16.531 -33.75 -16.703 1 94.06 339 THR B C 1
ATOM 5624 O O . THR B 1 339 ? 15.93 -33.844 -15.633 1 94.06 339 THR B O 1
ATOM 5627 N N . LYS B 1 340 ? 17 -34.719 -17.359 1 93.69 340 LYS B N 1
ATOM 5628 C CA . LYS B 1 340 ? 16.906 -36.062 -16.781 1 93.69 340 LYS B CA 1
ATOM 5629 C C . LYS B 1 340 ? 17.672 -36.156 -15.469 1 93.69 340 LYS B C 1
ATOM 5631 O O . LYS B 1 340 ? 17.25 -36.844 -14.531 1 93.69 340 LYS B O 1
ATOM 5636 N N . GLY B 1 341 ? 18.797 -35.531 -15.453 1 94.06 341 GLY B N 1
ATOM 5637 C CA . GLY B 1 341 ? 19.547 -35.438 -14.211 1 94.06 341 GLY B CA 1
ATOM 5638 C C . GLY B 1 341 ? 18.781 -34.75 -13.094 1 94.06 341 GLY B C 1
ATOM 5639 O O . GLY B 1 341 ? 18.766 -35.25 -11.961 1 94.06 341 GLY B O 1
ATOM 5640 N N . PHE B 1 342 ? 18.172 -33.719 -13.438 1 95.25 342 PHE B N 1
ATOM 5641 C CA . PHE B 1 342 ? 17.344 -33 -12.461 1 95.25 342 PHE B CA 1
ATOM 5642 C C . PHE B 1 342 ? 16.172 -33.875 -12.016 1 95.25 342 PHE B C 1
ATOM 5644 O O . PHE B 1 342 ? 15.789 -33.875 -10.844 1 95.25 342 PHE B O 1
ATOM 5651 N N . GLU B 1 343 ? 15.594 -34.5 -13 1 95.88 343 GLU B N 1
ATOM 5652 C CA . GLU B 1 343 ? 14.469 -35.375 -12.68 1 95.88 343 GLU B CA 1
ATOM 5653 C C . GLU B 1 343 ? 14.859 -36.438 -11.664 1 95.88 343 GLU B C 1
ATOM 5655 O O . GLU B 1 343 ? 14.078 -36.781 -10.773 1 95.88 343 GLU B O 1
ATOM 5660 N N . ALA B 1 344 ? 16.047 -36.969 -11.766 1 95.38 344 ALA B N 1
ATOM 5661 C CA . ALA B 1 344 ? 16.547 -37.969 -10.82 1 95.38 344 ALA B CA 1
ATOM 5662 C C . ALA B 1 344 ? 16.656 -37.375 -9.414 1 95.38 344 ALA B C 1
ATOM 5664 O O . ALA B 1 344 ? 16.297 -38.031 -8.438 1 95.38 344 ALA B O 1
ATOM 5665 N N . ILE B 1 345 ? 17.078 -36.25 -9.328 1 94.25 345 ILE B N 1
ATOM 5666 C CA . ILE B 1 345 ? 17.219 -35.562 -8.047 1 94.25 345 ILE B CA 1
ATOM 5667 C C . ILE B 1 345 ? 15.828 -35.312 -7.453 1 94.25 345 ILE B C 1
ATOM 5669 O O . ILE B 1 345 ? 15.602 -35.562 -6.262 1 94.25 345 ILE B O 1
ATOM 5673 N N . VAL B 1 346 ? 14.953 -34.812 -8.266 1 96.62 346 VAL B N 1
ATOM 5674 C CA . VAL B 1 346 ? 13.586 -34.531 -7.84 1 96.62 346 VAL B CA 1
ATOM 5675 C C . VAL B 1 346 ? 12.953 -35.781 -7.25 1 96.62 346 VAL B C 1
ATOM 5677 O O . VAL B 1 346 ? 12.297 -35.75 -6.203 1 96.62 346 VAL B O 1
ATOM 5680 N N . LYS B 1 347 ? 13.195 -36.906 -7.91 1 95.19 347 LYS B N 1
ATOM 5681 C CA . LYS B 1 347 ? 12.617 -38.188 -7.48 1 95.19 347 LYS B CA 1
ATOM 5682 C C . LYS B 1 347 ? 13.086 -38.562 -6.082 1 95.19 347 LYS B C 1
ATOM 5684 O O . LYS B 1 347 ? 12.336 -39.156 -5.309 1 95.19 347 LYS B O 1
ATOM 5689 N N . THR B 1 348 ? 14.273 -38.188 -5.766 1 94.31 348 THR B N 1
ATOM 5690 C CA . THR B 1 348 ? 14.812 -38.531 -4.449 1 94.31 348 THR B CA 1
ATOM 5691 C C . THR B 1 348 ? 14.156 -37.656 -3.365 1 94.31 348 THR B C 1
ATOM 5693 O O . THR B 1 348 ? 14.164 -38.031 -2.189 1 94.31 348 THR B O 1
ATOM 5696 N N . LYS B 1 349 ? 13.641 -36.562 -3.74 1 93.94 349 LYS B N 1
ATOM 5697 C CA . LYS B 1 349 ? 13.062 -35.625 -2.779 1 93.94 349 LYS B CA 1
ATOM 5698 C C . LYS B 1 349 ? 11.547 -35.812 -2.691 1 93.94 349 LYS B C 1
ATOM 5700 O O . LYS B 1 349 ? 10.922 -35.375 -1.729 1 93.94 349 LYS B O 1
ATOM 5705 N N . ALA B 1 350 ? 11 -36.469 -3.727 1 93.06 350 ALA B N 1
ATOM 5706 C CA . ALA B 1 350 ? 9.562 -36.656 -3.77 1 93.06 350 ALA B CA 1
ATOM 5707 C C . ALA B 1 350 ? 9.102 -37.562 -2.609 1 93.06 350 ALA B C 1
ATOM 5709 O O . ALA B 1 350 ? 9.703 -38.594 -2.336 1 93.06 350 ALA B O 1
ATOM 5710 N N . PHE B 1 351 ? 8.164 -37.062 -1.901 1 89.19 351 PHE B N 1
ATOM 5711 C CA . PHE B 1 351 ? 7.707 -37.688 -0.66 1 89.19 351 PHE B CA 1
ATOM 5712 C C . PHE B 1 351 ? 6.215 -37.438 -0.458 1 89.19 351 PHE B C 1
ATOM 5714 O O . PHE B 1 351 ? 5.723 -36.344 -0.606 1 89.19 351 PHE B O 1
ATOM 5721 N N . ALA B 1 352 ? 5.449 -38.5 -0.17 1 91.25 352 ALA B N 1
ATOM 5722 C CA . ALA B 1 352 ? 4 -38.375 -0.03 1 91.25 352 ALA B CA 1
ATOM 5723 C C . ALA B 1 352 ? 3.605 -38.219 1.434 1 91.25 352 ALA B C 1
ATOM 5725 O O . ALA B 1 352 ? 2.467 -37.844 1.735 1 91.25 352 ALA B O 1
ATOM 5726 N N . GLY B 1 353 ? 4.559 -38.438 2.367 1 91.5 353 GLY B N 1
ATOM 5727 C CA . GLY B 1 353 ? 4.238 -38.5 3.785 1 91.5 353 GLY B CA 1
ATOM 5728 C C . GLY B 1 353 ? 4.219 -37.125 4.434 1 91.5 353 GLY B C 1
ATOM 5729 O O . GLY B 1 353 ? 4 -36.094 3.758 1 91.5 353 GLY B O 1
ATOM 5730 N N . CYS B 1 354 ? 4.234 -37.062 5.73 1 91.88 354 CYS B N 1
ATOM 5731 C CA . CYS B 1 354 ? 4.188 -35.812 6.488 1 91.88 354 CYS B CA 1
ATOM 5732 C C . CYS B 1 354 ? 5.559 -35.156 6.523 1 91.88 354 CYS B C 1
ATOM 5734 O O . CYS B 1 354 ? 6.512 -35.719 7.066 1 91.88 354 CYS B O 1
ATOM 5736 N N . PRO B 1 355 ? 5.688 -33.969 6.012 1 91.06 355 PRO B N 1
ATOM 5737 C CA . PRO B 1 355 ? 6.992 -33.312 5.953 1 91.06 355 PRO B CA 1
ATOM 5738 C C . PRO B 1 355 ? 7.344 -32.562 7.242 1 91.06 355 PRO B C 1
ATOM 5740 O O . PRO B 1 355 ? 8.414 -31.953 7.34 1 91.06 355 PRO B O 1
ATOM 5743 N N . TYR B 1 356 ? 6.43 -32.594 8.195 1 92.31 356 TYR B N 1
ATOM 5744 C CA . TYR B 1 356 ? 6.617 -31.781 9.398 1 92.31 356 TYR B CA 1
ATOM 5745 C C . TYR B 1 356 ? 7.031 -32.656 10.578 1 92.31 356 TYR B C 1
ATOM 5747 O O . TYR B 1 356 ? 6.938 -33.875 10.508 1 92.31 356 TYR B O 1
ATOM 5755 N N . LYS B 1 357 ? 7.66 -32 11.727 1 79.31 357 LYS B N 1
ATOM 5756 C CA . LYS B 1 357 ? 8.148 -32.688 12.922 1 79.31 357 LYS B CA 1
ATOM 5757 C C . LYS B 1 357 ? 6.992 -33.25 13.734 1 79.31 357 LYS B C 1
ATOM 5759 O O . LYS B 1 357 ? 5.934 -32.656 13.852 1 79.31 357 LYS B O 1
ATOM 5764 N N . SER B 1 358 ? 7.152 -34.531 14.062 1 72.31 358 SER B N 1
ATOM 5765 C CA . SER B 1 358 ? 6.164 -35.219 14.883 1 72.31 358 SER B CA 1
ATOM 5766 C C . SER B 1 358 ? 6.082 -34.625 16.281 1 72.31 358 SER B C 1
ATOM 5768 O O . SER B 1 358 ? 7.098 -34.188 16.844 1 72.31 358 SER B O 1
ATOM 5770 N N . SER B 1 359 ? 4.887 -33.906 16.656 1 52.38 359 SER B N 1
ATOM 5771 C CA . SER B 1 359 ? 4.723 -33.5 18.062 1 52.38 359 SER B CA 1
ATOM 5772 C C . SER B 1 359 ? 5.027 -34.688 19 1 52.38 359 SER B C 1
ATOM 5774 O O . SER B 1 359 ? 4.398 -35.719 18.922 1 52.38 359 SER B O 1
ATOM 5776 N N . GLU B 1 360 ? 6.309 -35.062 19.266 1 43.91 360 GLU B N 1
ATOM 5777 C CA . GLU B 1 360 ? 6.395 -36 20.375 1 43.91 360 GLU B CA 1
ATOM 5778 C C . GLU B 1 360 ? 5.477 -35.594 21.531 1 43.91 360 GLU B C 1
ATOM 5780 O O . GLU B 1 360 ? 5.559 -34.438 22.016 1 43.91 360 GLU B O 1
ATOM 5785 N N . ASN B 1 361 ? 4.27 -36.094 21.422 1 33.31 361 ASN B N 1
ATOM 5786 C CA . ASN B 1 361 ? 3.689 -36.156 22.766 1 33.31 361 ASN B CA 1
ATOM 5787 C C . ASN B 1 361 ? 4.699 -36.656 23.797 1 33.31 361 ASN B C 1
ATOM 5789 O O . ASN B 1 361 ? 5.367 -37.656 23.578 1 33.31 361 ASN B O 1
#

Solvent-accessible surface area (backbone atoms only — not comparable to full-atom values): 37040 Å² total; per-residue (Å²): 118,28,38,47,54,15,38,53,54,42,36,43,40,47,21,44,75,34,34,68,62,41,51,50,20,40,51,50,21,54,52,55,46,41,32,23,48,62,53,16,51,46,36,50,74,72,38,46,49,58,38,76,86,42,22,58,57,49,49,49,39,50,48,53,46,53,50,36,66,62,71,38,54,60,74,33,68,65,31,32,44,45,49,10,42,52,46,53,74,44,43,68,39,41,75,72,60,62,45,48,62,63,54,56,50,39,48,51,40,35,55,36,50,38,30,54,52,46,38,44,48,51,43,63,55,62,72,50,71,65,52,52,17,15,42,39,39,45,46,46,56,50,38,49,37,63,63,60,58,48,40,81,71,70,70,48,82,78,37,73,40,33,56,54,46,42,52,54,42,49,54,49,42,53,53,48,41,56,73,33,50,43,63,42,75,57,23,23,50,39,41,51,42,51,50,49,49,58,47,50,32,34,32,67,86,46,35,79,56,47,54,45,38,49,40,51,71,54,34,70,69,52,23,52,14,33,66,49,72,84,54,52,52,67,55,43,30,51,46,44,40,52,45,47,52,48,20,51,41,52,54,74,71,47,75,81,65,88,62,68,58,71,56,62,49,71,60,36,90,86,78,51,25,28,31,30,69,64,62,68,49,57,34,53,17,14,46,56,42,72,64,55,41,64,31,74,68,34,45,44,20,47,72,28,71,34,54,43,33,65,46,86,52,77,83,27,31,40,78,22,41,48,68,46,59,46,63,55,79,92,43,40,72,46,58,63,70,60,25,51,54,37,26,54,54,20,58,73,51,45,52,50,52,56,87,44,51,76,77,78,124,117,27,38,47,55,16,38,54,52,42,39,41,38,46,22,44,75,35,35,71,61,43,52,50,20,38,52,50,20,54,53,54,46,44,33,22,48,61,52,17,52,47,36,49,74,74,39,45,49,58,37,76,86,42,20,57,58,49,49,49,39,51,49,52,46,56,50,37,65,61,71,39,54,59,74,32,69,66,30,32,45,46,49,11,44,52,46,53,73,44,42,66,39,42,73,71,60,62,44,48,60,63,55,56,52,39,49,52,40,35,56,36,50,37,29,54,53,46,37,45,48,52,42,63,54,63,73,49,71,67,53,52,16,16,40,37,37,43,48,46,56,50,37,49,38,63,63,59,59,48,39,80,73,69,71,48,85,78,38,73,38,31,55,55,44,42,52,54,43,49,54,50,43,51,54,49,41,56,74,34,52,43,63,40,74,57,22,23,51,37,40,50,44,50,50,48,49,58,46,52,34,35,32,68,87,45,34,79,56,47,56,45,38,51,40,49,71,54,34,68,68,51,24,53,15,32,68,49,72,83,56,52,50,67,55,44,31,50,46,45,40,52,45,47,51,47,19,50,42,53,54,73,70,48,74,82,66,87,62,68,59,70,55,60,50,72,60,36,89,87,78,51,26,29,31,29,70,64,63,68,49,59,34,52,16,14,44,56,41,72,64,55,39,64,31,74,66,34,46,44,22,47,72,29,70,34,55,45,33,65,49,86,54,78,83,27,31,43,78,21,42,47,69,47,58,48,63,55,78,91,43,39,73,47,58,63,69,60,24,51,55,36,28,54,52,19,56,72,51,44,53,50,53,56,88,45,52,76,78,77,123